Protein AF-0000000083434484 (afdb_homodimer)

Radius of gyration: 21.52 Å; Cα contacts (8 Å, |Δi|>4): 701; chains: 2; bounding box: 49×55×48 Å

Structure (mmCIF, N/CA/C/O backbone):
data_AF-0000000083434484-model_v1
#
loop_
_entity.id
_entity.type
_entity.pdbx_description
1 polymer 'Glutathione transferase'
#
loop_
_atom_site.group_PDB
_atom_site.id
_atom_site.type_symbol
_atom_site.label_atom_id
_atom_site.label_alt_id
_atom_site.label_comp_id
_atom_site.label_asym_id
_atom_site.label_entity_id
_atom_site.label_seq_id
_atom_site.pdbx_PDB_ins_code
_atom_site.Cartn_x
_atom_site.Cartn_y
_atom_site.Cartn_z
_atom_site.occupancy
_atom_site.B_iso_or_equiv
_atom_site.auth_seq_id
_atom_site.auth_comp_id
_atom_site.auth_asym_id
_atom_site.auth_atom_id
_atom_site.pdbx_PDB_model_num
ATOM 1 N N . MET A 1 1 ? 24.094 -16.25 10.25 1 58.81 1 MET A N 1
ATOM 2 C CA . MET A 1 1 ? 23 -15.359 10.633 1 58.81 1 MET A CA 1
ATOM 3 C C . MET A 1 1 ? 21.703 -15.742 9.922 1 58.81 1 MET A C 1
ATOM 5 O O . MET A 1 1 ? 21.703 -15.945 8.711 1 58.81 1 MET A O 1
ATOM 9 N N . THR A 1 2 ? 20.562 -16.25 10.703 1 89.12 2 THR A N 1
ATOM 10 C CA . THR A 1 2 ? 19.531 -17.125 10.156 1 89.12 2 THR A CA 1
ATOM 11 C C . THR A 1 2 ? 18.266 -16.344 9.82 1 89.12 2 THR A C 1
ATOM 13 O O . THR A 1 2 ? 17.906 -15.398 10.523 1 89.12 2 THR A O 1
ATOM 16 N N . LEU A 1 3 ? 17.828 -16.281 8.641 1 98.31 3 LEU A N 1
ATOM 17 C CA . LEU A 1 3 ? 16.547 -15.742 8.188 1 98.31 3 LEU A CA 1
ATOM 18 C C . LEU A 1 3 ? 15.398 -16.688 8.539 1 98.31 3 LEU A C 1
ATOM 20 O O . LEU A 1 3 ? 15.477 -17.891 8.25 1 98.31 3 LEU A O 1
ATOM 24 N N . THR A 1 4 ? 14.391 -16.109 9.273 1 98.75 4 THR A N 1
ATOM 25 C CA . THR A 1 4 ? 13.172 -16.859 9.586 1 98.75 4 THR A CA 1
ATOM 26 C C . THR A 1 4 ? 11.953 -16.188 8.945 1 98.75 4 THR A C 1
ATOM 28 O O . THR A 1 4 ? 11.805 -14.969 9.008 1 98.75 4 THR A O 1
ATOM 31 N N . LEU A 1 5 ? 11.156 -16.984 8.305 1 98.81 5 LEU A N 1
ATOM 32 C CA . LEU A 1 5 ? 9.875 -16.547 7.766 1 98.81 5 LEU A CA 1
ATOM 33 C C . LEU A 1 5 ? 8.719 -17.141 8.57 1 98.81 5 LEU A C 1
ATOM 35 O O . LEU A 1 5 ? 8.57 -18.359 8.641 1 98.81 5 LEU A O 1
ATOM 39 N N . TYR A 1 6 ? 7.957 -16.312 9.219 1 98.75 6 TYR A N 1
ATOM 40 C CA . TYR A 1 6 ? 6.676 -16.672 9.82 1 98.75 6 TYR A CA 1
ATOM 41 C C . TYR A 1 6 ? 5.531 -16.438 8.844 1 98.75 6 TYR A C 1
ATOM 43 O O . TYR A 1 6 ? 5.258 -15.297 8.469 1 98.75 6 TYR A O 1
ATOM 51 N N . ALA A 1 7 ? 4.871 -17.547 8.422 1 98.62 7 ALA A N 1
ATOM 52 C CA . ALA A 1 7 ? 3.914 -17.375 7.332 1 98.62 7 ALA A CA 1
ATOM 53 C C . ALA A 1 7 ? 2.842 -18.469 7.367 1 98.62 7 ALA A C 1
ATOM 55 O O . ALA A 1 7 ? 2.984 -19.469 8.07 1 98.62 7 ALA A O 1
ATOM 56 N N . ASN A 1 8 ? 1.739 -18.172 6.812 1 98.44 8 ASN A N 1
ATOM 57 C CA . ASN A 1 8 ? 0.662 -19.094 6.449 1 98.44 8 ASN A CA 1
ATOM 58 C C . ASN A 1 8 ? 0.469 -19.156 4.938 1 98.44 8 ASN A C 1
ATOM 60 O O . ASN A 1 8 ? 0.063 -18.172 4.312 1 98.44 8 ASN A O 1
ATOM 64 N N . LEU A 1 9 ? 0.659 -20.281 4.297 1 98.12 9 LEU A N 1
ATOM 65 C CA . LEU A 1 9 ? 0.722 -20.375 2.842 1 98.12 9 LEU A CA 1
ATOM 66 C C . LEU A 1 9 ? -0.674 -20.297 2.232 1 98.12 9 LEU A C 1
ATOM 68 O O . LEU A 1 9 ? -0.82 -20.266 1.008 1 98.12 9 LEU A O 1
ATOM 72 N N . ILE A 1 10 ? -1.699 -20.203 3.055 1 97.56 10 ILE A N 1
ATOM 73 C CA . ILE A 1 10 ? -3.023 -19.859 2.551 1 97.56 10 ILE A CA 1
ATOM 74 C C . ILE A 1 10 ? -3.109 -18.359 2.297 1 97.56 10 ILE A C 1
ATOM 76 O O . ILE A 1 10 ? -3.852 -17.906 1.419 1 97.56 10 ILE A O 1
ATOM 80 N N . SER A 1 11 ? -2.352 -17.609 3.041 1 97.19 11 SER A N 1
ATOM 81 C CA . SER A 1 11 ? -2.285 -16.156 2.93 1 97.19 11 SER A CA 1
ATOM 82 C C . SER A 1 11 ? -1.498 -15.734 1.696 1 97.19 11 SER A C 1
ATOM 84 O O . SER A 1 11 ? -0.383 -16.203 1.471 1 97.19 11 SER A O 1
ATOM 86 N N . GLN A 1 12 ? -2.012 -14.883 0.909 1 98.12 12 GLN A N 1
ATOM 87 C CA . GLN A 1 12 ? -1.445 -14.477 -0.371 1 98.12 12 GLN A CA 1
ATOM 88 C C . GLN A 1 12 ? -0.117 -13.75 -0.176 1 98.12 12 GLN A C 1
ATOM 90 O O . GLN A 1 12 ? 0.879 -14.078 -0.822 1 98.12 12 GLN A O 1
ATOM 95 N N . PRO A 1 13 ? -0.053 -12.734 0.774 1 98.38 13 PRO A N 1
ATOM 96 C CA . PRO A 1 13 ? 1.247 -12.086 0.966 1 98.38 13 PRO A CA 1
ATOM 97 C C . PRO A 1 13 ? 2.314 -13.047 1.486 1 98.38 13 PRO A C 1
ATOM 99 O O . PRO A 1 13 ? 3.484 -12.93 1.111 1 98.38 13 PRO A O 1
ATOM 102 N N . SER A 1 14 ? 1.912 -13.984 2.318 1 98.62 14 SER A N 1
ATOM 103 C CA . SER A 1 14 ? 2.836 -15 2.812 1 98.62 14 SER A CA 1
ATOM 104 C C . SER A 1 14 ? 3.346 -15.883 1.677 1 98.62 14 SER A C 1
ATOM 106 O O . SER A 1 14 ? 4.547 -16.141 1.578 1 98.62 14 SER A O 1
ATOM 108 N N . ARG A 1 15 ? 2.42 -16.312 0.856 1 98.56 15 ARG A N 1
ATOM 109 C CA . ARG A 1 15 ? 2.771 -17.203 -0.248 1 98.56 15 ARG A CA 1
ATOM 110 C C . ARG A 1 15 ? 3.738 -16.516 -1.211 1 98.56 15 ARG A C 1
ATOM 112 O O . ARG A 1 15 ? 4.672 -17.156 -1.712 1 98.56 15 ARG A O 1
ATOM 119 N N . SER A 1 16 ? 3.518 -15.258 -1.507 1 98.81 16 SER A N 1
ATOM 120 C CA . SER A 1 16 ? 4.406 -14.539 -2.412 1 98.81 16 SER A CA 1
ATOM 121 C C . SER A 1 16 ? 5.832 -14.492 -1.87 1 98.81 16 SER A C 1
ATOM 123 O O . SER A 1 16 ? 6.789 -14.742 -2.605 1 98.81 16 SER A O 1
ATOM 125 N N . VAL A 1 17 ? 6.039 -14.211 -0.569 1 98.94 17 VAL A N 1
ATOM 126 C CA . VAL A 1 17 ? 7.359 -14.133 0.043 1 98.94 17 VAL A CA 1
ATOM 127 C C . VAL A 1 17 ? 8.008 -15.516 0.053 1 98.94 17 VAL A C 1
ATOM 129 O O . VAL A 1 17 ? 9.172 -15.664 -0.333 1 98.94 17 VAL A O 1
ATOM 132 N N . ALA A 1 18 ? 7.215 -16.484 0.452 1 98.94 18 ALA A N 1
ATOM 133 C CA . ALA A 1 18 ? 7.734 -17.859 0.494 1 98.94 18 ALA A CA 1
ATOM 134 C C . ALA A 1 18 ? 8.164 -18.328 -0.895 1 98.94 18 ALA A C 1
ATOM 136 O O . ALA A 1 18 ? 9.203 -18.969 -1.047 1 98.94 18 ALA A O 1
ATOM 137 N N . TRP A 1 19 ? 7.316 -18.016 -1.88 1 98.94 19 TRP A N 1
ATOM 138 C CA . TRP A 1 19 ? 7.59 -18.422 -3.258 1 98.94 19 TRP A CA 1
ATOM 139 C C . TRP A 1 19 ? 8.906 -17.812 -3.744 1 98.94 19 TRP A C 1
ATOM 141 O O . TRP A 1 19 ? 9.766 -18.531 -4.262 1 98.94 19 TRP A O 1
ATOM 151 N N . VAL A 1 20 ? 9.109 -16.562 -3.537 1 98.88 20 VAL A N 1
ATOM 152 C CA . VAL A 1 20 ? 10.297 -15.859 -3.994 1 98.88 20 VAL A CA 1
ATOM 153 C C . VAL A 1 20 ? 11.531 -16.422 -3.289 1 98.88 20 VAL A C 1
ATOM 155 O O . VAL A 1 20 ? 12.586 -16.578 -3.908 1 98.88 20 VAL A O 1
ATOM 158 N N . LEU A 1 21 ? 11.438 -16.688 -1.994 1 98.81 21 LEU A N 1
ATOM 159 C CA . LEU A 1 21 ? 12.555 -17.25 -1.25 1 98.81 21 LEU A CA 1
ATOM 160 C C . LEU A 1 21 ? 12.961 -18.609 -1.827 1 98.81 21 LEU A C 1
ATOM 162 O O . LEU A 1 21 ? 14.156 -18.922 -1.888 1 98.81 21 LEU A O 1
ATOM 166 N N . LYS A 1 22 ? 11.977 -19.375 -2.258 1 98.69 22 LYS A N 1
ATOM 167 C CA . LYS A 1 22 ? 12.266 -20.672 -2.863 1 98.69 22 LYS A CA 1
ATOM 168 C C . LYS A 1 22 ? 12.914 -20.5 -4.238 1 98.69 22 LYS A C 1
ATOM 170 O O . LYS A 1 22 ? 13.922 -21.141 -4.535 1 98.6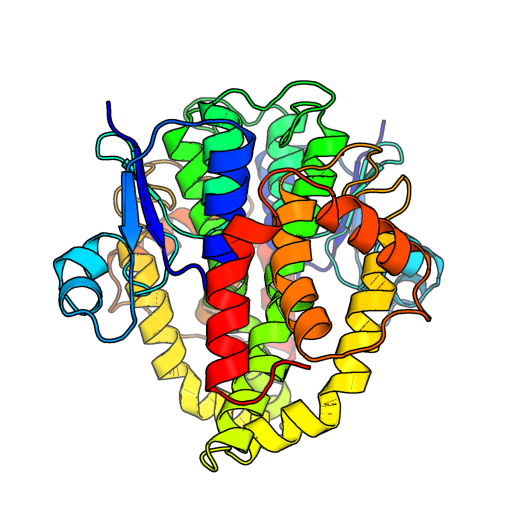9 22 LYS A O 1
ATOM 175 N N . VAL A 1 23 ? 12.328 -19.688 -5.023 1 98.69 23 VAL A N 1
ATOM 176 C CA . VAL A 1 23 ? 12.812 -19.438 -6.379 1 98.69 23 VAL A CA 1
ATOM 177 C C . VAL A 1 23 ? 14.266 -18.984 -6.332 1 98.69 23 VAL A C 1
ATOM 179 O O . VAL A 1 23 ? 15.07 -19.359 -7.195 1 98.69 23 VAL A O 1
ATOM 182 N N . LYS A 1 24 ? 14.633 -18.203 -5.359 1 98.62 24 LYS A N 1
ATOM 183 C CA . LYS A 1 24 ? 15.969 -17.625 -5.262 1 98.62 24 LYS A CA 1
ATOM 184 C C . LYS A 1 24 ? 16.875 -18.484 -4.371 1 98.62 24 LYS A C 1
ATOM 186 O O . LYS A 1 24 ? 18.031 -18.125 -4.121 1 98.62 24 LYS A O 1
ATOM 191 N N . ASN A 1 25 ? 16.359 -19.578 -3.893 1 98.12 25 ASN A N 1
ATOM 192 C CA . ASN A 1 25 ? 17.109 -20.531 -3.082 1 98.12 25 ASN A CA 1
ATOM 193 C C . ASN A 1 25 ? 17.766 -19.875 -1.876 1 98.12 25 ASN A C 1
ATOM 195 O O . ASN A 1 25 ? 18.953 -20.047 -1.639 1 98.12 25 ASN A O 1
ATOM 199 N N . VAL A 1 26 ? 17.047 -19.078 -1.185 1 98.31 26 VAL A N 1
ATOM 200 C CA . VAL A 1 26 ? 17.547 -18.422 0.018 1 98.31 26 VAL A CA 1
ATOM 201 C C . VAL A 1 26 ? 17.359 -19.328 1.225 1 98.31 26 VAL A C 1
ATOM 203 O O . VAL A 1 26 ? 16.234 -19.75 1.527 1 98.31 26 VAL A O 1
ATOM 206 N N . LYS A 1 27 ? 18.438 -19.672 1.867 1 98.06 27 LYS A N 1
ATOM 207 C CA . LYS A 1 27 ? 18.344 -20.453 3.092 1 98.06 27 LYS A CA 1
ATOM 208 C C . LYS A 1 27 ? 17.594 -19.703 4.18 1 98.06 27 LYS A C 1
ATOM 210 O O . LYS A 1 27 ? 17.875 -18.547 4.453 1 98.06 27 LYS A O 1
ATOM 215 N N . HIS A 1 28 ? 16.562 -20.328 4.742 1 98.5 28 HIS A N 1
ATOM 216 C CA . HIS A 1 28 ? 15.758 -19.719 5.793 1 98.5 28 HIS A CA 1
ATOM 217 C C . HIS A 1 28 ? 15 -20.781 6.578 1 98.5 28 HIS A C 1
ATOM 219 O O . HIS A 1 28 ? 14.844 -21.922 6.113 1 98.5 28 HIS A O 1
ATOM 225 N N . GLU A 1 29 ? 14.633 -20.422 7.727 1 98.31 29 GLU A N 1
ATOM 226 C CA . GLU A 1 29 ? 13.688 -21.219 8.516 1 98.31 29 GLU A CA 1
ATOM 227 C C . GLU A 1 29 ? 12.25 -20.797 8.242 1 98.31 29 GLU A C 1
ATOM 229 O O . GLU A 1 29 ? 11.945 -19.609 8.195 1 98.31 29 GLU A O 1
ATOM 234 N N . PHE A 1 30 ? 11.422 -21.766 8.023 1 98.12 30 PHE A N 1
ATOM 235 C CA . PHE A 1 30 ? 10 -21.516 7.824 1 98.12 30 PHE A CA 1
ATOM 236 C C . PHE A 1 30 ? 9.195 -21.922 9.055 1 98.12 30 PHE A C 1
ATOM 238 O O . PHE A 1 30 ? 9.242 -23.078 9.477 1 98.12 30 PHE A O 1
ATOM 245 N N . VAL A 1 31 ? 8.539 -21 9.648 1 97.75 31 VAL A N 1
ATOM 246 C CA . VAL A 1 31 ? 7.637 -21.234 10.773 1 97.75 31 VAL A CA 1
ATOM 247 C C . VAL A 1 31 ? 6.188 -21.078 10.312 1 97.75 31 VAL A C 1
ATOM 249 O O . VAL A 1 31 ? 5.738 -19.953 10.047 1 97.75 31 VAL A O 1
ATOM 252 N N . ARG A 1 32 ? 5.504 -22.188 10.328 1 97.75 32 ARG A N 1
ATOM 253 C CA . ARG A 1 32 ? 4.109 -22.172 9.898 1 97.75 32 ARG A CA 1
ATOM 254 C C . ARG A 1 32 ? 3.217 -21.531 10.961 1 97.75 32 ARG A C 1
ATOM 256 O O . ARG A 1 32 ? 3.271 -21.922 12.133 1 97.75 32 ARG A O 1
ATOM 263 N N . ILE A 1 33 ? 2.418 -20.578 10.516 1 97.62 33 ILE A N 1
ATOM 264 C CA . ILE A 1 33 ? 1.481 -19.906 11.406 1 97.62 33 ILE A CA 1
ATOM 265 C C . ILE A 1 33 ? 0.05 -20.281 11.031 1 97.62 33 ILE A C 1
ATOM 267 O O . ILE A 1 33 ? -0.327 -20.219 9.859 1 97.62 33 ILE A O 1
ATOM 271 N N . ILE A 1 34 ? -0.693 -20.719 11.977 1 93.94 34 ILE A N 1
ATOM 272 C CA . ILE A 1 34 ? -2.129 -20.922 11.805 1 93.94 34 ILE A CA 1
ATOM 273 C C . ILE A 1 34 ? -2.889 -20.062 12.82 1 93.94 34 ILE A C 1
ATOM 275 O O . ILE A 1 34 ? -2.426 -19.859 13.945 1 93.94 34 ILE A O 1
ATOM 279 N N . PRO A 1 35 ? -4.012 -19.531 12.453 1 88.19 35 PRO A N 1
ATOM 280 C CA . PRO A 1 35 ? -4.754 -18.594 13.289 1 88.19 35 PRO A CA 1
ATOM 281 C C . PRO A 1 35 ? -5.012 -19.125 14.695 1 88.19 35 PRO A C 1
ATOM 283 O O . PRO A 1 35 ? -5.098 -18.344 15.648 1 88.19 35 PRO A O 1
ATOM 286 N N . THR A 1 36 ? -5.074 -20.344 14.914 1 89.81 36 THR A N 1
ATOM 287 C CA . THR A 1 36 ? -5.434 -20.922 16.203 1 89.81 36 THR A CA 1
ATOM 288 C C . THR A 1 36 ? -4.184 -21.25 17.016 1 89.81 36 THR A C 1
ATOM 290 O O . THR A 1 36 ? -4.277 -21.75 18.141 1 89.81 36 THR A O 1
ATOM 293 N N . ASP A 1 37 ? -3.074 -20.938 16.438 1 92.44 37 ASP A N 1
ATOM 294 C CA . ASP A 1 37 ? -1.818 -21.203 17.141 1 92.44 37 ASP A CA 1
ATOM 295 C C . ASP A 1 37 ? -1.686 -20.312 18.375 1 92.44 37 ASP A C 1
ATOM 297 O O . ASP A 1 37 ? -1.937 -19.109 18.312 1 92.44 37 ASP A O 1
ATOM 301 N N . ASP A 1 38 ? -1.229 -20.922 19.484 1 94.75 38 ASP A N 1
ATOM 302 C CA . ASP A 1 38 ? -0.951 -20.156 20.688 1 94.75 38 ASP A CA 1
ATOM 303 C C . ASP A 1 38 ? 0.128 -19.109 20.438 1 94.75 38 ASP A C 1
ATOM 305 O O . ASP A 1 38 ? 0.037 -17.984 20.938 1 94.75 38 ASP A O 1
ATOM 309 N N . PHE A 1 39 ? 1.054 -19.531 19.719 1 95.38 39 PHE A N 1
ATOM 310 C CA . PHE A 1 39 ? 2.156 -18.625 19.422 1 95.38 39 PHE A CA 1
ATOM 311 C C . PHE A 1 39 ? 1.658 -17.391 18.672 1 95.38 39 PHE A C 1
ATOM 313 O O . PHE A 1 39 ? 2.07 -16.266 18.953 1 95.38 39 PHE A O 1
ATOM 320 N N . PHE A 1 40 ? 0.78 -17.609 17.734 1 93.88 40 PHE A N 1
ATOM 321 C CA . PHE A 1 40 ? 0.243 -16.516 16.938 1 93.88 40 PHE A CA 1
ATOM 322 C C . PHE A 1 40 ? -0.561 -15.555 17.797 1 93.88 40 PHE A C 1
ATOM 324 O O . PHE A 1 40 ? -0.588 -14.352 17.547 1 93.88 40 PHE A O 1
ATOM 331 N N . GLN A 1 41 ? -1.075 -16.062 18.875 1 92.5 41 GLN A N 1
ATOM 332 C CA . GLN A 1 41 ? -1.888 -15.25 19.766 1 92.5 41 GLN A CA 1
ATOM 333 C C . GLN A 1 41 ? -1.063 -14.742 20.953 1 92.5 41 GLN A C 1
ATOM 335 O O . GLN A 1 41 ? -1.585 -14.047 21.828 1 92.5 41 GLN A O 1
ATOM 340 N N . SER A 1 42 ? 0.141 -14.977 20.969 1 96.06 42 SER A N 1
ATOM 341 C CA . SER A 1 42 ? 1.007 -14.68 22.094 1 96.06 42 SER A CA 1
ATOM 342 C C . SER A 1 42 ? 1.523 -13.242 22.047 1 96.06 42 SER A C 1
ATOM 344 O O . SER A 1 42 ? 1.487 -12.609 20.984 1 96.06 42 SER A O 1
ATOM 346 N N . GLU A 1 43 ? 2.062 -12.797 23.109 1 96.62 43 GLU A N 1
ATOM 347 C CA . GLU A 1 43 ? 2.715 -11.492 23.188 1 96.62 43 GLU A CA 1
ATOM 348 C C . GLU A 1 43 ? 4.02 -11.477 22.406 1 96.62 43 GLU A C 1
ATOM 350 O O . GLU A 1 43 ? 4.398 -10.445 21.844 1 96.62 43 GLU A O 1
ATOM 355 N N . GLU A 1 44 ? 4.574 -12.594 22.375 1 96.38 44 GLU A N 1
ATOM 356 C CA . GLU A 1 44 ? 5.816 -12.695 21.609 1 96.38 44 GLU A CA 1
ATOM 357 C C . GLU A 1 44 ? 5.59 -12.375 20.141 1 96.38 44 GLU A C 1
ATOM 359 O O . GLU A 1 44 ? 6.34 -11.602 19.531 1 96.38 44 GLU A O 1
ATOM 364 N N . PHE A 1 45 ? 4.527 -12.992 19.562 1 97.44 45 PHE A N 1
ATOM 365 C CA . PHE A 1 45 ? 4.25 -12.703 18.172 1 97.44 45 PHE A CA 1
ATOM 366 C C . PHE A 1 45 ? 3.818 -11.258 17.984 1 97.44 45 PHE A C 1
ATOM 368 O O . PHE A 1 45 ? 4.238 -10.594 17.031 1 97.44 45 PHE A O 1
ATOM 375 N N . ARG A 1 46 ? 3.043 -10.742 18.891 1 96.69 46 ARG A N 1
ATOM 376 C CA . ARG A 1 46 ? 2.566 -9.359 18.844 1 96.69 46 ARG A CA 1
ATOM 377 C C . ARG A 1 46 ? 3.732 -8.383 18.891 1 96.69 46 ARG A C 1
ATOM 379 O O . ARG A 1 46 ? 3.676 -7.309 18.281 1 96.69 46 ARG A O 1
ATOM 386 N N . SER A 1 47 ? 4.746 -8.75 19.578 1 96.62 47 SER A N 1
ATOM 387 C CA . SER A 1 47 ? 5.93 -7.895 19.672 1 96.62 47 SER A CA 1
ATOM 388 C C . SER A 1 47 ? 6.66 -7.828 18.328 1 96.62 47 SER A C 1
ATOM 390 O O . SER A 1 47 ? 7.355 -6.852 18.047 1 96.62 47 SER A O 1
ATOM 392 N N . MET A 1 48 ? 6.504 -8.891 17.516 1 97.44 48 MET A N 1
ATOM 393 C CA . MET A 1 48 ? 7.113 -8.906 16.188 1 97.44 48 MET A CA 1
ATOM 394 C C . MET A 1 48 ? 6.266 -8.125 15.195 1 97.44 48 MET A C 1
ATOM 396 O O . MET A 1 48 ? 6.797 -7.344 14.406 1 97.44 48 MET A O 1
ATOM 400 N N . ASN A 1 49 ? 4.996 -8.32 15.258 1 98.12 49 ASN A N 1
ATOM 401 C CA . ASN A 1 49 ? 4.051 -7.578 14.43 1 98.12 49 ASN A CA 1
ATOM 402 C C . ASN A 1 49 ? 2.783 -7.223 15.203 1 98.12 49 ASN A C 1
ATOM 404 O O . ASN A 1 49 ? 1.843 -8.016 15.258 1 98.12 49 ASN A O 1
ATOM 408 N N . PRO A 1 50 ? 2.686 -6.004 15.625 1 97.5 50 PRO A N 1
ATOM 409 C CA . PRO A 1 50 ? 1.558 -5.566 16.453 1 97.5 50 PRO A CA 1
ATOM 410 C C . PRO A 1 50 ? 0.223 -5.637 15.711 1 97.5 50 PRO A C 1
ATOM 412 O O . PRO A 1 50 ? -0.838 -5.551 16.344 1 97.5 50 PRO A O 1
ATOM 415 N N . ASN A 1 51 ? 0.244 -5.758 14.383 1 97.12 51 ASN A N 1
ATOM 416 C CA . ASN A 1 51 ? -0.989 -5.93 13.617 1 97.12 51 ASN A CA 1
ATOM 417 C C . ASN A 1 51 ? -1.527 -7.352 13.734 1 97.12 51 ASN A C 1
ATOM 419 O O . ASN A 1 51 ? -2.672 -7.621 13.367 1 97.12 51 ASN A O 1
ATOM 423 N N . VAL A 1 52 ? -0.684 -8.273 14.211 1 96.56 52 VAL A N 1
ATOM 424 C CA . VAL A 1 52 ? -1.006 -9.688 14.359 1 96.56 52 VAL A CA 1
ATOM 425 C C . VAL A 1 52 ? -1.396 -10.273 13.008 1 96.56 52 VAL A C 1
ATOM 427 O O . VAL A 1 52 ? -2.471 -10.859 12.859 1 96.56 52 VAL A O 1
ATOM 430 N N . LEU A 1 53 ? -0.523 -10.055 12.047 1 97.12 53 LEU A N 1
ATOM 431 C CA . LEU A 1 53 ? -0.676 -10.555 10.68 1 97.12 53 LEU A CA 1
ATOM 432 C C . LEU A 1 53 ? 0.612 -11.211 10.195 1 97.12 53 LEU A C 1
ATOM 434 O O . LEU A 1 53 ? 1.681 -10.992 10.773 1 97.12 53 LEU A O 1
ATOM 438 N N . VAL A 1 54 ? 0.545 -12.031 9.227 1 98.06 54 VAL A N 1
ATOM 439 C CA . VAL A 1 54 ? 1.673 -12.625 8.516 1 98.06 54 VAL A CA 1
ATOM 440 C C . VAL A 1 54 ? 1.667 -12.172 7.062 1 98.06 54 VAL A C 1
ATOM 442 O O . VAL A 1 54 ? 0.627 -11.773 6.531 1 98.06 54 VAL A O 1
ATOM 445 N N . PRO A 1 55 ? 2.871 -12.125 6.41 1 98.75 55 PRO A N 1
ATOM 446 C CA . PRO A 1 55 ? 4.16 -12.672 6.84 1 98.75 55 PRO A CA 1
ATOM 447 C C . PRO A 1 55 ? 4.949 -11.711 7.719 1 98.75 55 PRO A C 1
ATOM 449 O O . PRO A 1 55 ? 4.695 -10.5 7.699 1 98.75 55 PRO A O 1
ATOM 452 N N . VAL A 1 56 ? 5.805 -12.273 8.539 1 98.81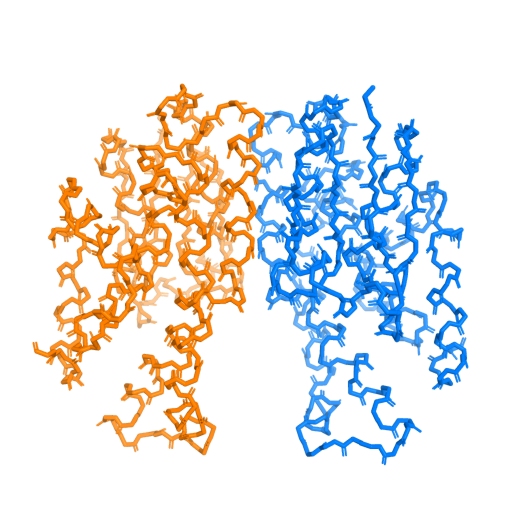 56 VAL A N 1
ATOM 453 C CA . VAL A 1 56 ? 6.852 -11.57 9.273 1 98.81 56 VAL A CA 1
ATOM 454 C C . VAL A 1 56 ? 8.195 -12.266 9.055 1 98.81 56 VAL A C 1
ATOM 456 O O . VAL A 1 56 ? 8.266 -13.492 9.008 1 98.81 56 VAL A O 1
ATOM 459 N N . ILE A 1 57 ? 9.258 -11.492 8.914 1 98.88 57 ILE A N 1
ATOM 460 C CA . ILE A 1 57 ? 10.57 -12.117 8.906 1 98.88 57 ILE A CA 1
ATOM 461 C C . ILE A 1 57 ? 11.391 -11.625 10.102 1 98.88 57 ILE A C 1
ATOM 463 O O . ILE A 1 57 ? 11.18 -10.508 10.586 1 98.88 57 ILE A O 1
ATOM 467 N N . LYS A 1 58 ? 12.203 -12.43 10.617 1 98.5 58 LYS A N 1
ATOM 468 C CA . LYS A 1 58 ? 13.312 -12.102 11.508 1 98.5 58 LYS A CA 1
ATOM 469 C C . LYS A 1 58 ? 14.648 -12.422 10.859 1 98.5 58 LYS A C 1
ATOM 471 O O . LYS A 1 58 ? 14.922 -13.578 10.531 1 98.5 58 LYS A O 1
ATOM 476 N N . ASP A 1 59 ? 15.43 -11.469 10.555 1 98.56 59 ASP A N 1
ATOM 477 C CA . ASP A 1 59 ? 16.734 -11.586 9.914 1 98.56 59 ASP A CA 1
ATOM 478 C C . ASP A 1 59 ? 17.859 -11.125 10.852 1 98.56 59 ASP A C 1
ATOM 480 O O . ASP A 1 59 ? 18.156 -9.93 10.914 1 98.56 59 ASP A O 1
ATOM 484 N N . ASP A 1 60 ? 18.516 -12.055 11.523 1 96.25 60 ASP A N 1
ATOM 485 C CA . ASP A 1 60 ? 19.547 -11.75 12.5 1 96.25 60 ASP A CA 1
ATOM 486 C C . ASP A 1 60 ? 19.078 -10.695 13.5 1 96.25 60 ASP A C 1
ATOM 488 O O . ASP A 1 60 ? 19.719 -9.656 13.664 1 96.25 60 ASP A O 1
ATOM 492 N N . GLY A 1 61 ? 17.906 -10.906 13.984 1 95.75 61 GLY A N 1
ATOM 493 C CA . GLY A 1 61 ? 17.359 -10.031 15.008 1 95.75 61 GLY A CA 1
ATOM 494 C C . GLY A 1 61 ? 16.531 -8.891 14.438 1 95.75 61 GLY A C 1
ATOM 495 O O . GLY A 1 61 ? 15.734 -8.281 15.148 1 95.75 61 GLY A O 1
ATOM 496 N N . PHE A 1 62 ? 16.688 -8.578 13.172 1 97.94 62 PHE A N 1
ATOM 497 C CA . PHE A 1 62 ? 15.914 -7.539 12.508 1 97.94 62 PHE A CA 1
ATOM 498 C C . PHE A 1 62 ? 14.531 -8.055 12.125 1 97.94 62 PHE A C 1
ATOM 500 O O . PHE A 1 62 ? 14.414 -9.016 11.359 1 97.94 62 PHE A O 1
ATOM 507 N N . VAL A 1 63 ? 13.445 -7.414 12.656 1 98.56 63 VAL A N 1
ATOM 508 C CA . VAL A 1 63 ? 12.078 -7.844 12.398 1 98.56 63 VAL A CA 1
ATOM 509 C C . VAL A 1 63 ? 11.43 -6.93 11.359 1 98.56 63 VAL A C 1
ATOM 511 O O . VAL A 1 63 ? 11.555 -5.703 11.445 1 98.56 63 VAL A O 1
ATOM 514 N N . LEU A 1 64 ? 10.805 -7.543 10.414 1 98.81 64 LEU A N 1
ATOM 515 C CA . LEU A 1 64 ? 10.125 -6.801 9.359 1 98.81 64 LEU A CA 1
ATOM 516 C C . LEU A 1 64 ? 8.797 -7.465 8.992 1 98.81 64 LEU A C 1
ATOM 518 O O . LEU A 1 64 ? 8.727 -8.688 8.867 1 98.81 64 LEU A O 1
ATOM 522 N N . TYR A 1 65 ? 7.777 -6.602 8.914 1 98.69 65 TYR A N 1
ATOM 523 C CA . TYR A 1 65 ? 6.496 -7.086 8.406 1 98.69 65 TYR A CA 1
ATOM 524 C C . TYR A 1 65 ? 6.043 -6.266 7.203 1 98.69 65 TYR A C 1
ATOM 526 O O . TYR A 1 65 ? 6.789 -5.422 6.703 1 98.69 65 TYR A O 1
ATOM 534 N N . GLU A 1 66 ? 4.809 -6.535 6.734 1 98.69 66 GLU A N 1
ATOM 535 C CA . GLU A 1 66 ? 4.34 -6.07 5.434 1 98.69 66 GLU A CA 1
ATOM 536 C C . GLU A 1 66 ? 5 -6.852 4.301 1 98.69 66 GLU A C 1
ATOM 538 O O . GLU A 1 66 ? 6.164 -6.617 3.973 1 98.69 66 GLU A O 1
ATOM 543 N N . GLY A 1 67 ? 4.223 -7.68 3.629 1 98.81 67 GLY A N 1
ATOM 544 C CA . GLY A 1 67 ? 4.723 -8.602 2.617 1 98.81 67 GLY A CA 1
ATOM 545 C C . GLY A 1 67 ? 5.5 -7.906 1.513 1 98.81 67 GLY A C 1
ATOM 546 O O . GLY A 1 67 ? 6.59 -8.344 1.143 1 98.81 67 GLY A O 1
ATOM 547 N N . MET A 1 68 ? 4.984 -6.754 1.029 1 98.88 68 MET A N 1
ATOM 548 C CA . MET A 1 68 ? 5.633 -6.055 -0.079 1 98.88 68 MET A CA 1
ATOM 549 C C . MET A 1 68 ? 6.945 -5.422 0.369 1 98.88 68 MET A C 1
ATOM 551 O O . MET A 1 68 ? 7.922 -5.41 -0.382 1 98.88 68 MET A O 1
ATOM 555 N N . ALA A 1 69 ? 6.98 -4.906 1.605 1 98.94 69 ALA A N 1
ATOM 556 C CA . ALA A 1 69 ? 8.219 -4.371 2.162 1 98.94 69 ALA A CA 1
ATOM 557 C C . ALA A 1 69 ? 9.258 -5.477 2.346 1 98.94 69 ALA A C 1
ATOM 559 O O . ALA A 1 69 ? 10.445 -5.266 2.098 1 98.94 69 ALA A O 1
ATOM 560 N N . ILE A 1 70 ? 8.797 -6.645 2.779 1 98.94 70 ILE A N 1
ATOM 561 C CA . ILE A 1 70 ? 9.68 -7.789 2.959 1 98.94 70 ILE A CA 1
ATOM 562 C C . ILE A 1 70 ? 10.312 -8.172 1.62 1 98.94 70 ILE A C 1
ATOM 564 O O . ILE A 1 70 ? 11.516 -8.414 1.541 1 98.94 70 ILE A O 1
ATOM 568 N N . LEU A 1 71 ? 9.5 -8.211 0.585 1 98.94 71 LEU A N 1
ATOM 569 C CA . LEU A 1 71 ? 10 -8.562 -0.738 1 98.94 71 LEU A CA 1
ATOM 570 C C . LEU A 1 71 ? 11.047 -7.559 -1.212 1 98.94 71 LEU A C 1
ATOM 572 O O . LEU A 1 71 ? 12.086 -7.945 -1.745 1 98.94 71 LEU A O 1
ATOM 576 N N . GLN A 1 72 ? 10.773 -6.262 -1.033 1 98.94 72 GLN A N 1
ATOM 577 C CA . GLN A 1 72 ? 11.742 -5.234 -1.398 1 98.94 72 GLN A CA 1
ATOM 578 C C . GLN A 1 72 ? 13.047 -5.406 -0.624 1 98.94 72 GLN A C 1
ATOM 580 O O . GLN A 1 72 ? 14.133 -5.336 -1.202 1 98.94 72 GLN A O 1
ATOM 585 N N . TYR A 1 73 ? 12.953 -5.676 0.695 1 98.94 73 TYR A N 1
ATOM 586 C CA . TYR A 1 73 ? 14.102 -5.852 1.576 1 98.94 73 TYR A CA 1
ATOM 587 C C . TYR A 1 73 ? 14.953 -7.035 1.131 1 98.94 73 TYR A C 1
ATOM 589 O O . TYR A 1 73 ? 16.172 -6.914 0.993 1 98.94 73 TYR A O 1
ATOM 597 N N . LEU A 1 74 ? 14.32 -8.133 0.835 1 98.88 74 LEU A N 1
ATOM 598 C CA . LEU A 1 74 ? 15.039 -9.328 0.417 1 98.88 74 LEU A CA 1
ATOM 599 C C . LEU A 1 74 ? 15.727 -9.109 -0.928 1 98.88 74 LEU A C 1
ATOM 601 O O . LEU A 1 74 ? 16.844 -9.586 -1.145 1 98.88 74 LEU A O 1
ATOM 605 N N . GLY A 1 75 ? 14.984 -8.43 -1.813 1 98.69 75 GLY A N 1
ATOM 606 C CA . GLY A 1 75 ? 15.602 -8.086 -3.086 1 98.69 75 GLY A CA 1
ATOM 607 C C . GLY A 1 75 ? 16.906 -7.34 -2.93 1 98.69 75 GLY A C 1
ATOM 608 O O . GLY A 1 75 ? 17.906 -7.684 -3.568 1 98.69 75 GLY A O 1
ATOM 609 N N . ASP A 1 76 ? 16.922 -6.336 -2.09 1 98.5 76 ASP A N 1
ATOM 610 C CA . ASP A 1 76 ? 18.109 -5.52 -1.857 1 98.5 76 ASP A CA 1
ATOM 611 C C . ASP A 1 76 ? 19.172 -6.301 -1.085 1 98.5 76 ASP A C 1
ATOM 613 O O . ASP A 1 76 ? 20.344 -6.289 -1.452 1 98.5 76 ASP A O 1
ATOM 617 N N . LYS A 1 77 ? 18.766 -7.004 -0.077 1 98.19 77 LYS A N 1
ATOM 618 C CA . LYS A 1 77 ? 19.688 -7.719 0.798 1 98.19 77 LYS A CA 1
ATOM 619 C C . LYS A 1 77 ? 20.422 -8.82 0.04 1 98.19 77 LYS A C 1
ATOM 621 O O . LYS A 1 77 ? 21.625 -8.977 0.182 1 98.19 77 LYS A O 1
ATOM 626 N N . CYS A 1 78 ? 19.656 -9.562 -0.752 1 98.12 78 CYS A N 1
ATOM 627 C CA . CYS A 1 78 ? 20.203 -10.734 -1.432 1 98.12 78 CYS A CA 1
ATOM 628 C C . CYS A 1 78 ? 20.703 -10.367 -2.828 1 98.12 78 CYS A C 1
ATOM 630 O O . CYS A 1 78 ? 21.031 -11.25 -3.619 1 98.12 78 CYS A O 1
ATOM 632 N N . GLU A 1 79 ? 20.594 -9.086 -3.141 1 97.75 79 GLU A N 1
ATOM 633 C CA . GLU A 1 79 ? 21.141 -8.523 -4.371 1 97.75 79 GLU A CA 1
ATOM 634 C C . GLU A 1 79 ? 20.469 -9.125 -5.602 1 97.75 79 GLU A C 1
ATOM 636 O O . GLU A 1 79 ? 21.125 -9.445 -6.586 1 97.75 79 GLU A O 1
ATOM 641 N N . TRP A 1 80 ? 19.172 -9.344 -5.449 1 98.44 80 TRP A N 1
ATOM 642 C CA . TRP A 1 80 ? 18.359 -9.648 -6.621 1 98.44 80 TRP A CA 1
ATOM 643 C C . TRP A 1 80 ? 18.062 -8.391 -7.426 1 98.44 80 TRP A C 1
ATOM 645 O O . TRP A 1 80 ? 16.922 -8.094 -7.742 1 98.44 80 TRP A O 1
ATOM 655 N N . THR A 1 81 ? 19.109 -7.625 -7.762 1 97.38 81 THR A N 1
ATOM 656 C CA . THR A 1 81 ? 18.938 -6.25 -8.211 1 97.38 81 THR A CA 1
ATOM 657 C C . THR A 1 81 ? 19.547 -6.055 -9.602 1 97.38 81 THR A C 1
ATOM 659 O O . THR A 1 81 ? 19.766 -4.922 -10.031 1 97.38 81 THR A O 1
ATOM 662 N N . GLY A 1 82 ? 19.875 -7.223 -10.367 1 96.12 82 GLY A N 1
ATOM 663 C CA . GLY A 1 82 ? 20.406 -7.113 -11.711 1 96.12 82 GLY A CA 1
ATOM 664 C C . GLY A 1 82 ? 19.375 -6.699 -12.734 1 96.12 82 GLY A C 1
ATOM 665 O O . GLY A 1 82 ? 18.203 -6.52 -12.406 1 96.12 82 GLY A O 1
ATOM 666 N N . PRO A 1 83 ? 19.781 -6.621 -13.961 1 95.81 83 PRO A N 1
ATOM 667 C CA . PRO A 1 83 ? 18.875 -6.016 -14.93 1 95.81 83 PRO A CA 1
ATOM 668 C C . PRO A 1 83 ? 17.656 -6.887 -15.211 1 95.81 83 PRO A C 1
ATOM 670 O O . PRO A 1 83 ? 16.578 -6.367 -15.562 1 95.81 83 PRO A O 1
ATOM 673 N N . LYS A 1 84 ? 17.828 -8.133 -15.164 1 96.94 84 LYS A N 1
ATOM 674 C CA . LYS A 1 84 ? 16.688 -9.023 -15.367 1 96.94 84 LYS A CA 1
ATOM 675 C C . LYS A 1 84 ? 16.422 -9.867 -14.125 1 96.94 84 LYS A C 1
ATOM 677 O O . LYS A 1 84 ? 16.422 -11.102 -14.195 1 96.94 84 LYS A O 1
ATOM 682 N N . ASP A 1 85 ? 16.328 -9.141 -13.039 1 98.06 85 ASP A N 1
ATOM 683 C CA . ASP A 1 85 ? 16.156 -9.805 -11.75 1 98.06 85 ASP A CA 1
ATOM 684 C C . ASP A 1 85 ? 14.852 -9.367 -11.078 1 98.06 85 ASP A C 1
ATOM 686 O O . ASP A 1 85 ? 14.07 -8.602 -11.656 1 98.06 85 ASP A O 1
ATOM 690 N N . LEU A 1 86 ? 14.578 -9.859 -9.906 1 98.75 86 LEU A N 1
ATOM 691 C CA . LEU A 1 86 ? 13.273 -9.766 -9.258 1 98.75 86 LEU A CA 1
ATOM 692 C C . LEU A 1 86 ? 13 -8.336 -8.797 1 98.75 86 LEU A C 1
ATOM 694 O O . LEU A 1 86 ? 11.844 -7.938 -8.633 1 98.75 86 LEU A O 1
ATOM 698 N N . TYR A 1 87 ? 14.039 -7.52 -8.547 1 98.75 87 TYR A N 1
ATOM 699 C CA . TYR A 1 87 ? 13.898 -6.145 -8.078 1 98.75 87 TYR A CA 1
ATOM 700 C C . TYR A 1 87 ? 15.039 -5.277 -8.594 1 98.75 87 TYR A C 1
ATOM 702 O O . TYR A 1 87 ? 15.828 -4.746 -7.809 1 98.75 87 TYR A O 1
ATOM 710 N N . PRO A 1 88 ? 15.102 -5.059 -9.914 1 98.56 88 PRO A N 1
ATOM 711 C CA . PRO A 1 88 ? 16.25 -4.434 -10.57 1 98.56 88 PRO A CA 1
ATOM 712 C C . PRO A 1 88 ? 16.531 -3.02 -10.055 1 98.56 88 PRO A C 1
ATOM 714 O O . PRO A 1 88 ? 15.609 -2.338 -9.594 1 98.56 88 PRO A O 1
ATOM 717 N N . LYS A 1 89 ? 17.781 -2.549 -10.266 1 97.06 89 LYS A N 1
ATOM 718 C CA . LYS A 1 89 ? 18.188 -1.225 -9.805 1 97.06 89 LYS A CA 1
ATOM 719 C C . LYS A 1 89 ? 17.859 -0.155 -10.844 1 97.06 89 LYS A C 1
ATOM 721 O O . LYS A 1 89 ? 17.906 1.04 -10.547 1 97.06 89 LYS A O 1
ATOM 726 N N . GLU A 1 90 ? 17.578 -0.654 -12.055 1 98.12 90 GLU A N 1
ATOM 727 C CA . GLU A 1 90 ? 17.188 0.323 -13.07 1 98.12 90 GLU A CA 1
ATOM 728 C C . GLU A 1 90 ? 16.031 1.191 -12.578 1 98.12 90 GLU A C 1
ATOM 730 O O . GLU A 1 90 ? 14.984 0.677 -12.203 1 98.12 90 GLU A O 1
ATOM 735 N N . LEU A 1 91 ? 16.219 2.449 -12.602 1 98.19 91 LEU A N 1
ATOM 736 C CA . LEU A 1 91 ? 15.391 3.422 -11.898 1 98.19 91 LEU A CA 1
ATOM 737 C C . LEU A 1 91 ? 13.938 3.314 -12.352 1 98.19 91 LEU A C 1
ATOM 739 O O . LEU A 1 91 ? 13.031 3.207 -11.516 1 98.19 91 LEU A O 1
ATOM 743 N N . LYS A 1 92 ? 13.711 3.301 -13.625 1 98.31 92 LYS A N 1
ATOM 744 C CA . LYS A 1 92 ? 12.344 3.336 -14.141 1 98.31 92 LYS A CA 1
ATOM 745 C C . LYS A 1 92 ? 11.648 1.994 -13.945 1 98.31 92 LYS A C 1
ATOM 747 O O . LYS A 1 92 ? 10.453 1.948 -13.633 1 98.31 92 LYS A O 1
ATOM 752 N N . VAL A 1 93 ? 12.359 0.874 -14.133 1 98.5 93 VAL A N 1
ATOM 753 C CA . VAL A 1 93 ? 11.789 -0.454 -13.914 1 98.5 93 VAL A CA 1
ATOM 754 C C . VAL A 1 93 ? 11.398 -0.618 -12.453 1 98.5 93 VAL A C 1
ATOM 756 O O . VAL A 1 93 ? 10.281 -1.045 -12.148 1 98.5 93 VAL A O 1
ATOM 759 N N . ARG A 1 94 ? 12.289 -0.22 -11.586 1 98.75 94 ARG A N 1
ATOM 760 C CA . ARG A 1 94 ? 12.016 -0.338 -10.156 1 98.75 94 ARG A CA 1
ATOM 761 C C . ARG A 1 94 ? 10.828 0.53 -9.75 1 98.75 94 ARG A C 1
ATOM 763 O O . ARG A 1 94 ? 10.016 0.128 -8.914 1 98.75 94 ARG A O 1
ATOM 770 N N . ALA A 1 95 ? 10.742 1.691 -10.344 1 98.88 95 ALA A N 1
ATOM 771 C CA . ALA A 1 95 ? 9.617 2.584 -10.07 1 98.88 95 ALA A CA 1
ATOM 772 C C . ALA A 1 95 ? 8.297 1.934 -10.461 1 98.88 95 ALA A C 1
ATOM 774 O O . ALA A 1 95 ? 7.305 2.035 -9.734 1 98.88 95 ALA A O 1
ATOM 775 N N . LYS A 1 96 ? 8.273 1.277 -11.562 1 98.81 96 LYS A N 1
ATOM 776 C CA . LYS A 1 96 ? 7.047 0.634 -12.031 1 98.81 96 LYS A CA 1
ATOM 777 C C . LYS A 1 96 ? 6.699 -0.572 -11.164 1 98.81 96 LYS A C 1
ATOM 779 O O . LYS A 1 96 ? 5.52 -0.867 -10.953 1 98.81 96 LYS A O 1
ATOM 784 N N . ILE A 1 97 ? 7.711 -1.296 -10.68 1 98.94 97 ILE A N 1
ATOM 785 C CA . ILE A 1 97 ? 7.48 -2.365 -9.711 1 98.94 97 ILE A CA 1
ATOM 786 C C . ILE A 1 97 ? 6.805 -1.799 -8.461 1 98.94 97 ILE A C 1
ATOM 788 O O . ILE A 1 97 ? 5.762 -2.297 -8.039 1 98.94 97 ILE A O 1
ATOM 792 N N . ASN A 1 98 ? 7.375 -0.728 -7.969 1 98.94 98 ASN A N 1
ATOM 793 C CA . ASN A 1 98 ? 6.848 -0.112 -6.754 1 98.94 98 ASN A CA 1
ATOM 794 C C . ASN A 1 98 ? 5.461 0.48 -6.984 1 98.94 98 ASN A C 1
ATOM 796 O O . ASN A 1 98 ? 4.602 0.421 -6.105 1 98.94 98 ASN A O 1
ATOM 800 N N . GLU A 1 99 ? 5.266 1.044 -8.156 1 98.88 99 GLU A N 1
ATOM 801 C CA . GLU A 1 99 ? 3.939 1.541 -8.516 1 98.88 99 GLU A CA 1
ATOM 802 C C . GLU A 1 99 ? 2.879 0.455 -8.359 1 98.88 99 GLU A C 1
ATOM 804 O O . GLU A 1 99 ? 1.851 0.675 -7.715 1 98.88 99 GLU A O 1
ATOM 809 N N . PHE A 1 100 ? 3.141 -0.674 -8.867 1 98.88 100 PHE A N 1
ATOM 810 C CA . PHE A 1 100 ? 2.182 -1.769 -8.773 1 98.88 100 PHE A CA 1
ATOM 811 C C . PHE A 1 100 ? 2.018 -2.221 -7.328 1 98.88 100 PHE A C 1
ATOM 813 O O . PHE A 1 100 ? 0.898 -2.455 -6.871 1 98.88 100 PHE A O 1
ATOM 820 N N . LEU A 1 101 ? 3.164 -2.422 -6.629 1 98.94 101 LEU A N 1
ATOM 821 C CA . LEU A 1 101 ? 3.105 -2.938 -5.266 1 98.94 101 LEU A CA 1
ATOM 822 C C . LEU A 1 101 ? 2.262 -2.029 -4.375 1 98.94 101 LEU A C 1
ATOM 824 O O . LEU A 1 101 ? 1.518 -2.512 -3.518 1 98.94 101 LEU A O 1
ATOM 828 N N . HIS A 1 102 ? 2.393 -0.743 -4.547 1 98.88 102 HIS A N 1
ATOM 829 C CA . HIS A 1 102 ? 1.586 0.187 -3.766 1 98.88 102 HIS A CA 1
ATOM 830 C C . HIS A 1 102 ? 0.132 0.176 -4.227 1 98.88 102 HIS A C 1
ATOM 832 O O . HIS A 1 102 ? -0.785 0.196 -3.4 1 98.88 102 HIS A O 1
ATOM 838 N N . TRP A 1 103 ? -0.116 0.108 -5.52 1 98.75 103 TRP A N 1
ATOM 839 C CA . TRP A 1 103 ? -1.456 0.018 -6.09 1 98.75 103 TRP A CA 1
ATOM 840 C C . TRP A 1 103 ? -2.166 -1.246 -5.617 1 98.75 103 TRP A C 1
ATOM 842 O O . TRP A 1 103 ? -3.365 -1.223 -5.328 1 98.75 103 TRP A O 1
ATOM 852 N N . HIS A 1 104 ? -1.431 -2.252 -5.422 1 98.5 104 HIS A N 1
ATOM 853 C CA . HIS A 1 104 ? -1.865 -3.605 -5.094 1 98.5 104 HIS A CA 1
ATOM 854 C C . HIS A 1 104 ? -2.68 -3.625 -3.803 1 98.5 104 HIS A C 1
ATOM 856 O O . HIS A 1 104 ? -3.701 -4.312 -3.719 1 98.5 104 HIS A O 1
ATOM 862 N N . HIS A 1 105 ? -2.365 -2.832 -2.844 1 98.31 105 HIS A N 1
ATOM 863 C CA . HIS A 1 105 ? -2.912 -2.891 -1.492 1 98.31 105 HIS A CA 1
ATOM 864 C C . HIS A 1 105 ? -4.414 -2.611 -1.493 1 98.31 105 HIS A C 1
ATOM 866 O O . HIS A 1 105 ? -5.152 -3.18 -0.688 1 98.31 105 HIS A O 1
ATOM 872 N N . THR A 1 106 ? -4.848 -1.787 -2.398 1 97.81 106 THR A N 1
ATOM 873 C CA . THR A 1 106 ? -6.25 -1.379 -2.381 1 97.81 106 THR A CA 1
ATOM 874 C C . THR A 1 106 ? -6.953 -1.81 -3.664 1 97.81 106 THR A C 1
ATOM 876 O O . THR A 1 106 ? -8.031 -1.307 -3.986 1 97.81 106 THR A O 1
ATOM 879 N N . ASN A 1 107 ? -6.344 -2.697 -4.418 1 98.06 107 ASN A N 1
ATOM 880 C CA . ASN A 1 107 ? -6.902 -3.189 -5.672 1 98.06 107 ASN A CA 1
ATOM 881 C C . ASN A 1 107 ? -6.855 -4.715 -5.746 1 98.06 107 ASN A C 1
ATOM 883 O O . ASN A 1 107 ? -7.676 -5.395 -5.129 1 98.06 107 ASN A O 1
ATOM 887 N N . THR A 1 108 ? -5.762 -5.316 -6.262 1 98 108 THR A N 1
ATOM 888 C CA . THR A 1 108 ? -5.742 -6.766 -6.43 1 98 108 THR A CA 1
ATOM 889 C C . THR A 1 108 ? -5.832 -7.469 -5.074 1 98 108 THR A C 1
ATOM 891 O O . THR A 1 108 ? -6.352 -8.578 -4.98 1 98 108 THR A O 1
ATOM 894 N N . ARG A 1 109 ? -5.414 -6.859 -4.012 1 97.75 109 ARG A N 1
ATOM 895 C CA . ARG A 1 109 ? -5.527 -7.43 -2.674 1 97.75 109 ARG A CA 1
ATOM 896 C C . ARG A 1 109 ? -6.992 -7.617 -2.283 1 97.75 109 ARG A C 1
ATOM 898 O O . ARG A 1 109 ? -7.309 -8.438 -1.417 1 97.75 109 ARG A O 1
ATOM 905 N N . LEU A 1 110 ? -7.914 -6.91 -2.912 1 97.75 110 LEU A N 1
ATOM 906 C CA . LEU A 1 110 ? -9.336 -6.922 -2.57 1 97.75 110 LEU A CA 1
ATOM 907 C C . LEU A 1 110 ? -9.984 -8.242 -2.982 1 97.75 110 LEU A C 1
ATOM 909 O O . LEU A 1 110 ? -11.078 -8.562 -2.533 1 97.75 110 LEU A O 1
ATOM 913 N N . PHE A 1 111 ? -9.336 -9.008 -3.84 1 97.94 111 PHE A N 1
ATOM 914 C CA . PHE A 1 111 ? -9.906 -10.281 -4.258 1 97.94 111 PHE A CA 1
ATOM 915 C C . PHE A 1 111 ? -10.109 -11.203 -3.062 1 97.94 111 PHE A C 1
ATOM 917 O O . PHE A 1 111 ? -11.141 -11.867 -2.949 1 97.94 111 PHE A O 1
ATOM 924 N N . THR A 1 112 ? -9.148 -11.25 -2.209 1 96.44 112 THR A N 1
ATOM 925 C CA . THR A 1 112 ? -9.281 -12.07 -1.011 1 96.44 112 THR A CA 1
ATOM 926 C C . THR A 1 112 ? -10.336 -11.492 -0.07 1 96.44 112 THR A C 1
ATOM 928 O O . THR A 1 112 ? -11.211 -12.211 0.409 1 96.44 112 THR A O 1
ATOM 931 N N . LEU A 1 113 ? -10.312 -10.188 0.081 1 95.75 113 LEU A N 1
ATOM 932 C CA . LEU A 1 113 ? -11.141 -9.531 1.091 1 95.75 113 LEU A CA 1
ATOM 933 C C . LEU A 1 113 ? -12.594 -9.453 0.642 1 95.75 113 LEU A C 1
ATOM 935 O O . LEU A 1 113 ? -13.508 -9.586 1.459 1 95.75 113 LEU A O 1
ATOM 939 N N . ASN A 1 114 ? -12.773 -9.258 -0.652 1 98.12 114 ASN A N 1
ATOM 940 C CA . ASN A 1 114 ? -14.117 -8.953 -1.134 1 98.12 114 ASN A CA 1
ATOM 941 C C . ASN A 1 114 ? -14.711 -10.117 -1.921 1 98.12 114 ASN A C 1
ATOM 943 O O . ASN A 1 114 ? -15.883 -10.078 -2.297 1 98.12 114 ASN A O 1
ATOM 947 N N . ILE A 1 115 ? -13.93 -11.141 -2.145 1 98.06 115 ILE A N 1
ATOM 948 C CA . ILE A 1 115 ? -14.469 -12.281 -2.883 1 98.06 115 ILE A CA 1
ATOM 949 C C . ILE A 1 115 ? -14.25 -13.562 -2.088 1 98.06 115 ILE A C 1
ATOM 951 O O . ILE A 1 115 ? -15.211 -14.172 -1.603 1 98.06 115 ILE A O 1
ATOM 955 N N . LEU A 1 116 ? -13.031 -13.906 -1.775 1 97.94 116 LEU A N 1
ATOM 956 C CA . LEU A 1 116 ? -12.727 -15.188 -1.158 1 97.94 116 LEU A CA 1
ATOM 957 C C . LEU A 1 116 ? -13.352 -15.289 0.231 1 97.94 116 LEU A C 1
ATOM 959 O O . LEU A 1 116 ? -14.062 -16.25 0.533 1 97.94 116 LEU A O 1
ATOM 963 N N . ARG A 1 117 ? -13.07 -14.258 1.075 1 97.44 117 ARG A N 1
ATOM 964 C CA . ARG A 1 117 ? -13.555 -14.305 2.449 1 97.44 117 ARG A CA 1
ATOM 965 C C . ARG A 1 117 ? -15.078 -14.328 2.486 1 97.44 117 ARG A C 1
ATOM 967 O O . ARG A 1 117 ? -15.68 -15.156 3.184 1 97.44 117 ARG A O 1
ATOM 974 N N . PRO A 1 118 ? -15.75 -13.484 1.677 1 98.31 118 PRO A N 1
ATOM 975 C CA . PRO A 1 118 ? -17.203 -13.555 1.634 1 98.31 118 PRO A CA 1
ATOM 976 C C . PRO A 1 118 ? -17.719 -14.906 1.129 1 98.31 118 PRO A C 1
ATOM 978 O O . PRO A 1 118 ? -18.719 -15.43 1.641 1 98.31 118 PRO A O 1
ATOM 981 N N . GLU A 1 119 ? -17.047 -15.516 0.159 1 98 119 GLU A N 1
ATOM 982 C CA . GLU A 1 119 ? -17.438 -16.828 -0.356 1 98 119 GLU A CA 1
ATOM 983 C C . GLU A 1 119 ? -17.266 -17.906 0.706 1 98 119 GLU A C 1
ATOM 985 O O . GLU A 1 119 ? -18.094 -18.812 0.807 1 98 119 GLU A O 1
ATOM 990 N N . ILE A 1 120 ? -16.219 -17.828 1.495 1 97.44 120 ILE A N 1
ATOM 991 C CA . ILE A 1 120 ? -15.992 -18.766 2.588 1 97.44 120 ILE A CA 1
ATOM 992 C C . ILE A 1 120 ? -17.109 -18.625 3.621 1 97.44 120 ILE A C 1
ATOM 994 O O . ILE A 1 120 ? -17.656 -19.625 4.094 1 97.44 120 ILE A O 1
ATOM 998 N N . ALA A 1 121 ? -17.422 -17.328 3.961 1 97.94 121 ALA A N 1
ATOM 999 C CA . ALA A 1 121 ? -18.469 -17.078 4.934 1 97.94 121 ALA A CA 1
ATOM 1000 C C . ALA A 1 121 ? -19.812 -17.625 4.445 1 97.94 121 ALA A C 1
ATOM 1002 O O . ALA A 1 121 ? -20.578 -18.188 5.23 1 97.94 121 ALA A O 1
ATOM 1003 N N . LYS A 1 122 ? -20.078 -17.453 3.213 1 97.38 122 LYS A N 1
ATOM 1004 C CA . LYS A 1 122 ? -21.312 -17.969 2.625 1 97.38 122 LYS A CA 1
ATOM 1005 C C . LYS A 1 122 ? -21.359 -19.5 2.699 1 97.38 122 LYS A C 1
ATOM 1007 O O . LYS A 1 122 ? -22.375 -20.062 3.086 1 97.38 122 LYS A O 1
ATOM 1012 N N . LYS A 1 123 ? -20.281 -20.156 2.344 1 96.44 123 LYS A N 1
ATOM 1013 C CA . LYS A 1 123 ? -20.203 -21.609 2.369 1 96.44 123 LYS A CA 1
ATOM 1014 C C . LYS A 1 123 ? -20.406 -22.141 3.783 1 96.44 123 LYS A C 1
ATOM 1016 O O . LYS A 1 123 ? -21 -23.203 3.971 1 96.44 123 LYS A O 1
ATOM 1021 N N . SER A 1 124 ? -19.922 -21.375 4.723 1 95.81 124 SER A N 1
ATOM 1022 C CA . SER A 1 124 ? -20.031 -21.797 6.113 1 95.81 124 SER A CA 1
ATOM 1023 C C . SER A 1 124 ? -21.328 -21.312 6.746 1 95.81 124 SER A C 1
ATOM 1025 O O . SER A 1 124 ? -21.547 -21.5 7.945 1 95.81 124 SER A O 1
ATOM 1027 N N . LYS A 1 125 ? -22.203 -20.578 6.055 1 96.56 125 LYS A N 1
ATOM 1028 C CA . LYS A 1 125 ? -23.5 -20.078 6.488 1 96.56 125 LYS A CA 1
ATOM 1029 C C . LYS A 1 125 ? -23.344 -19.078 7.637 1 96.56 125 LYS A C 1
ATOM 1031 O O . LYS A 1 125 ? -24.141 -19.078 8.578 1 96.56 125 LYS A O 1
ATOM 1036 N N . THR A 1 126 ? -22.25 -18.375 7.543 1 97.31 126 THR A N 1
ATOM 1037 C CA . THR A 1 126 ? -22 -17.344 8.555 1 97.31 126 THR A CA 1
ATOM 1038 C C . THR A 1 126 ? -21.891 -15.969 7.91 1 97.31 126 THR A C 1
ATOM 1040 O O . THR A 1 126 ? -21.375 -15.031 8.516 1 97.31 126 THR A O 1
ATOM 1043 N N . ASP A 1 127 ? -22.312 -15.867 6.609 1 97.44 127 ASP A N 1
ATOM 1044 C CA . ASP A 1 127 ? -22.125 -14.625 5.859 1 97.44 127 ASP A CA 1
ATOM 1045 C C . ASP A 1 127 ? -23 -13.508 6.422 1 97.44 127 ASP A C 1
ATOM 1047 O O . ASP A 1 127 ? -24.125 -13.758 6.852 1 97.44 127 ASP A O 1
ATOM 1051 N N . THR A 1 128 ? -22.484 -12.336 6.465 1 97.31 128 THR A N 1
ATOM 1052 C CA . THR A 1 128 ? -23.188 -11.125 6.883 1 97.31 128 THR A CA 1
ATOM 1053 C C . THR A 1 128 ? -23.812 -10.43 5.68 1 97.31 128 THR A C 1
ATOM 1055 O O . THR A 1 128 ? -23.531 -10.773 4.531 1 97.31 128 THR A O 1
ATOM 1058 N N . PRO A 1 129 ? -24.641 -9.422 6.004 1 96.19 129 PRO A N 1
ATOM 1059 C CA . PRO A 1 129 ? -25.156 -8.617 4.891 1 96.19 129 PRO A CA 1
ATOM 1060 C C . PRO A 1 129 ? -24.047 -7.961 4.078 1 96.19 129 PRO A C 1
ATOM 1062 O O . PRO A 1 129 ? -24.156 -7.871 2.85 1 96.19 129 PRO A O 1
ATOM 1065 N N . LYS A 1 130 ? -23.094 -7.621 4.664 1 95.19 130 LYS A N 1
ATOM 1066 C CA . LYS A 1 130 ? -21.953 -7.027 3.975 1 95.19 130 LYS A CA 1
ATOM 1067 C C . LYS A 1 130 ? -21.281 -8.039 3.057 1 95.19 130 LYS A C 1
ATOM 1069 O O . LYS A 1 130 ? -20.859 -7.699 1.948 1 95.19 130 LYS A O 1
ATOM 1074 N N . ASP A 1 131 ? -21.094 -9.266 3.504 1 97.56 131 ASP A N 1
ATOM 1075 C CA . ASP A 1 131 ? -20.531 -10.328 2.67 1 97.56 131 ASP A CA 1
ATOM 1076 C C . ASP A 1 131 ? -21.359 -10.508 1.395 1 97.56 131 ASP A C 1
ATOM 1078 O O . ASP A 1 131 ? -20.797 -10.672 0.308 1 97.56 131 ASP A O 1
ATOM 1082 N N . ARG A 1 132 ? -22.688 -10.43 1.582 1 97.75 132 ARG A N 1
ATOM 1083 C CA . ARG A 1 132 ? -23.578 -10.633 0.445 1 97.75 132 ARG A CA 1
ATOM 1084 C C . ARG A 1 132 ? -23.469 -9.484 -0.55 1 97.75 132 ARG A C 1
ATOM 1086 O O . ARG A 1 132 ? -23.578 -9.688 -1.761 1 97.75 132 ARG A O 1
ATOM 1093 N N . GLU A 1 133 ? -23.25 -8.344 -0.036 1 97.38 133 GLU A N 1
ATOM 1094 C CA . GLU A 1 133 ? -23.016 -7.191 -0.898 1 97.38 133 GLU A CA 1
ATOM 1095 C C . GLU A 1 133 ? -21.734 -7.348 -1.705 1 97.38 133 GLU A C 1
ATOM 1097 O O . GLU A 1 133 ? -21.703 -7.012 -2.891 1 97.38 133 GLU A O 1
ATOM 1102 N N . PHE A 1 134 ? -20.75 -7.832 -1.099 1 98 134 PHE A N 1
ATOM 1103 C CA . PHE A 1 134 ? -19.469 -8.047 -1.769 1 98 134 PHE A CA 1
ATOM 1104 C C . PHE A 1 134 ? -19.609 -9.102 -2.861 1 98 134 PHE A C 1
ATOM 1106 O O . PHE A 1 134 ? -19.094 -8.93 -3.969 1 98 134 PHE A O 1
ATOM 1113 N N . ILE A 1 135 ? -20.266 -10.188 -2.545 1 97.38 135 ILE A N 1
ATOM 1114 C CA . ILE A 1 135 ? -20.453 -11.273 -3.506 1 97.38 135 ILE A CA 1
ATOM 1115 C C . ILE A 1 135 ? -21.25 -10.758 -4.703 1 97.38 135 ILE A C 1
ATOM 1117 O O . ILE A 1 135 ? -20.938 -11.086 -5.852 1 97.38 135 ILE A O 1
ATOM 1121 N N . ALA A 1 136 ? -22.25 -9.914 -4.406 1 98 136 ALA A N 1
ATOM 1122 C CA . ALA A 1 136 ? -23.078 -9.352 -5.477 1 98 136 ALA A CA 1
ATOM 1123 C C . ALA A 1 136 ? -22.25 -8.438 -6.375 1 98 136 ALA A C 1
ATOM 1125 O O . ALA A 1 136 ? -22.547 -8.297 -7.566 1 98 136 ALA A O 1
ATOM 1126 N N . ALA A 1 137 ? -21.203 -7.898 -5.855 1 98.06 137 ALA A N 1
ATOM 1127 C CA . ALA A 1 137 ? -20.391 -6.91 -6.566 1 98.06 137 ALA A CA 1
ATOM 1128 C C . ALA A 1 137 ? -19.141 -7.543 -7.152 1 98.06 137 ALA A C 1
ATOM 1130 O O . ALA A 1 137 ? -18.297 -6.852 -7.742 1 98.06 137 ALA A O 1
ATOM 1131 N N . LYS A 1 138 ? -18.938 -8.828 -7.035 1 97.19 138 LYS A N 1
ATOM 1132 C CA . LYS A 1 138 ? -17.641 -9.461 -7.324 1 97.19 138 LYS A CA 1
ATOM 1133 C C . LYS A 1 138 ? -17.297 -9.336 -8.805 1 97.19 138 LYS A C 1
ATOM 1135 O O . LYS A 1 138 ? -16.141 -9.141 -9.156 1 97.19 138 LYS A O 1
ATOM 1140 N N . ASP A 1 139 ? -18.297 -9.484 -9.727 1 96.56 139 ASP A N 1
ATOM 1141 C CA . ASP A 1 139 ? -18.016 -9.414 -11.156 1 96.56 139 ASP A CA 1
ATOM 1142 C C . ASP A 1 139 ? -17.531 -8.023 -11.562 1 96.56 139 ASP A C 1
ATOM 1144 O O . ASP A 1 139 ? -16.641 -7.887 -12.391 1 96.56 139 ASP A O 1
ATOM 1148 N N . ALA A 1 140 ? -18.156 -7.043 -10.984 1 97.69 140 ALA A N 1
ATOM 1149 C CA . ALA A 1 140 ? -17.734 -5.668 -11.25 1 97.69 140 ALA A CA 1
ATOM 1150 C C . ALA A 1 140 ? -16.312 -5.43 -10.75 1 97.69 140 ALA A C 1
ATOM 1152 O O . ALA A 1 140 ? -15.516 -4.742 -11.406 1 97.69 140 ALA A O 1
ATOM 1153 N N . LEU A 1 141 ? -15.984 -5.969 -9.586 1 97.88 141 LEU A N 1
ATOM 1154 C CA . LEU A 1 141 ? -14.641 -5.848 -9.039 1 97.88 141 LEU A CA 1
ATOM 1155 C C . LEU A 1 141 ? -13.625 -6.535 -9.953 1 97.88 141 LEU A C 1
ATOM 1157 O O . LEU A 1 141 ? -12.562 -5.977 -10.242 1 97.88 141 LEU A O 1
ATOM 1161 N N . ILE A 1 142 ? -13.906 -7.711 -10.383 1 97.56 142 ILE A N 1
ATOM 1162 C CA . ILE A 1 142 ? -13.023 -8.477 -11.258 1 97.56 142 ILE A CA 1
ATOM 1163 C C . ILE A 1 142 ? -12.789 -7.703 -12.555 1 97.56 142 ILE A C 1
ATOM 1165 O O . ILE A 1 142 ? -11.648 -7.555 -13 1 97.56 142 ILE A O 1
ATOM 1169 N N . GLU A 1 143 ? -13.844 -7.191 -13.141 1 97.56 143 GLU A N 1
ATOM 1170 C CA . GLU A 1 143 ? -13.734 -6.434 -14.383 1 97.56 143 GLU A CA 1
ATOM 1171 C C . GLU A 1 143 ? -12.828 -5.215 -14.203 1 97.56 143 GLU A C 1
ATOM 1173 O O . GLU A 1 143 ? -11.961 -4.953 -15.039 1 97.56 143 GLU A O 1
ATOM 1178 N N . LYS A 1 144 ? -13.031 -4.547 -13.156 1 97.69 144 LYS A N 1
ATOM 1179 C CA . LYS A 1 144 ? -12.234 -3.352 -12.891 1 97.69 144 LYS A CA 1
ATOM 1180 C C . LYS A 1 144 ? -10.75 -3.695 -12.766 1 97.69 144 LYS A C 1
ATOM 1182 O O . LYS A 1 144 ? -9.914 -3.094 -13.438 1 97.69 144 LYS A O 1
ATOM 1187 N N . GLU A 1 145 ? -10.438 -4.656 -11.938 1 97.75 145 GLU A N 1
ATOM 1188 C CA . GLU A 1 145 ? -9.047 -4.969 -11.625 1 97.75 145 GLU A CA 1
ATOM 1189 C C . GLU A 1 145 ? -8.352 -5.641 -12.812 1 97.75 145 GLU A C 1
ATOM 1191 O O . GLU A 1 145 ? -7.172 -5.391 -13.07 1 97.75 145 GLU A O 1
ATOM 1196 N N . PHE A 1 146 ? -9.023 -6.461 -13.523 1 97.81 146 PHE A N 1
ATOM 1197 C CA . PHE A 1 146 ? -8.414 -7.156 -14.648 1 97.81 146 PHE A CA 1
ATOM 1198 C C . PHE A 1 146 ? -8.227 -6.215 -15.836 1 97.81 146 PHE A C 1
ATOM 1200 O O . PHE A 1 146 ? -7.266 -6.34 -16.594 1 97.81 146 PHE A O 1
ATOM 1207 N N . SER A 1 147 ? -9.164 -5.246 -15.984 1 97.38 147 SER A N 1
ATOM 1208 C CA . SER A 1 147 ? -8.945 -4.207 -16.984 1 97.38 147 SER A CA 1
ATOM 1209 C C . SER A 1 147 ? -7.68 -3.41 -16.688 1 97.38 147 SER A C 1
ATOM 1211 O O . SER A 1 147 ? -6.91 -3.092 -17.594 1 97.38 147 SER A O 1
ATOM 1213 N N . MET A 1 148 ? -7.465 -3.129 -15.461 1 97.81 148 MET A N 1
ATOM 1214 C CA . MET A 1 148 ? -6.25 -2.432 -15.047 1 97.81 148 MET A CA 1
ATOM 1215 C C . MET A 1 148 ? -5.02 -3.309 -15.258 1 97.81 148 MET A C 1
ATOM 1217 O O . MET A 1 148 ? -3.973 -2.826 -15.695 1 97.81 148 MET A O 1
ATOM 1221 N N . LEU A 1 149 ? -5.137 -4.57 -14.906 1 97.94 149 LEU A N 1
ATOM 1222 C CA . LEU A 1 149 ? -4.016 -5.484 -15.078 1 97.94 149 LEU A CA 1
ATOM 1223 C C . LEU A 1 149 ? -3.596 -5.566 -16.547 1 97.94 149 LEU A C 1
ATOM 1225 O O . LEU A 1 149 ? -2.406 -5.672 -16.844 1 97.94 149 LEU A O 1
ATOM 1229 N N . GLU A 1 150 ? -4.535 -5.523 -17.453 1 98.12 150 GLU A N 1
ATOM 1230 C CA . GLU A 1 150 ? -4.238 -5.512 -18.891 1 98.12 150 GLU A CA 1
ATOM 1231 C C . GLU A 1 150 ? -3.322 -4.344 -19.25 1 98.12 150 GLU A C 1
ATOM 1233 O O . GLU A 1 150 ? -2.504 -4.449 -20.156 1 98.12 150 GLU A O 1
ATOM 1238 N N . LEU A 1 151 ? -3.469 -3.258 -18.531 1 97.31 151 LEU A N 1
ATOM 1239 C CA . LEU A 1 151 ? -2.672 -2.064 -18.797 1 97.31 151 LEU A CA 1
ATOM 1240 C C . LEU A 1 151 ? -1.27 -2.209 -18.203 1 97.31 151 LEU A C 1
ATOM 1242 O O . LEU A 1 151 ? -0.306 -1.669 -18.75 1 97.31 151 LEU A O 1
ATOM 1246 N N . PHE A 1 152 ? -1.136 -2.963 -17.094 1 97.5 152 PHE A N 1
ATOM 1247 C CA . PHE A 1 152 ? 0.165 -3.193 -16.469 1 97.5 152 PHE A CA 1
ATOM 1248 C C . PHE A 1 152 ? 1.003 -4.148 -17.312 1 97.5 152 PHE A C 1
ATOM 1250 O O . PHE A 1 152 ? 2.232 -4.133 -17.234 1 97.5 152 PHE A O 1
ATOM 1257 N N . LEU A 1 153 ? 0.391 -4.957 -18.109 1 97.88 153 LEU A N 1
ATOM 1258 C CA . LEU A 1 153 ? 1.046 -6.051 -18.812 1 97.88 153 LEU A CA 1
ATOM 1259 C C . LEU A 1 153 ? 1.359 -5.652 -20.25 1 97.88 153 LEU A C 1
ATOM 1261 O O . LEU A 1 153 ? 0.947 -6.336 -21.203 1 97.88 153 LEU A O 1
ATOM 1265 N N . THR A 1 154 ? 2.244 -4.66 -20.391 1 94.81 154 THR A N 1
ATOM 1266 C CA . THR A 1 154 ? 2.604 -4.148 -21.719 1 94.81 154 THR A CA 1
ATOM 1267 C C . THR A 1 154 ? 3.67 -5.031 -22.359 1 94.81 154 THR A C 1
ATOM 1269 O O . THR A 1 154 ? 3.725 -5.148 -23.594 1 94.81 154 THR A O 1
ATOM 1272 N N . ASN A 1 155 ? 4.754 -5.617 -21.625 1 95.62 155 ASN A N 1
ATOM 1273 C CA . ASN A 1 155 ? 5.859 -6.445 -22.109 1 95.62 155 ASN A CA 1
ATOM 1274 C C . ASN A 1 155 ? 5.871 -7.809 -21.422 1 95.62 155 ASN A C 1
ATOM 1276 O O . ASN A 1 155 ? 6.898 -8.234 -20.875 1 95.62 155 ASN A O 1
ATOM 1280 N N . ASP A 1 156 ? 4.742 -8.484 -21.234 1 97.25 156 ASP A N 1
ATOM 1281 C CA . ASP A 1 156 ? 4.547 -9.859 -20.797 1 97.25 156 ASP A CA 1
ATOM 1282 C C . ASP A 1 156 ? 4.371 -9.945 -19.281 1 97.25 156 ASP A C 1
ATOM 1284 O O . ASP A 1 156 ? 3.682 -10.836 -18.781 1 97.25 156 ASP A O 1
ATOM 1288 N N . PHE A 1 157 ? 5.152 -9.125 -18.531 1 98.69 157 PHE A N 1
ATOM 1289 C CA . PHE A 1 157 ? 5.059 -9.117 -17.078 1 98.69 157 PHE A CA 1
ATOM 1290 C C . PHE A 1 157 ? 4.754 -7.715 -16.562 1 98.69 157 PHE A C 1
ATOM 1292 O O . PHE A 1 157 ? 4.68 -6.762 -17.344 1 98.69 157 PHE A O 1
ATOM 1299 N N . ILE A 1 158 ? 4.52 -7.742 -15.281 1 98 158 ILE A N 1
ATOM 1300 C CA . ILE A 1 158 ? 4.195 -6.465 -14.656 1 98 158 ILE A CA 1
ATOM 1301 C C . ILE A 1 158 ? 5.438 -5.574 -14.633 1 98 158 ILE A C 1
ATOM 1303 O O . ILE A 1 158 ? 6.566 -6.066 -14.688 1 98 158 ILE A O 1
ATOM 1307 N N . ALA A 1 159 ? 5.328 -4.262 -14.633 1 96.25 159 ALA A N 1
ATOM 1308 C CA . ALA A 1 159 ? 6.371 -3.24 -14.578 1 96.25 159 ALA A CA 1
ATOM 1309 C C . ALA A 1 159 ? 7.043 -3.061 -15.938 1 96.25 159 ALA A C 1
ATOM 1311 O O . ALA A 1 159 ? 8.227 -2.74 -16.016 1 96.25 159 ALA A O 1
ATOM 1312 N N . ASN A 1 160 ? 6.367 -3.477 -17.016 1 96.5 160 ASN A N 1
ATOM 1313 C CA . ASN A 1 160 ? 6.84 -3.275 -18.375 1 96.5 160 ASN A CA 1
ATOM 1314 C C . ASN A 1 160 ? 8.109 -4.07 -18.656 1 96.5 160 ASN A C 1
ATOM 1316 O O . ASN A 1 160 ? 9.078 -3.535 -19.203 1 96.5 160 ASN A O 1
ATOM 1320 N N . THR A 1 161 ? 8.156 -5.344 -18.156 1 98.25 161 THR A N 1
ATOM 1321 C CA . THR A 1 161 ? 9.328 -6.195 -18.375 1 98.25 161 THR A CA 1
ATOM 1322 C C . THR A 1 161 ? 8.938 -7.449 -19.156 1 98.25 161 THR A C 1
ATOM 1324 O O . THR A 1 161 ? 7.758 -7.762 -19.297 1 98.25 161 THR A O 1
ATOM 1327 N N . ASP A 1 162 ? 9.945 -8.133 -19.656 1 98.31 162 ASP A N 1
ATOM 1328 C CA . ASP A 1 162 ? 9.758 -9.43 -20.281 1 98.31 162 ASP A CA 1
ATOM 1329 C C . ASP A 1 162 ? 10.227 -10.562 -19.359 1 98.31 162 ASP A C 1
ATOM 1331 O O . ASP A 1 162 ? 10.391 -11.695 -19.797 1 98.31 162 ASP A O 1
ATOM 1335 N N . TYR A 1 163 ? 10.484 -10.289 -18.156 1 98.12 163 TYR A N 1
ATOM 1336 C CA . TYR A 1 163 ? 10.844 -11.219 -17.094 1 98.12 163 TYR A CA 1
ATOM 1337 C C . TYR A 1 163 ? 10.062 -10.906 -15.82 1 98.12 163 TYR A C 1
ATOM 1339 O O . TYR A 1 163 ? 9.664 -9.766 -15.594 1 98.12 163 TYR A O 1
ATOM 1347 N 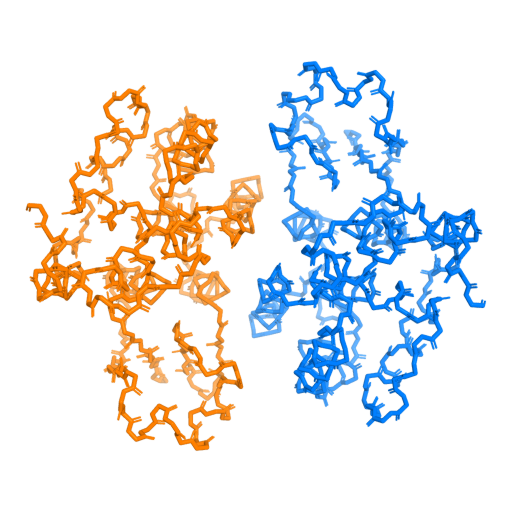N . PRO A 1 164 ? 9.844 -11.93 -14.945 1 98.69 164 PRO A N 1
ATOM 1348 C CA . PRO A 1 164 ? 9.047 -11.672 -13.742 1 98.69 164 PRO A CA 1
ATOM 1349 C C . PRO A 1 164 ? 9.812 -10.875 -12.688 1 98.69 164 PRO A C 1
ATOM 1351 O O . PRO A 1 164 ? 11.031 -11.008 -12.57 1 98.69 164 PRO A O 1
ATOM 1354 N N . THR A 1 165 ? 9.141 -10.055 -11.945 1 98.88 165 THR A N 1
ATOM 1355 C CA . THR A 1 165 ? 9.641 -9.328 -10.789 1 98.88 165 THR A CA 1
ATOM 1356 C C . THR A 1 165 ? 8.812 -9.648 -9.547 1 98.88 165 THR A C 1
ATOM 1358 O O . THR A 1 165 ? 7.84 -10.406 -9.625 1 98.88 165 THR A O 1
ATOM 1361 N N . ILE A 1 166 ? 9.109 -9.07 -8.43 1 98.94 166 ILE A N 1
ATOM 1362 C CA . ILE A 1 166 ? 8.375 -9.305 -7.191 1 98.94 166 ILE A CA 1
ATOM 1363 C C . ILE A 1 166 ? 6.938 -8.82 -7.352 1 98.94 166 ILE A C 1
ATOM 1365 O O . ILE A 1 166 ? 6.031 -9.32 -6.672 1 98.94 166 ILE A O 1
ATOM 1369 N N . ALA A 1 167 ? 6.645 -7.891 -8.227 1 98.94 167 ALA A N 1
ATOM 1370 C CA . ALA A 1 167 ? 5.277 -7.449 -8.492 1 98.94 167 ALA A CA 1
ATOM 1371 C C . ALA A 1 167 ? 4.43 -8.594 -9.055 1 98.94 167 ALA A C 1
ATOM 1373 O O . ALA A 1 167 ? 3.254 -8.727 -8.711 1 98.94 167 ALA A O 1
ATOM 1374 N N . ASP A 1 168 ? 5.008 -9.414 -9.883 1 98.94 168 ASP A N 1
ATOM 1375 C CA . ASP A 1 168 ? 4.281 -10.523 -10.5 1 98.94 168 ASP A CA 1
ATOM 1376 C C . ASP A 1 168 ? 3.92 -11.586 -9.477 1 98.94 168 ASP A C 1
ATOM 1378 O O . ASP A 1 168 ? 2.809 -12.117 -9.492 1 98.94 168 ASP A O 1
ATOM 1382 N N . TYR A 1 169 ? 4.832 -11.906 -8.617 1 98.88 169 TYR A N 1
ATOM 1383 C CA . TYR A 1 169 ? 4.566 -12.891 -7.582 1 98.88 169 TYR A CA 1
ATOM 1384 C C . TYR A 1 169 ? 3.486 -12.406 -6.625 1 98.88 169 TYR A C 1
ATOM 1386 O O . TYR A 1 169 ? 2.607 -13.172 -6.227 1 98.88 169 TYR A O 1
ATOM 1394 N N . ALA A 1 170 ? 3.572 -11.125 -6.246 1 98.81 170 ALA A N 1
ATOM 1395 C CA . ALA A 1 170 ? 2.549 -10.531 -5.391 1 98.81 170 ALA A CA 1
ATOM 1396 C C . ALA A 1 170 ? 1.177 -10.594 -6.055 1 98.81 170 ALA A C 1
ATOM 1398 O O . ALA A 1 170 ? 0.193 -11 -5.43 1 98.81 170 ALA A O 1
ATOM 1399 N N . ALA A 1 171 ? 1.119 -10.219 -7.297 1 98.69 171 ALA A N 1
ATOM 1400 C CA . ALA A 1 171 ? -0.138 -10.164 -8.039 1 98.69 171 ALA A CA 1
ATOM 1401 C C . ALA A 1 171 ? -0.722 -11.562 -8.227 1 98.69 171 ALA A C 1
ATOM 1403 O O . ALA A 1 171 ? -1.911 -11.781 -7.984 1 98.69 171 ALA A O 1
ATOM 1404 N N . TYR A 1 172 ? 0.087 -12.484 -8.648 1 98.56 172 TYR A N 1
ATOM 1405 C CA . TYR A 1 172 ? -0.405 -13.805 -9.016 1 98.56 172 TYR A CA 1
ATOM 1406 C C . TYR A 1 172 ? -0.991 -14.523 -7.805 1 98.56 172 TYR A C 1
ATOM 1408 O O . TYR A 1 172 ? -1.979 -15.25 -7.926 1 98.56 172 TYR A O 1
ATOM 1416 N N . CYS A 1 173 ? -0.438 -14.312 -6.648 1 98.62 173 CYS A N 1
ATOM 1417 C CA . CYS A 1 173 ? -0.918 -15 -5.453 1 98.62 173 CYS A CA 1
ATOM 1418 C C . CYS A 1 173 ? -2.311 -14.516 -5.066 1 98.62 173 CYS A C 1
ATOM 1420 O O . CYS A 1 173 ? -3.014 -15.172 -4.301 1 98.62 173 CYS A O 1
ATOM 1422 N N . GLU A 1 174 ? -2.748 -13.367 -5.578 1 97.94 174 GLU A N 1
ATOM 1423 C CA . GLU A 1 174 ? -4.121 -12.906 -5.402 1 97.94 174 GLU A CA 1
ATOM 1424 C C . GLU A 1 174 ? -5.047 -13.516 -6.453 1 97.94 174 GLU A C 1
ATOM 1426 O O . GLU A 1 174 ? -6.191 -13.859 -6.152 1 97.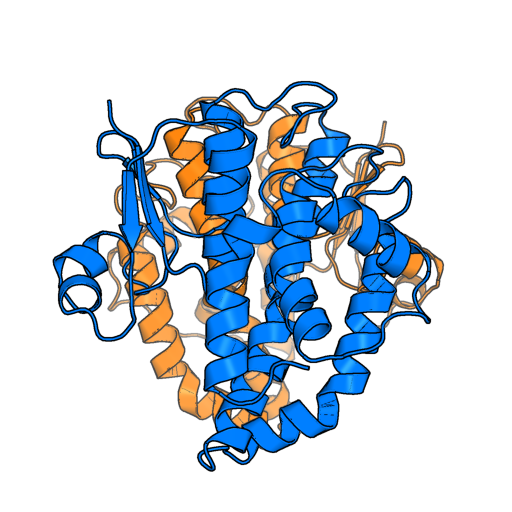94 174 GLU A O 1
ATOM 1431 N N . ILE A 1 175 ? -4.551 -13.633 -7.621 1 96.94 175 ILE A N 1
ATOM 1432 C CA . ILE A 1 175 ? -5.352 -14.008 -8.781 1 96.94 175 ILE A CA 1
ATOM 1433 C C . ILE A 1 175 ? -5.527 -15.523 -8.812 1 96.94 175 ILE A C 1
ATOM 1435 O O . ILE A 1 175 ? -6.59 -16.031 -9.195 1 96.94 175 ILE A O 1
ATOM 1439 N N . ASP A 1 176 ? -4.531 -16.203 -8.375 1 95.75 176 ASP A N 1
ATOM 1440 C CA . ASP A 1 176 ? -4.547 -17.656 -8.398 1 95.75 176 ASP A CA 1
ATOM 1441 C C . ASP A 1 176 ? -5.707 -18.203 -7.574 1 95.75 176 ASP A C 1
ATOM 1443 O O . ASP A 1 176 ? -6.262 -19.266 -7.898 1 95.75 176 ASP A O 1
ATOM 1447 N N . GLN A 1 177 ? -6.086 -17.516 -6.504 1 96.88 177 GLN A N 1
ATOM 1448 C CA . GLN A 1 177 ? -7.223 -17.938 -5.695 1 96.88 177 GLN A CA 1
ATOM 1449 C C . GLN A 1 177 ? -8.5 -17.984 -6.523 1 96.88 177 GLN A C 1
ATOM 1451 O O . GLN A 1 177 ? -9.289 -18.938 -6.41 1 96.88 177 GLN A O 1
ATOM 1456 N N . LEU A 1 178 ? -8.711 -17 -7.332 1 96.75 178 LEU A N 1
ATOM 1457 C CA . LEU A 1 178 ? -9.883 -16.922 -8.195 1 96.75 178 LEU A CA 1
ATOM 1458 C C . LEU A 1 178 ? -9.844 -18.016 -9.258 1 96.75 178 LEU A C 1
ATOM 1460 O O . LEU A 1 178 ? -10.867 -18.641 -9.555 1 96.75 178 LEU A O 1
ATOM 1464 N N . GLU A 1 179 ? -8.641 -18.172 -9.758 1 95.69 179 GLU A N 1
ATOM 1465 C CA . GLU A 1 179 ? -8.469 -19.219 -10.75 1 95.69 179 GLU A CA 1
ATOM 1466 C C . GLU A 1 179 ? -8.828 -20.594 -10.18 1 95.69 179 GLU A C 1
ATOM 1468 O O . GLU A 1 179 ? -9.555 -21.359 -10.812 1 95.69 179 GLU A O 1
ATOM 1473 N N . LEU A 1 180 ? -8.414 -20.891 -9.031 1 96.94 180 LEU A N 1
ATOM 1474 C CA . LEU A 1 180 ? -8.656 -22.172 -8.375 1 96.94 180 LEU A CA 1
ATOM 1475 C C . LEU A 1 180 ? -10.141 -22.344 -8.031 1 96.94 180 LEU A C 1
ATOM 1477 O O . LEU A 1 180 ? -10.641 -23.453 -7.961 1 96.94 180 LEU A O 1
ATOM 1481 N N . MET A 1 181 ? -10.812 -21.203 -7.855 1 97.31 181 MET A N 1
ATOM 1482 C CA . MET A 1 181 ? -12.242 -21.219 -7.551 1 97.31 181 MET A CA 1
ATOM 1483 C C . MET A 1 181 ? -13.062 -21.375 -8.828 1 97.31 181 MET A C 1
ATOM 1485 O O . MET A 1 181 ? -14.289 -21.516 -8.766 1 97.31 181 MET A O 1
ATOM 1489 N N . GLY A 1 182 ? -12.398 -21.203 -10.016 1 96.12 182 GLY A N 1
ATOM 1490 C CA . GLY A 1 182 ? -13.086 -21.516 -11.258 1 96.12 182 GLY A CA 1
ATOM 1491 C C . GLY A 1 182 ? -13.492 -20.281 -12.039 1 96.12 182 GLY A C 1
ATOM 1492 O O . GLY A 1 182 ? -14.258 -20.375 -13 1 96.12 182 GLY A O 1
ATOM 1493 N N . TYR A 1 183 ? -13.023 -19.156 -11.586 1 95.12 183 TYR A N 1
ATOM 1494 C CA . TYR A 1 183 ? -13.336 -17.938 -12.336 1 95.12 183 TYR A CA 1
ATOM 1495 C C . TYR A 1 183 ? -12.703 -17.984 -13.727 1 95.12 183 TYR A C 1
ATOM 1497 O O . TYR A 1 183 ? -11.586 -18.484 -13.883 1 95.12 183 TYR A O 1
ATOM 1505 N N . ASP A 1 184 ? -13.406 -17.484 -14.742 1 92.88 184 ASP A N 1
ATOM 1506 C CA . ASP A 1 184 ? -12.945 -17.438 -16.125 1 92.88 184 ASP A CA 1
ATOM 1507 C C . ASP A 1 184 ? -12.422 -16.047 -16.484 1 92.88 184 ASP A C 1
ATOM 1509 O O . ASP A 1 184 ? -13.172 -15.078 -16.469 1 92.88 184 ASP A O 1
ATOM 1513 N N . PHE A 1 185 ? -11.18 -16 -16.828 1 91.56 185 PHE A N 1
ATOM 1514 C CA . PHE A 1 185 ? -10.555 -14.727 -17.172 1 91.56 185 PHE A CA 1
ATOM 1515 C C . PHE A 1 185 ? -10.172 -14.688 -18.641 1 91.56 185 PHE A C 1
ATOM 1517 O O . PHE A 1 185 ? -9.32 -13.891 -19.047 1 91.56 185 PHE A O 1
ATOM 1524 N N . SER A 1 186 ? -10.789 -15.492 -19.5 1 94.25 186 SER A N 1
ATOM 1525 C CA . SER A 1 186 ? -10.398 -15.672 -20.891 1 94.25 186 SER A CA 1
ATOM 1526 C C . SER A 1 186 ? -10.602 -14.391 -21.688 1 94.25 186 SER A C 1
ATOM 1528 O O . SER A 1 186 ? -9.961 -14.188 -22.719 1 94.25 186 SER A O 1
ATOM 1530 N N . LYS A 1 187 ? -11.508 -13.508 -21.203 1 95.56 187 LYS A N 1
ATOM 1531 C CA . LYS A 1 187 ? -11.773 -12.266 -21.922 1 95.56 187 LYS A CA 1
ATOM 1532 C C . LYS A 1 187 ? -10.609 -11.289 -21.766 1 95.56 187 LYS A C 1
ATOM 1534 O O . LYS A 1 187 ? -10.531 -10.289 -22.5 1 95.56 187 LYS A O 1
ATOM 1539 N N . TYR A 1 188 ? -9.703 -11.562 -20.875 1 97.88 188 TYR A N 1
ATOM 1540 C CA . TYR A 1 188 ? -8.523 -10.742 -20.656 1 97.88 188 TYR A CA 1
ATOM 1541 C C . TYR A 1 188 ? -7.273 -11.43 -21.188 1 97.88 188 TYR A C 1
ATOM 1543 O O . TYR A 1 188 ? -6.598 -12.156 -20.453 1 97.88 188 TYR A O 1
ATOM 1551 N N . SER A 1 189 ? -6.926 -11.156 -22.406 1 98 189 SER A N 1
ATOM 1552 C CA . SER A 1 189 ? -5.949 -11.945 -23.156 1 98 189 SER A CA 1
ATOM 1553 C C . SER A 1 189 ? -4.555 -11.797 -22.562 1 98 189 SER A C 1
ATOM 1555 O O . SER A 1 189 ? -3.824 -12.789 -22.438 1 98 189 SER A O 1
ATOM 1557 N N . LYS A 1 190 ? -4.137 -10.555 -22.25 1 98.31 190 LYS A N 1
ATOM 1558 C CA . LYS A 1 190 ? -2.801 -10.367 -21.703 1 98.31 190 LYS A CA 1
ATOM 1559 C C . LYS A 1 190 ? -2.684 -11.023 -20.328 1 98.31 190 LYS A C 1
ATOM 1561 O O . LYS A 1 190 ? -1.662 -11.633 -20 1 98.31 190 LYS A O 1
ATOM 1566 N N . VAL A 1 191 ? -3.779 -10.906 -19.531 1 98.12 191 VAL A N 1
ATOM 1567 C CA . VAL A 1 191 ? -3.777 -11.5 -18.203 1 98.12 191 VAL A CA 1
ATOM 1568 C C . VAL A 1 191 ? -3.721 -13.016 -18.312 1 98.12 191 VAL A C 1
ATOM 1570 O O . VAL A 1 191 ? -2.982 -13.672 -17.562 1 98.12 191 VAL A O 1
ATOM 1573 N N . SER A 1 192 ? -4.512 -13.586 -19.203 1 97.75 192 SER A N 1
ATOM 1574 C CA . SER A 1 192 ? -4.516 -15.031 -19.391 1 97.75 192 SER A CA 1
ATOM 1575 C C . SER A 1 192 ? -3.131 -15.539 -19.766 1 97.75 192 SER A C 1
ATOM 1577 O O . SER A 1 192 ? -2.664 -16.547 -19.234 1 97.75 192 SER A O 1
ATOM 1579 N N . ALA A 1 193 ? -2.5 -14.867 -20.688 1 98.25 193 ALA A N 1
ATOM 1580 C CA . ALA A 1 193 ? -1.146 -15.242 -21.078 1 98.25 193 ALA A CA 1
ATOM 1581 C C . ALA A 1 193 ? -0.177 -15.109 -19.906 1 98.25 193 ALA A C 1
ATOM 1583 O O . ALA A 1 193 ? 0.681 -15.969 -19.703 1 98.25 193 ALA A O 1
ATOM 1584 N N . TRP A 1 194 ? -0.308 -14.031 -19.172 1 98.5 194 TRP A N 1
ATOM 1585 C CA . TRP A 1 194 ? 0.521 -13.773 -18 1 98.5 194 TRP A CA 1
ATOM 1586 C C . TRP A 1 194 ? 0.331 -14.859 -16.938 1 98.5 194 TRP A C 1
ATOM 1588 O O . TRP A 1 194 ? 1.303 -15.328 -16.344 1 98.5 194 TRP A O 1
ATOM 1598 N N . ILE A 1 195 ? -0.916 -15.281 -16.688 1 97.75 195 ILE A N 1
ATOM 1599 C CA . ILE A 1 195 ? -1.214 -16.359 -15.75 1 97.75 195 ILE A CA 1
ATOM 1600 C C . ILE A 1 195 ? -0.475 -17.625 -16.156 1 97.75 195 ILE A C 1
ATOM 1602 O O . ILE A 1 195 ? 0.133 -18.297 -15.328 1 97.75 195 ILE A O 1
ATOM 1606 N N . SER A 1 196 ? -0.509 -17.922 -17.391 1 97.5 196 SER A N 1
ATOM 1607 C CA . SER A 1 196 ? 0.193 -19.094 -17.906 1 97.5 196 SER A CA 1
ATOM 1608 C C . SER A 1 196 ? 1.692 -19 -17.641 1 97.5 196 SER A C 1
ATOM 1610 O O . SER A 1 196 ? 2.326 -19.984 -17.266 1 97.5 196 SER A O 1
ATOM 1612 N N . ARG A 1 197 ? 2.27 -17.828 -17.875 1 98.31 197 ARG A N 1
ATOM 1613 C CA . ARG A 1 197 ? 3.691 -17.625 -17.625 1 98.31 197 ARG A CA 1
ATOM 1614 C C . ARG A 1 197 ? 4.016 -17.797 -16.141 1 98.31 197 ARG A C 1
ATOM 1616 O O . ARG A 1 197 ? 5.043 -18.375 -15.789 1 98.31 197 ARG A O 1
ATOM 1623 N N . MET A 1 198 ? 3.131 -17.312 -15.258 1 98.31 198 MET A N 1
ATOM 1624 C CA . MET A 1 198 ? 3.365 -17.391 -13.82 1 98.31 198 MET A CA 1
ATOM 1625 C C . MET A 1 198 ? 3.23 -18.828 -13.336 1 98.31 198 MET A C 1
ATOM 1627 O O . MET A 1 198 ? 4.008 -19.281 -12.492 1 98.31 198 MET A O 1
ATOM 1631 N N . LYS A 1 199 ? 2.295 -19.547 -13.852 1 97.06 199 LYS A N 1
ATOM 1632 C CA . LYS A 1 199 ? 2.096 -20.953 -13.5 1 97.06 199 LYS A CA 1
ATOM 1633 C C . LYS A 1 199 ? 3.32 -21.797 -13.859 1 97.06 199 LYS A C 1
ATOM 1635 O O . LYS A 1 199 ? 3.574 -22.828 -13.234 1 97.06 199 LYS A O 1
ATOM 1640 N N . ALA A 1 200 ? 4.051 -21.344 -14.805 1 98 200 ALA A N 1
ATOM 1641 C CA . ALA A 1 200 ? 5.215 -22.078 -15.281 1 98 200 ALA A CA 1
ATOM 1642 C C . ALA A 1 200 ? 6.445 -21.766 -14.438 1 98 200 ALA A C 1
ATOM 1644 O O . ALA A 1 200 ? 7.488 -22.406 -14.578 1 98 200 ALA A O 1
ATOM 1645 N N . GLN A 1 201 ? 6.355 -20.75 -13.562 1 98.44 201 GLN A N 1
ATOM 1646 C CA . GLN A 1 201 ? 7.492 -20.438 -12.711 1 98.44 201 GLN A CA 1
ATOM 1647 C C . GLN A 1 201 ? 7.828 -21.609 -11.781 1 98.44 201 GLN A C 1
ATOM 1649 O O . GLN A 1 201 ? 6.938 -22.344 -11.352 1 98.44 201 GLN A O 1
ATOM 1654 N N . PRO A 1 202 ? 9.094 -21.703 -11.391 1 98.44 202 PRO A N 1
ATOM 1655 C CA . PRO A 1 202 ? 9.484 -22.797 -10.508 1 98.44 202 PRO A CA 1
ATOM 1656 C C . PRO A 1 202 ? 8.742 -22.766 -9.172 1 98.44 202 PRO A C 1
ATOM 1658 O O . PRO A 1 202 ? 8.453 -21.703 -8.641 1 98.44 202 PRO A O 1
ATOM 1661 N N . PHE A 1 203 ? 8.352 -23.984 -8.672 1 98.56 203 PHE A N 1
ATOM 1662 C CA . PHE A 1 203 ? 7.816 -24.234 -7.34 1 98.56 203 PHE A CA 1
ATOM 1663 C C . PHE A 1 203 ? 6.355 -23.812 -7.25 1 98.56 203 PHE A C 1
ATOM 1665 O O . PHE A 1 203 ? 5.766 -23.812 -6.168 1 98.56 203 PHE A O 1
ATOM 1672 N N . ASN A 1 204 ? 5.75 -23.422 -8.344 1 98.12 204 ASN A N 1
ATOM 1673 C CA . ASN A 1 204 ? 4.363 -22.969 -8.336 1 98.12 204 ASN A CA 1
ATOM 1674 C C . ASN A 1 204 ? 3.445 -23.969 -7.645 1 98.12 204 ASN A C 1
ATOM 1676 O O . ASN A 1 204 ? 2.711 -23.609 -6.723 1 98.12 204 ASN A O 1
ATOM 1680 N N . ASP A 1 205 ? 3.523 -25.234 -8.008 1 96.94 205 ASP A N 1
ATOM 1681 C CA . ASP A 1 205 ? 2.641 -26.266 -7.461 1 96.94 205 ASP A CA 1
ATOM 1682 C C . ASP A 1 205 ? 2.842 -26.422 -5.957 1 96.94 205 ASP A C 1
ATOM 1684 O O . ASP A 1 205 ? 1.874 -26.453 -5.195 1 96.94 205 ASP A O 1
ATOM 1688 N N . GLU A 1 206 ? 4.094 -26.547 -5.605 1 97.81 206 GLU A N 1
ATOM 1689 C CA . GLU A 1 206 ? 4.43 -26.75 -4.199 1 97.81 206 GLU A CA 1
ATOM 1690 C C . GLU A 1 206 ? 3.908 -25.609 -3.336 1 97.81 206 GLU A C 1
ATOM 1692 O O . GLU A 1 206 ? 3.299 -25.844 -2.289 1 97.81 206 GLU A O 1
ATOM 1697 N N . ILE A 1 207 ? 4.105 -24.375 -3.738 1 98.06 207 ILE A N 1
ATOM 1698 C CA . ILE A 1 207 ? 3.779 -23.188 -2.965 1 98.06 207 ILE A CA 1
ATOM 1699 C C . ILE A 1 207 ? 2.264 -23.062 -2.828 1 98.06 207 ILE A C 1
ATOM 1701 O O . ILE A 1 207 ? 1.765 -22.594 -1.802 1 98.06 207 ILE A O 1
ATOM 1705 N N . HIS A 1 208 ? 1.511 -23.547 -3.801 1 97.75 208 HIS A N 1
ATOM 1706 C CA . HIS A 1 208 ? 0.072 -23.312 -3.838 1 97.75 208 HIS A CA 1
ATOM 1707 C C . HIS A 1 208 ? -0.7 -24.531 -3.346 1 97.75 208 HIS A C 1
ATOM 1709 O O . HIS A 1 208 ? -1.93 -24.5 -3.26 1 97.75 208 HIS A O 1
ATOM 1715 N N . GLU A 1 209 ? 0.006 -25.562 -2.959 1 97.88 209 GLU A N 1
ATOM 1716 C CA . GLU A 1 209 ? -0.633 -26.781 -2.498 1 97.88 209 GLU A CA 1
ATOM 1717 C C . GLU A 1 209 ? -1.47 -26.547 -1.247 1 97.88 209 GLU A C 1
ATOM 1719 O O . GLU A 1 209 ? -2.605 -27.016 -1.151 1 97.88 209 GLU A O 1
ATOM 1724 N N . PRO A 1 210 ? -0.98 -25.812 -0.255 1 97.88 210 PRO A N 1
ATOM 1725 C CA . PRO A 1 210 ? -1.807 -25.562 0.927 1 97.88 210 PRO A CA 1
ATOM 1726 C C . PRO A 1 210 ? -3.09 -24.797 0.597 1 97.88 210 PRO A C 1
ATOM 1728 O O . PRO A 1 210 ? -4.141 -25.078 1.188 1 97.88 210 PRO A O 1
ATOM 1731 N N . LEU A 1 211 ? -3 -23.859 -0.287 1 98 211 LEU A N 1
ATOM 1732 C CA . LEU A 1 211 ? -4.195 -23.141 -0.698 1 98 211 LEU A CA 1
ATOM 1733 C C . LEU A 1 211 ? -5.203 -24.062 -1.36 1 98 211 LEU A C 1
ATOM 1735 O O . LEU A 1 211 ? -6.402 -23.984 -1.092 1 98 211 LEU A O 1
ATOM 1739 N N . ARG A 1 212 ? -4.723 -24.922 -2.27 1 97.88 212 ARG A N 1
ATOM 1740 C CA . ARG A 1 212 ? -5.594 -25.891 -2.926 1 97.88 212 ARG A CA 1
ATOM 1741 C C . ARG A 1 212 ? -6.316 -26.766 -1.902 1 97.88 212 ARG A C 1
ATOM 1743 O O . ARG A 1 212 ? -7.52 -27 -2.018 1 97.88 212 ARG A O 1
ATOM 1750 N N . GLY A 1 213 ? -5.547 -27.266 -0.955 1 97.94 213 GLY A N 1
ATOM 1751 C CA . GLY A 1 213 ? -6.141 -28.062 0.109 1 97.94 213 GLY A CA 1
ATOM 1752 C C . GLY A 1 213 ? -7.188 -27.297 0.907 1 97.94 213 GLY A C 1
ATOM 1753 O O . GLY A 1 213 ? -8.242 -27.844 1.237 1 97.94 213 GLY A O 1
ATOM 1754 N N . PHE A 1 214 ? -6.883 -26.094 1.218 1 97.56 214 PHE A N 1
ATOM 1755 C CA . PHE A 1 214 ? -7.801 -25.25 1.983 1 97.56 214 PHE A CA 1
ATOM 1756 C C . PHE A 1 214 ? -9.094 -25.031 1.212 1 97.56 214 PHE A C 1
ATOM 1758 O O . PHE A 1 214 ? -10.188 -25.172 1.764 1 97.56 214 PHE A O 1
ATOM 1765 N N . LEU A 1 215 ? -9 -24.641 -0.069 1 97.94 215 LEU A N 1
ATOM 1766 C CA . LEU A 1 215 ? -10.18 -24.375 -0.896 1 97.94 215 LEU A CA 1
ATOM 1767 C C . LEU A 1 215 ? -11.023 -25.641 -1.053 1 97.94 215 LEU A C 1
ATOM 1769 O O . LEU A 1 215 ? -12.258 -25.562 -1.104 1 97.94 215 LEU A O 1
ATOM 1773 N N . LYS A 1 216 ? -10.328 -26.766 -1.175 1 97.88 216 LYS A N 1
ATOM 1774 C CA . LYS A 1 216 ? -11.055 -28.031 -1.203 1 97.88 216 LYS A CA 1
ATOM 1775 C C . LYS A 1 216 ? -11.828 -28.25 0.094 1 97.88 216 LYS A C 1
ATOM 1777 O O . LYS A 1 216 ? -12.992 -28.641 0.069 1 97.88 216 LYS A O 1
ATOM 1782 N N . HIS A 1 217 ? -11.188 -27.984 1.179 1 97 217 HIS A N 1
ATOM 1783 C CA . HIS A 1 217 ? -11.773 -28.188 2.498 1 97 217 HIS A CA 1
ATOM 1784 C C . HIS A 1 217 ? -13.023 -27.328 2.688 1 97 217 HIS A C 1
ATOM 1786 O O . HIS A 1 217 ? -14 -27.766 3.289 1 97 217 HIS A O 1
ATOM 1792 N N . VAL A 1 218 ? -12.992 -26.141 2.166 1 96.5 218 VAL A N 1
ATOM 1793 C CA . VAL A 1 218 ? -14.117 -25.234 2.387 1 96.5 218 VAL A CA 1
ATOM 1794 C C . VAL A 1 218 ? -15.07 -25.297 1.197 1 96.5 218 VAL A C 1
ATOM 1796 O O . VAL A 1 218 ? -15.953 -24.453 1.054 1 96.5 218 VAL A O 1
ATOM 1799 N N . ASP A 1 219 ? -14.844 -26.219 0.249 1 96.69 219 ASP A N 1
ATOM 1800 C CA . ASP A 1 219 ? -15.711 -26.531 -0.884 1 96.69 219 ASP A CA 1
ATOM 1801 C C . ASP A 1 219 ? -15.766 -25.375 -1.872 1 96.69 219 ASP A C 1
ATOM 1803 O O . ASP A 1 219 ? -16.844 -24.969 -2.311 1 96.69 219 ASP A O 1
ATOM 1807 N N . LEU A 1 220 ? -14.633 -24.797 -2.109 1 97.69 220 LEU A N 1
ATOM 1808 C CA . LEU A 1 220 ? -14.57 -23.688 -3.057 1 97.69 220 LEU A CA 1
ATOM 1809 C C . LEU A 1 220 ? -13.633 -24.016 -4.211 1 97.69 220 LEU A C 1
ATOM 1811 O O . LEU A 1 220 ? -13.5 -23.219 -5.152 1 97.69 220 LEU A O 1
ATOM 1815 N N . LEU A 1 221 ? -12.992 -25.141 -4.105 1 97.19 221 LEU A N 1
ATOM 1816 C CA . LEU A 1 221 ? -12.109 -25.531 -5.195 1 97.19 221 LEU A CA 1
ATOM 1817 C C . LEU A 1 221 ? -12.914 -26 -6.406 1 97.19 221 LEU A C 1
ATOM 1819 O O . LEU A 1 221 ? -13.82 -26.828 -6.273 1 97.19 221 LEU A O 1
ATOM 1823 N N . ALA A 1 222 ? -12.57 -25.484 -7.5 1 93.88 222 ALA A N 1
ATOM 1824 C CA . ALA A 1 222 ? -13.273 -25.891 -8.711 1 93.88 222 ALA A CA 1
ATOM 1825 C C . ALA A 1 222 ? -12.742 -27.234 -9.227 1 93.88 222 ALA A C 1
ATOM 1827 O O . ALA A 1 222 ? -11.586 -27.578 -8.992 1 93.88 222 ALA A O 1
ATOM 1828 N N . MET B 1 1 ? 15.602 18.484 -18.953 1 58.72 1 MET B N 1
ATOM 1829 C CA . MET B 1 1 ? 14.586 17.438 -18.875 1 58.72 1 MET B CA 1
ATOM 1830 C C . MET B 1 1 ? 13.641 17.688 -17.703 1 58.72 1 MET B C 1
ATOM 1832 O O . MET B 1 1 ? 14.078 17.953 -16.594 1 58.72 1 MET B O 1
ATOM 1836 N N . THR B 1 2 ? 12.227 18.031 -17.953 1 89.12 2 THR B N 1
ATOM 1837 C CA . THR B 1 2 ? 11.398 18.797 -17.031 1 89.12 2 THR B CA 1
ATOM 1838 C C . THR B 1 2 ? 10.492 17.875 -16.219 1 89.12 2 THR B C 1
ATOM 1840 O O . THR B 1 2 ? 9.992 16.875 -16.734 1 89.12 2 THR B O 1
ATOM 1843 N N . LEU B 1 3 ? 10.57 17.797 -14.961 1 98.25 3 LEU B N 1
ATOM 1844 C CA . LEU B 1 3 ? 9.672 17.125 -14.031 1 98.25 3 LEU B CA 1
ATOM 1845 C C . LEU B 1 3 ? 8.383 17.922 -13.852 1 98.25 3 LEU B C 1
ATOM 1847 O O . LEU B 1 3 ? 8.43 19.125 -13.586 1 98.25 3 LEU B O 1
ATOM 1851 N N . THR B 1 4 ? 7.23 17.203 -14.109 1 98.75 4 THR B N 1
ATOM 1852 C CA . THR B 1 4 ? 5.918 17.797 -13.867 1 98.75 4 THR B CA 1
ATOM 1853 C C . THR B 1 4 ? 5.164 17.016 -12.797 1 98.75 4 THR B C 1
ATOM 1855 O O . THR B 1 4 ? 5.145 15.781 -12.82 1 98.75 4 THR B O 1
ATOM 1858 N N . LEU B 1 5 ? 4.625 17.719 -11.859 1 98.81 5 LEU B N 1
ATOM 1859 C CA . LEU B 1 5 ? 3.738 17.141 -10.852 1 98.81 5 LEU B CA 1
ATOM 1860 C C . LEU B 1 5 ? 2.295 17.578 -11.086 1 98.81 5 LEU B C 1
ATOM 1862 O O . LEU B 1 5 ? 1.984 18.766 -11.055 1 98.81 5 LEU B O 1
ATOM 1866 N N . TYR B 1 6 ? 1.432 16.656 -11.391 1 98.75 6 TYR B N 1
ATOM 1867 C CA . TYR B 1 6 ? -0.014 16.844 -11.398 1 98.75 6 TYR B CA 1
ATOM 1868 C C . TYR B 1 6 ? -0.614 16.5 -10.039 1 98.75 6 TYR B C 1
ATOM 1870 O O . TYR B 1 6 ? -0.566 15.344 -9.602 1 98.75 6 TYR B O 1
ATOM 1878 N N . ALA B 1 7 ? -1.175 17.547 -9.359 1 98.56 7 ALA B N 1
ATOM 1879 C CA . ALA B 1 7 ? -1.566 17.281 -7.973 1 98.56 7 ALA B CA 1
ATOM 1880 C C . ALA B 1 7 ? -2.676 18.234 -7.531 1 98.56 7 ALA B C 1
ATOM 1882 O O . ALA B 1 7 ? -2.949 19.234 -8.203 1 98.56 7 ALA B O 1
ATOM 1883 N N . ASN B 1 8 ? -3.404 17.844 -6.578 1 98.38 8 ASN B N 1
ATOM 1884 C CA . ASN B 1 8 ? -4.332 18.641 -5.777 1 98.38 8 ASN B CA 1
ATOM 1885 C C . ASN B 1 8 ? -3.887 18.719 -4.32 1 98.38 8 ASN B C 1
ATOM 1887 O O . ASN B 1 8 ? -3.891 17.719 -3.607 1 98.38 8 ASN B O 1
ATOM 1891 N N . LEU B 1 9 ? -3.578 19.875 -3.791 1 98.12 9 LEU B N 1
ATOM 1892 C CA . LEU B 1 9 ? -2.924 20.016 -2.492 1 98.12 9 LEU B CA 1
ATOM 1893 C C . LEU B 1 9 ? -3.922 19.797 -1.358 1 98.12 9 LEU B C 1
ATOM 1895 O O . LEU B 1 9 ? -3.543 19.781 -0.186 1 98.12 9 LEU B O 1
ATOM 1899 N N . ILE B 1 10 ? -5.172 19.562 -1.688 1 97.44 10 ILE B N 1
ATOM 1900 C CA . ILE B 1 10 ? -6.121 19.094 -0.684 1 97.44 10 ILE B CA 1
ATOM 1901 C C . ILE B 1 10 ? -5.914 17.594 -0.446 1 97.44 10 ILE B C 1
ATOM 1903 O O . ILE B 1 10 ? -6.176 17.094 0.649 1 97.44 10 ILE B O 1
ATOM 1907 N N . SER B 1 11 ? -5.453 16.922 -1.455 1 97.06 11 SER B N 1
ATOM 1908 C CA . SER B 1 11 ? -5.188 15.484 -1.413 1 97.06 11 SER B CA 1
ATOM 1909 C C . SER B 1 11 ? -3.914 15.188 -0.629 1 97.06 11 SER B C 1
ATOM 1911 O O . SER B 1 11 ? -2.869 15.789 -0.875 1 97.06 11 SER B O 1
ATOM 1913 N N . GLN B 1 12 ? -3.957 14.297 0.279 1 98 12 GLN B N 1
ATOM 1914 C CA . GLN B 1 12 ? -2.865 13.984 1.194 1 98 12 GLN B CA 1
ATOM 1915 C C . GLN B 1 12 ? -1.664 13.414 0.443 1 98 12 GLN B C 1
ATOM 1917 O O . GLN B 1 12 ? -0.536 13.875 0.623 1 98 12 GLN B O 1
ATOM 1922 N N . PRO B 1 13 ? -1.877 12.398 -0.472 1 98.31 13 PRO B N 1
ATOM 1923 C CA . PRO B 1 13 ? -0.709 11.898 -1.202 1 98.31 13 PRO B CA 1
ATOM 1924 C C . PRO B 1 13 ? -0.075 12.961 -2.098 1 98.31 13 PRO B C 1
ATOM 1926 O O . PRO B 1 13 ? 1.148 12.992 -2.252 1 98.31 13 PRO B O 1
ATOM 1929 N N . SER B 1 14 ? -0.901 13.828 -2.666 1 98.56 14 SER B N 1
ATOM 1930 C CA . SER B 1 14 ? -0.39 14.938 -3.473 1 98.56 14 SER B CA 1
ATOM 1931 C C . SER B 1 14 ? 0.442 15.898 -2.631 1 98.56 14 SER B C 1
ATOM 1933 O O . SER B 1 14 ? 1.535 16.297 -3.035 1 98.56 14 SER B O 1
ATOM 1935 N N . ARG B 1 15 ? -0.092 16.234 -1.479 1 98.5 15 ARG B N 1
ATOM 1936 C CA . ARG B 1 15 ? 0.587 17.188 -0.601 1 98.5 15 ARG B CA 1
ATOM 1937 C C . ARG B 1 15 ? 1.938 16.641 -0.15 1 98.5 15 ARG B C 1
ATOM 1939 O O . ARG B 1 15 ? 2.918 17.391 -0.07 1 98.5 15 ARG B O 1
ATOM 1946 N N . SER B 1 16 ? 2.004 15.367 0.174 1 98.81 16 SER B N 1
ATOM 1947 C CA . SER B 1 16 ? 3.264 14.773 0.608 1 98.81 16 SER B CA 1
ATOM 1948 C C . SER B 1 16 ? 4.328 14.883 -0.477 1 98.81 16 SER B C 1
ATOM 1950 O O . SER B 1 16 ? 5.469 15.258 -0.199 1 98.81 16 SER B O 1
ATOM 1952 N N . VAL B 1 17 ? 4.004 14.594 -1.753 1 98.94 17 VAL B N 1
ATOM 1953 C CA . VAL B 1 17 ? 4.949 14.648 -2.861 1 98.94 17 VAL B CA 1
ATOM 1954 C C . VAL B 1 17 ? 5.371 16.094 -3.105 1 98.94 17 VAL B C 1
ATOM 1956 O O . VAL B 1 17 ? 6.562 16.391 -3.232 1 98.94 17 VAL B O 1
ATOM 1959 N N . ALA B 1 18 ? 4.371 16.969 -3.115 1 98.94 18 ALA B N 1
ATOM 1960 C CA . ALA B 1 18 ? 4.664 18.391 -3.336 1 98.94 18 ALA B CA 1
ATOM 1961 C C . ALA B 1 18 ? 5.574 18.938 -2.24 1 98.94 18 ALA B C 1
ATOM 1963 O O . ALA B 1 18 ? 6.504 19.703 -2.52 1 98.94 18 ALA B O 1
ATOM 1964 N N . TRP B 1 19 ? 5.262 18.562 -0.994 1 98.94 19 TRP B N 1
ATOM 1965 C CA . TRP B 1 19 ? 6.035 19.031 0.155 1 98.94 19 TRP B CA 1
ATOM 1966 C C . TRP B 1 19 ? 7.492 18.594 0.04 1 98.94 19 TRP B C 1
ATOM 1968 O O . TRP B 1 19 ? 8.406 19.406 0.172 1 98.94 19 TRP B O 1
ATOM 1978 N N . VAL B 1 20 ? 7.727 17.359 -0.269 1 98.88 20 VAL B N 1
ATOM 1979 C CA . VAL B 1 20 ? 9.07 16.797 -0.367 1 98.88 20 VAL B CA 1
ATOM 1980 C C . VAL B 1 20 ? 9.828 17.484 -1.504 1 98.88 20 VAL B C 1
ATOM 1982 O O . VAL B 1 20 ? 11.016 17.781 -1.371 1 98.88 20 VAL B O 1
ATOM 1985 N N . LEU B 1 21 ? 9.18 17.719 -2.639 1 98.81 21 LEU B N 1
ATOM 1986 C CA . LEU B 1 21 ? 9.812 18.391 -3.766 1 98.81 21 LEU B CA 1
ATOM 1987 C C . LEU B 1 21 ? 10.266 19.781 -3.375 1 98.81 21 LEU B C 1
ATOM 1989 O O . LEU B 1 21 ? 11.328 20.25 -3.801 1 98.81 21 LEU B O 1
ATOM 1993 N N . LYS B 1 22 ? 9.469 20.453 -2.557 1 98.69 22 LYS B N 1
ATOM 1994 C CA . LYS B 1 22 ? 9.836 21.781 -2.096 1 98.69 22 LYS B CA 1
ATOM 1995 C C . LYS B 1 22 ? 11 21.734 -1.115 1 98.69 22 LYS B C 1
ATOM 1997 O O . LYS B 1 22 ? 11.969 22.484 -1.249 1 98.69 22 LYS B O 1
ATOM 2002 N N . VAL B 1 23 ? 10.898 20.875 -0.178 1 98.69 23 VAL B N 1
ATOM 2003 C CA . VAL B 1 23 ? 11.922 20.734 0.851 1 98.69 23 VAL B CA 1
ATOM 2004 C C . VAL B 1 23 ? 13.273 20.438 0.197 1 98.69 23 VAL B C 1
ATOM 2006 O O . VAL B 1 23 ? 14.312 20.922 0.656 1 98.69 23 VAL B O 1
ATOM 2009 N N . LYS B 1 24 ? 13.289 19.672 -0.865 1 98.62 24 LYS B N 1
ATOM 2010 C CA . LYS B 1 24 ? 14.523 19.266 -1.522 1 98.62 24 LYS B CA 1
ATOM 2011 C C . LYS B 1 24 ? 14.867 20.188 -2.684 1 98.62 24 LYS B C 1
ATOM 2013 O O . LYS B 1 24 ? 15.852 19.953 -3.396 1 98.62 24 LYS B O 1
ATOM 2018 N N . ASN B 1 25 ? 14.086 21.203 -2.885 1 98.12 25 ASN B N 1
ATOM 2019 C CA . ASN B 1 25 ? 14.305 22.219 -3.904 1 98.12 25 ASN B CA 1
ATOM 2020 C C . ASN B 1 25 ? 14.477 21.594 -5.289 1 98.12 25 ASN B C 1
ATOM 2022 O O . ASN B 1 25 ? 15.438 21.906 -5.996 1 98.12 25 ASN B O 1
ATOM 2026 N N . VAL B 1 26 ? 13.625 20.719 -5.645 1 98.38 26 VAL B N 1
ATOM 2027 C CA . VAL B 1 26 ? 13.656 20.078 -6.957 1 98.38 26 VAL B CA 1
ATOM 2028 C C . VAL B 1 26 ? 12.875 20.938 -7.957 1 98.38 26 VAL B C 1
ATOM 2030 O O . VAL B 1 26 ? 11.695 21.219 -7.762 1 98.38 26 VAL B O 1
ATOM 2033 N N . LYS B 1 27 ? 13.547 21.375 -8.977 1 98 27 LYS B N 1
ATOM 2034 C CA . LYS B 1 27 ? 12.875 22.125 -10.039 1 98 27 LYS B CA 1
ATOM 2035 C C . LYS B 1 27 ? 11.82 21.266 -10.734 1 98 27 LYS B C 1
ATOM 2037 O O . LYS B 1 27 ? 12.102 20.125 -11.133 1 98 27 LYS B O 1
ATOM 2042 N N . HIS B 1 28 ? 10.586 21.75 -10.797 1 98.5 28 HIS B N 1
ATOM 2043 C CA . HIS B 1 28 ? 9.484 21.031 -11.43 1 98.5 28 HIS B CA 1
ATOM 2044 C C . HIS B 1 28 ? 8.352 21.984 -11.797 1 98.5 28 HIS B C 1
ATOM 2046 O O . HIS B 1 28 ? 8.273 23.094 -11.273 1 98.5 28 HIS B O 1
ATOM 2052 N N . GLU B 1 29 ? 7.59 21.547 -12.695 1 98.31 29 GLU B N 1
ATOM 2053 C CA . GLU B 1 29 ? 6.324 22.203 -13 1 98.31 29 GLU B CA 1
ATOM 2054 C C . GLU B 1 29 ? 5.184 21.625 -12.164 1 98.31 29 GLU B C 1
ATOM 2056 O O . GLU B 1 29 ? 5.074 20.406 -12.023 1 98.31 29 GLU B O 1
ATOM 2061 N N . PHE B 1 30 ? 4.41 22.5 -11.602 1 98.12 30 PHE B N 1
ATOM 2062 C CA . PHE B 1 30 ? 3.236 22.109 -10.836 1 98.12 30 PHE B CA 1
ATOM 2063 C C . PHE B 1 30 ? 1.957 22.375 -11.617 1 98.12 30 PHE B C 1
ATOM 2065 O O . PHE B 1 30 ? 1.686 23.516 -12 1 98.12 30 PHE B O 1
ATOM 2072 N N . VAL B 1 31 ? 1.213 21.359 -11.906 1 97.69 31 VAL B N 1
ATOM 2073 C CA . VAL B 1 31 ? -0.092 21.469 -12.547 1 97.69 31 VAL B CA 1
ATOM 2074 C C . VAL B 1 31 ? -1.194 21.141 -11.539 1 97.69 31 VAL B C 1
ATOM 2076 O O . VAL B 1 31 ? -1.36 19.984 -11.141 1 97.69 31 VAL B O 1
ATOM 2079 N N . ARG B 1 32 ? -1.943 22.172 -11.234 1 97.69 32 ARG B N 1
ATOM 2080 C CA . ARG B 1 32 ? -3.027 22 -10.273 1 97.69 32 ARG B CA 1
ATOM 2081 C C . ARG B 1 32 ? -4.195 21.234 -10.891 1 97.69 32 ARG B C 1
ATOM 2083 O O . ARG B 1 32 ? -4.672 21.594 -11.969 1 97.69 32 ARG B O 1
ATOM 2090 N N . ILE B 1 33 ? -4.605 20.203 -10.164 1 97.56 33 ILE B N 1
ATOM 2091 C CA . ILE B 1 33 ? -5.738 19.391 -10.609 1 97.56 33 ILE B CA 1
ATOM 2092 C C . ILE B 1 33 ? -6.922 19.609 -9.664 1 97.56 33 ILE B C 1
ATOM 2094 O O . ILE B 1 33 ? -6.773 19.531 -8.445 1 97.56 33 ILE B O 1
ATOM 2098 N N . ILE B 1 34 ? -8.039 19.938 -10.203 1 93.81 34 ILE B N 1
ATOM 2099 C CA . ILE B 1 34 ? -9.289 19.984 -9.453 1 93.81 34 ILE B CA 1
ATOM 2100 C C . ILE B 1 34 ? -10.297 19.031 -10.078 1 93.81 34 ILE B C 1
ATOM 2102 O O . ILE B 1 34 ? -10.328 18.859 -11.297 1 93.81 34 ILE B O 1
ATOM 2106 N N . PRO B 1 35 ? -11.086 18.375 -9.289 1 88.06 35 PRO B N 1
ATOM 2107 C CA . PRO B 1 35 ? -11.992 17.328 -9.758 1 88.06 35 PRO B CA 1
ATOM 2108 C C . PRO B 1 35 ? -12.875 17.797 -10.922 1 88.06 35 PRO B C 1
ATOM 2110 O O . PRO B 1 35 ? -13.258 16.984 -11.766 1 88.06 35 PRO B O 1
ATOM 2113 N N . THR B 1 36 ? -13.164 19 -11.062 1 89.69 36 THR B N 1
ATOM 2114 C CA . THR B 1 36 ? -14.094 19.5 -12.07 1 89.69 36 THR B CA 1
ATOM 2115 C C . THR B 1 36 ? -13.344 19.953 -13.32 1 89.69 36 THR B C 1
ATOM 2117 O O . THR B 1 36 ? -13.953 20.406 -14.289 1 89.69 36 THR B O 1
ATOM 2120 N N . ASP B 1 37 ? -12.07 19.781 -13.281 1 92.31 37 ASP B N 1
ATOM 2121 C CA . ASP B 1 37 ? -11.258 20.156 -14.43 1 92.31 37 ASP B CA 1
ATOM 2122 C C . ASP B 1 37 ? -11.547 19.25 -15.633 1 92.31 37 ASP B C 1
ATOM 2124 O O . ASP B 1 37 ? -11.609 18.031 -15.5 1 92.31 37 ASP B O 1
ATOM 2128 N N . ASP B 1 38 ? -11.664 19.891 -16.812 1 94.56 38 ASP B N 1
ATOM 2129 C CA . ASP B 1 38 ? -11.828 19.125 -18.047 1 94.56 38 ASP B CA 1
ATOM 2130 C C . ASP B 1 38 ? -10.633 18.219 -18.281 1 94.56 38 ASP B C 1
ATOM 2132 O O . ASP B 1 38 ? -10.789 17.078 -18.734 1 94.56 38 ASP B O 1
ATOM 2136 N N . PHE B 1 39 ? -9.547 18.766 -18 1 95.12 39 PHE B N 1
ATOM 2137 C CA . PHE B 1 39 ? -8.32 18 -18.203 1 95.12 39 PHE B CA 1
ATOM 2138 C C . PHE B 1 39 ? -8.312 16.75 -17.344 1 95.12 39 PHE B C 1
ATOM 2140 O O . PHE B 1 39 ? -7.926 15.664 -17.797 1 95.12 39 PHE B O 1
ATOM 2147 N N . PHE B 1 40 ? -8.734 16.875 -16.125 1 93.62 40 PHE B N 1
ATOM 2148 C CA . PHE B 1 40 ? -8.75 15.742 -15.195 1 93.62 40 PHE B CA 1
ATOM 2149 C C . PHE B 1 40 ? -9.719 14.672 -15.672 1 93.62 40 PHE B C 1
ATOM 2151 O O . PHE B 1 40 ? -9.492 13.477 -15.453 1 93.62 40 PHE B O 1
ATOM 2158 N N . GLN B 1 41 ? -10.703 15.086 -16.438 1 92.19 41 GLN B N 1
ATOM 2159 C CA . GLN B 1 41 ? -11.711 14.164 -16.938 1 92.19 41 GLN B CA 1
ATOM 2160 C C . GLN B 1 41 ? -11.391 13.727 -18.359 1 92.19 41 GLN B C 1
ATOM 2162 O O . GLN B 1 41 ? -12.148 12.961 -18.969 1 92.19 41 GLN B O 1
ATOM 2167 N N . SER B 1 42 ? -10.344 14.102 -18.875 1 95.94 42 SER B N 1
ATOM 2168 C CA . SER B 1 42 ? -10 13.883 -20.266 1 95.94 42 SER B CA 1
ATOM 2169 C C . SER B 1 42 ? -9.344 12.523 -20.469 1 95.94 42 SER B C 1
ATOM 2171 O O . SER B 1 42 ? -8.867 11.914 -19.516 1 95.94 42 SER B O 1
ATOM 2173 N N . GLU B 1 43 ? -9.234 12.109 -21.672 1 96.5 43 GLU B N 1
ATOM 2174 C CA . GLU B 1 43 ? -8.531 10.891 -22.047 1 96.5 43 GLU B CA 1
ATOM 2175 C C . GLU B 1 43 ? -7.02 11.047 -21.875 1 96.5 43 GLU B C 1
ATOM 2177 O O . GLU B 1 43 ? -6.328 10.078 -21.547 1 96.5 43 GLU B O 1
ATOM 2182 N N . GLU B 1 44 ? -6.637 12.227 -22.047 1 96.25 44 GLU B N 1
ATOM 2183 C CA . GLU B 1 44 ? -5.211 12.492 -21.859 1 96.25 44 GLU B CA 1
ATOM 2184 C C . GLU B 1 44 ? -4.77 12.188 -20.438 1 96.25 44 GLU B C 1
ATOM 2186 O O . GLU B 1 44 ? -3.758 11.516 -20.219 1 96.25 44 GLU B O 1
ATOM 2191 N N . PHE B 1 45 ? -5.57 12.68 -19.469 1 97.38 45 PHE B N 1
ATOM 2192 C CA . PHE B 1 45 ? -5.207 12.406 -18.078 1 97.38 45 PHE B CA 1
ATOM 2193 C C . PHE B 1 45 ? -5.348 10.914 -17.781 1 97.38 45 PHE B C 1
ATOM 2195 O O . PHE B 1 45 ? -4.5 10.336 -17.094 1 97.38 45 PHE B O 1
ATOM 2202 N N . ARG B 1 46 ? -6.363 10.297 -18.297 1 96.56 46 ARG B N 1
ATOM 2203 C CA . ARG B 1 46 ? -6.609 8.875 -18.078 1 96.56 46 ARG B CA 1
ATOM 2204 C C . ARG B 1 46 ? -5.465 8.031 -18.641 1 96.56 46 ARG B C 1
ATOM 2206 O O . ARG B 1 46 ? -5.141 6.977 -18.094 1 96.56 46 ARG B O 1
ATOM 2213 N N . SER B 1 47 ? -4.879 8.5 -19.672 1 96.5 47 SER B N 1
ATOM 2214 C CA . SER B 1 47 ? -3.746 7.789 -20.266 1 96.5 47 SER B CA 1
ATOM 2215 C C . SER B 1 47 ? -2.525 7.84 -19.344 1 96.5 47 SER B C 1
ATOM 2217 O O . SER B 1 47 ? -1.669 6.957 -19.391 1 96.5 47 SER B O 1
ATOM 2219 N N . MET B 1 48 ? -2.459 8.891 -18.516 1 97.38 48 MET B N 1
ATOM 2220 C CA . MET B 1 48 ? -1.359 9.016 -17.562 1 97.38 48 MET B CA 1
ATOM 2221 C C . MET B 1 48 ? -1.619 8.172 -16.328 1 97.38 48 MET B C 1
ATOM 2223 O O . MET B 1 48 ? -0.724 7.473 -15.844 1 97.38 48 MET B O 1
ATOM 2227 N N . ASN B 1 49 ? -2.82 8.211 -15.852 1 98.12 49 ASN B N 1
ATOM 2228 C CA . ASN B 1 49 ? -3.24 7.395 -14.719 1 98.12 49 ASN B CA 1
ATOM 2229 C C . ASN B 1 49 ? -4.66 6.867 -14.906 1 98.12 49 ASN B C 1
ATOM 2231 O O . ASN B 1 49 ? -5.629 7.543 -14.555 1 98.12 49 ASN B O 1
ATOM 2235 N N . PRO B 1 50 ? -4.773 5.645 -15.281 1 97.5 50 PRO B N 1
ATOM 2236 C CA . PRO B 1 50 ? -6.082 5.055 -15.578 1 97.5 50 PRO B CA 1
ATOM 2237 C C . PRO B 1 50 ? -6.988 4.98 -14.352 1 97.5 50 PRO B C 1
ATOM 2239 O O . PRO B 1 50 ? -8.195 4.754 -14.484 1 97.5 50 PRO B O 1
ATOM 2242 N N . ASN B 1 51 ? -6.438 5.137 -13.148 1 97.06 51 ASN B N 1
ATOM 2243 C CA . ASN B 1 51 ? -7.258 5.18 -11.945 1 97.06 51 ASN B CA 1
ATOM 2244 C C . ASN B 1 51 ? -7.957 6.523 -11.789 1 97.06 51 ASN B C 1
ATOM 2246 O O . ASN B 1 51 ? -8.867 6.664 -10.969 1 97.06 51 ASN B O 1
ATOM 2250 N N . VAL B 1 52 ? -7.496 7.535 -12.547 1 96.5 52 VAL B N 1
ATOM 2251 C CA . VAL B 1 52 ? -8.016 8.898 -12.508 1 96.5 52 VAL B CA 1
ATOM 2252 C C . VAL B 1 52 ? -7.871 9.469 -11.094 1 96.5 52 VAL B C 1
ATOM 2254 O O . VAL B 1 52 ? -8.852 9.922 -10.5 1 96.5 52 VAL B O 1
ATOM 2257 N N . LEU B 1 53 ? -6.656 9.375 -10.594 1 97 53 LEU B N 1
ATOM 2258 C CA . LEU B 1 53 ? -6.289 9.891 -9.273 1 97 53 LEU B CA 1
ATOM 2259 C C . LEU B 1 53 ? -5 10.703 -9.352 1 97 53 LEU B C 1
ATOM 2261 O O . LEU B 1 53 ? -4.25 10.594 -10.328 1 97 53 L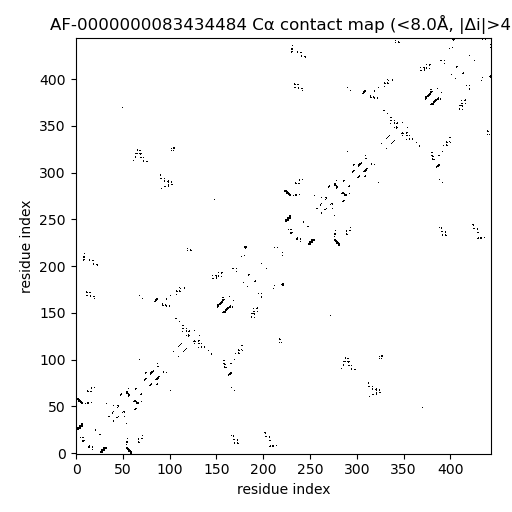EU B O 1
ATOM 2265 N N . VAL B 1 54 ? -4.766 11.539 -8.438 1 98.06 54 VAL B N 1
ATOM 2266 C CA . VAL B 1 54 ? -3.521 12.281 -8.242 1 98.06 54 VAL B CA 1
ATOM 2267 C C . VAL B 1 54 ? -2.871 11.867 -6.926 1 98.06 54 VAL B C 1
ATOM 2269 O O . VAL B 1 54 ? -3.545 11.375 -6.023 1 98.06 54 VAL B O 1
ATOM 2272 N N . PRO B 1 55 ? -1.505 11.977 -6.832 1 98.75 55 PRO B N 1
ATOM 2273 C CA . PRO B 1 55 ? -0.585 12.656 -7.746 1 98.75 55 PRO B CA 1
ATOM 2274 C C . PRO B 1 55 ? -0.123 11.766 -8.898 1 98.75 55 PRO B C 1
ATOM 2276 O O . PRO B 1 55 ? -0.203 10.539 -8.805 1 98.75 55 PRO B O 1
ATOM 2279 N N . VAL B 1 56 ? 0.249 12.406 -9.977 1 98.81 56 VAL B N 1
ATOM 2280 C CA . VAL B 1 56 ? 0.968 11.812 -11.102 1 98.81 56 VAL B CA 1
ATOM 2281 C C . VAL B 1 56 ? 2.193 12.664 -11.438 1 98.81 56 VAL B C 1
ATOM 2283 O O . VAL B 1 56 ? 2.135 13.891 -11.391 1 98.81 56 VAL B O 1
ATOM 2286 N N . ILE B 1 57 ? 3.287 12.023 -11.773 1 98.88 57 ILE B N 1
ATOM 2287 C CA . ILE B 1 57 ? 4.406 12.797 -12.297 1 98.88 57 ILE B CA 1
ATOM 2288 C C . ILE B 1 57 ? 4.703 12.367 -13.734 1 98.88 57 ILE B C 1
ATOM 2290 O O . ILE B 1 57 ? 4.441 11.227 -14.117 1 98.88 57 ILE B O 1
ATOM 2294 N N . LYS B 1 58 ? 5.141 13.258 -14.516 1 98.5 58 LYS B N 1
ATOM 2295 C CA . LYS B 1 58 ? 5.809 13.039 -15.797 1 98.5 58 LYS B CA 1
ATOM 2296 C C . LYS B 1 58 ? 7.25 13.531 -15.758 1 98.5 58 LYS B C 1
ATOM 2298 O O . LYS B 1 58 ? 7.496 14.719 -15.547 1 98.5 58 LYS B O 1
ATOM 2303 N N . ASP B 1 59 ? 8.19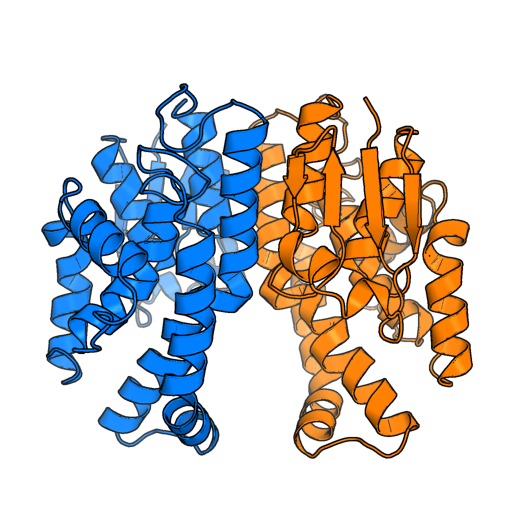5 12.688 -15.828 1 98.56 59 ASP B N 1
ATOM 2304 C CA . ASP B 1 59 ? 9.625 12.977 -15.781 1 98.56 59 ASP B CA 1
ATOM 2305 C C . ASP B 1 59 ? 10.289 12.617 -17.109 1 98.56 59 ASP B C 1
ATOM 2307 O O . ASP B 1 59 ? 10.68 11.469 -17.328 1 98.56 59 ASP B O 1
ATOM 2311 N N . ASP B 1 60 ? 10.5 13.609 -17.969 1 96.25 60 ASP B N 1
ATOM 2312 C CA . ASP B 1 60 ? 11.062 13.406 -19.297 1 96.25 60 ASP B CA 1
ATOM 2313 C C . ASP B 1 60 ? 10.352 12.273 -20.031 1 96.25 60 ASP B C 1
ATOM 2315 O O . ASP B 1 60 ? 10.984 11.312 -20.484 1 96.25 60 ASP B O 1
ATOM 2319 N N . GLY B 1 61 ? 9.062 12.336 -19.984 1 95.69 61 GLY B N 1
ATOM 2320 C CA . GLY B 1 61 ? 8.25 11.375 -20.719 1 95.69 61 GLY B CA 1
ATOM 2321 C C . GLY B 1 61 ? 7.875 10.156 -19.875 1 95.69 61 GLY B C 1
ATOM 2322 O O . GLY B 1 61 ? 6.926 9.445 -20.203 1 95.69 61 GLY B O 1
ATOM 2323 N N . PHE B 1 62 ? 8.578 9.883 -18.812 1 97.94 62 PHE B N 1
ATOM 2324 C CA . PHE B 1 62 ? 8.273 8.773 -17.906 1 97.94 62 PHE B CA 1
ATOM 2325 C C . PHE B 1 62 ? 7.129 9.141 -16.969 1 97.94 62 PHE B C 1
ATOM 2327 O O . PHE B 1 62 ? 7.227 10.094 -16.203 1 97.94 62 PHE B O 1
ATOM 2334 N N . VAL B 1 63 ? 6.008 8.367 -17.016 1 98.56 63 VAL B N 1
ATOM 2335 C CA . VAL B 1 63 ? 4.828 8.641 -16.203 1 98.56 63 VAL B CA 1
ATOM 2336 C C . VAL B 1 63 ? 4.781 7.684 -15.023 1 98.56 63 VAL B C 1
ATOM 2338 O O . VAL B 1 63 ? 4.996 6.48 -15.18 1 98.56 63 VAL B O 1
ATOM 2341 N N . LEU B 1 64 ? 4.527 8.25 -13.883 1 98.81 64 LEU B N 1
ATOM 2342 C CA . LEU B 1 64 ? 4.438 7.457 -12.664 1 98.81 64 LEU B CA 1
ATOM 2343 C C . LEU B 1 64 ? 3.32 7.973 -11.758 1 98.81 64 LEU B C 1
ATOM 2345 O O . LEU B 1 64 ? 3.168 9.188 -11.586 1 98.81 64 LEU B O 1
ATOM 2349 N N . TYR B 1 65 ? 2.529 7 -11.289 1 98.62 65 TYR B N 1
ATOM 2350 C CA . TYR B 1 65 ? 1.53 7.34 -10.281 1 98.62 65 TYR B CA 1
ATOM 2351 C C . TYR B 1 65 ? 1.714 6.5 -9.023 1 98.62 65 TYR B C 1
ATOM 2353 O O . TYR B 1 65 ? 2.691 5.758 -8.906 1 98.62 65 TYR B O 1
ATOM 2361 N N . GLU B 1 66 ? 0.768 6.645 -8.07 1 98.69 66 GLU B N 1
ATOM 2362 C CA . GLU B 1 66 ? 0.939 6.156 -6.707 1 98.69 66 GLU B CA 1
ATOM 2363 C C . GLU B 1 66 ? 1.913 7.031 -5.926 1 98.69 66 GLU B C 1
ATOM 2365 O O . GLU B 1 66 ? 3.127 6.945 -6.117 1 98.69 66 GLU B O 1
ATOM 2370 N N . GLY B 1 67 ? 1.399 7.789 -4.973 1 98.81 67 GLY B N 1
ATOM 2371 C CA . GLY B 1 67 ? 2.162 8.781 -4.238 1 98.81 67 GLY B CA 1
ATOM 2372 C C . GLY B 1 67 ? 3.402 8.211 -3.574 1 98.81 67 GLY B C 1
ATOM 2373 O O . GLY B 1 67 ? 4.488 8.789 -3.676 1 98.81 67 GLY B O 1
ATOM 2374 N N . MET B 1 68 ? 3.266 7.02 -2.963 1 98.88 68 MET B N 1
ATOM 2375 C CA . MET B 1 68 ? 4.391 6.43 -2.24 1 98.88 68 MET B CA 1
ATOM 2376 C C . MET B 1 68 ? 5.465 5.945 -3.209 1 98.88 68 MET B C 1
ATOM 2378 O O . MET B 1 68 ? 6.66 6.066 -2.932 1 98.88 68 MET B O 1
ATOM 2382 N N . ALA B 1 69 ? 5.047 5.406 -4.363 1 98.94 69 ALA B N 1
ATOM 2383 C CA . ALA B 1 69 ? 5.996 5.004 -5.398 1 98.94 69 ALA B CA 1
ATOM 2384 C C . ALA B 1 69 ? 6.727 6.219 -5.969 1 98.94 69 ALA B C 1
ATOM 2386 O O . ALA B 1 69 ? 7.926 6.152 -6.242 1 98.94 69 ALA B O 1
ATOM 2387 N N . ILE B 1 70 ? 5.996 7.316 -6.137 1 98.94 70 ILE B N 1
ATOM 2388 C CA . ILE B 1 70 ? 6.582 8.555 -6.637 1 98.94 70 ILE B CA 1
ATOM 2389 C C . ILE B 1 70 ? 7.664 9.039 -5.672 1 98.94 70 ILE B C 1
ATOM 2391 O O . ILE B 1 70 ? 8.758 9.422 -6.094 1 98.94 70 ILE B O 1
ATOM 2395 N N . LEU B 1 71 ? 7.359 9 -4.391 1 98.94 71 LEU B N 1
ATOM 2396 C CA . LEU B 1 71 ? 8.32 9.445 -3.387 1 98.94 71 LEU B CA 1
ATOM 2397 C C . LEU B 1 71 ? 9.578 8.586 -3.414 1 98.94 71 LEU B C 1
ATOM 2399 O O . LEU B 1 71 ? 10.695 9.102 -3.352 1 98.94 71 LEU B O 1
ATOM 2403 N N . GLN B 1 72 ? 9.398 7.266 -3.5 1 98.94 72 GLN B N 1
ATOM 2404 C CA . GLN B 1 72 ? 10.547 6.371 -3.596 1 98.94 72 GLN B CA 1
ATOM 2405 C C . GLN B 1 72 ? 11.383 6.672 -4.84 1 98.94 72 GLN B C 1
ATOM 2407 O O . GLN B 1 72 ? 12.609 6.742 -4.77 1 98.94 72 GLN B O 1
ATOM 2412 N N . TYR B 1 73 ? 10.719 6.891 -5.992 1 98.94 73 TYR B N 1
ATOM 2413 C CA . TYR B 1 73 ? 11.367 7.18 -7.266 1 98.94 73 TYR B CA 1
ATOM 2414 C C . TYR B 1 73 ? 12.188 8.469 -7.184 1 98.94 73 TYR B C 1
ATOM 2416 O O . TYR B 1 73 ? 13.359 8.492 -7.566 1 98.94 73 TYR B O 1
ATOM 2424 N N . LEU B 1 74 ? 11.609 9.492 -6.629 1 98.88 74 LEU B N 1
ATOM 2425 C CA . LEU B 1 74 ? 12.289 10.773 -6.516 1 98.88 74 LEU B CA 1
ATOM 2426 C C . LEU B 1 74 ? 13.492 10.672 -5.586 1 98.88 74 LEU B C 1
ATOM 2428 O O . LEU B 1 74 ? 14.539 11.281 -5.84 1 98.88 74 LEU B O 1
ATOM 2432 N N . GLY B 1 75 ? 13.273 9.938 -4.488 1 98.75 75 GLY B N 1
ATOM 2433 C CA . GLY B 1 75 ? 14.398 9.703 -3.598 1 98.75 75 GLY B CA 1
ATOM 2434 C C . GLY B 1 75 ? 15.609 9.109 -4.301 1 98.75 75 GLY B C 1
ATOM 2435 O O . GLY B 1 75 ? 16.734 9.578 -4.125 1 98.75 75 GLY B O 1
ATOM 2436 N N . ASP B 1 76 ? 15.375 8.086 -5.086 1 98.56 76 ASP B N 1
ATOM 2437 C CA . ASP B 1 76 ? 16.438 7.406 -5.809 1 98.56 76 ASP B CA 1
ATOM 2438 C C . ASP B 1 76 ? 16.984 8.281 -6.93 1 98.56 76 ASP B C 1
ATOM 2440 O O . ASP B 1 76 ? 18.203 8.422 -7.086 1 98.56 76 ASP B O 1
ATOM 2444 N N . LYS B 1 77 ? 16.125 8.914 -7.664 1 98.25 77 LYS B N 1
ATOM 2445 C CA . LYS B 1 77 ? 16.516 9.711 -8.828 1 98.25 77 LYS B CA 1
ATOM 2446 C C . LYS B 1 77 ? 17.359 10.906 -8.406 1 98.25 77 LYS B C 1
ATOM 2448 O O . LYS B 1 77 ? 18.391 11.195 -9.031 1 98.25 77 LYS B O 1
ATOM 2453 N N . CYS B 1 78 ? 16.906 11.57 -7.355 1 98.12 78 CYS B N 1
ATOM 2454 C CA . CYS B 1 78 ? 17.547 12.812 -6.934 1 98.12 78 CYS B CA 1
ATOM 2455 C C . CYS B 1 78 ? 18.625 12.547 -5.883 1 98.12 78 CYS B C 1
ATOM 2457 O O . CYS B 1 78 ? 19.156 13.477 -5.281 1 98.12 78 CYS B O 1
ATOM 2459 N N . GLU B 1 79 ? 18.812 11.273 -5.59 1 97.75 79 GLU B N 1
ATOM 2460 C CA . GLU B 1 79 ? 19.891 10.805 -4.719 1 97.75 79 GLU B CA 1
ATOM 2461 C C . GLU B 1 79 ? 19.719 11.352 -3.303 1 97.75 79 GLU B C 1
ATOM 2463 O O . GLU B 1 79 ? 20.688 11.773 -2.678 1 97.75 79 GLU B O 1
ATOM 2468 N N . TRP B 1 80 ? 18.469 11.414 -2.891 1 98.44 80 TRP B N 1
ATOM 2469 C CA . TRP B 1 80 ? 18.188 11.648 -1.478 1 98.44 80 TRP B CA 1
ATOM 2470 C C . TRP B 1 80 ? 18.406 10.383 -0.659 1 98.44 80 TRP B C 1
ATOM 2472 O O . TRP B 1 80 ? 17.531 9.969 0.106 1 98.44 80 TRP B O 1
ATOM 2482 N N . THR B 1 81 ? 19.594 9.758 -0.807 1 97.38 81 THR B N 1
ATOM 2483 C CA . THR B 1 81 ? 19.797 8.383 -0.348 1 97.38 81 THR B CA 1
ATOM 2484 C C . THR B 1 81 ? 20.938 8.305 0.655 1 97.38 81 THR B C 1
ATOM 2486 O O . THR B 1 81 ? 21.438 7.223 0.953 1 97.38 81 THR B O 1
ATOM 2489 N N . GLY B 1 82 ? 21.391 9.5 1.22 1 96.75 82 GLY B N 1
ATOM 2490 C CA . GLY B 1 82 ? 22.438 9.508 2.232 1 96.75 82 GLY B CA 1
ATOM 2491 C C . GLY B 1 82 ? 21.953 9.016 3.586 1 96.75 82 GLY B C 1
ATOM 2492 O O . GLY B 1 82 ? 20.781 8.734 3.764 1 96.75 82 GLY B O 1
ATOM 2493 N N . PRO B 1 83 ? 22.828 8.922 4.555 1 96.12 83 PRO B N 1
ATOM 2494 C CA . PRO B 1 83 ? 22.484 8.281 5.828 1 96.12 83 PRO B CA 1
ATOM 2495 C C . PRO B 1 83 ? 21.406 9.039 6.602 1 96.12 83 PRO B C 1
ATOM 2497 O O . PRO B 1 83 ? 20.656 8.438 7.375 1 96.12 83 PRO B O 1
ATOM 2500 N N . LYS B 1 84 ? 21.359 10.281 6.445 1 97.06 84 LYS B N 1
ATOM 2501 C CA . LYS B 1 84 ? 20.328 11.047 7.141 1 97.06 84 LYS B CA 1
ATOM 2502 C C . LYS B 1 84 ? 19.453 11.805 6.152 1 97.06 84 LYS B C 1
ATOM 2504 O O . LYS B 1 84 ? 19.109 12.969 6.391 1 97.06 84 LYS B O 1
ATOM 2509 N N . ASP B 1 85 ? 19.141 11.094 5.113 1 98.06 85 ASP B N 1
ATOM 2510 C CA . ASP B 1 85 ? 18.344 11.695 4.043 1 98.06 85 ASP B CA 1
ATOM 2511 C C . ASP B 1 85 ? 16.938 11.094 3.992 1 98.06 85 ASP B C 1
ATOM 2513 O O . ASP B 1 85 ? 16.594 10.25 4.824 1 98.06 85 ASP B O 1
ATOM 2517 N N . LEU B 1 86 ? 16.125 11.508 3.066 1 98.75 86 LEU B N 1
ATOM 2518 C CA . LEU B 1 86 ? 14.688 11.242 3.035 1 98.75 86 LEU B CA 1
ATOM 2519 C C . LEU B 1 86 ? 14.406 9.781 2.691 1 98.75 86 LEU B C 1
ATOM 2521 O O . LEU B 1 86 ? 13.336 9.258 3.008 1 98.75 86 LEU B O 1
ATOM 2525 N N . TYR B 1 87 ? 15.344 9.094 2.012 1 98.75 87 TYR B N 1
ATOM 2526 C CA . TYR B 1 87 ? 15.18 7.699 1.607 1 98.75 87 TYR B CA 1
ATOM 2527 C C . TYR B 1 87 ? 16.516 6.98 1.58 1 98.75 87 TYR B C 1
ATOM 2529 O O . TYR B 1 87 ? 16.969 6.527 0.523 1 98.75 87 TYR B O 1
ATOM 2537 N N . PRO B 1 88 ? 17.141 6.809 2.744 1 98.56 88 PRO B N 1
ATOM 2538 C CA . PRO B 1 88 ? 18.531 6.332 2.846 1 98.56 88 PRO B CA 1
ATOM 2539 C C . PRO B 1 88 ? 18.719 4.953 2.221 1 98.56 88 PRO B C 1
ATOM 2541 O O . PRO B 1 88 ? 17.781 4.16 2.158 1 98.56 88 PRO B O 1
ATOM 2544 N N . LYS B 1 89 ? 20.016 4.641 1.883 1 97.12 89 LYS B N 1
ATOM 2545 C CA . LYS B 1 89 ? 20.344 3.363 1.258 1 97.12 89 LYS B CA 1
ATOM 2546 C C . LYS B 1 89 ? 20.594 2.283 2.309 1 97.12 89 LYS B C 1
ATOM 2548 O O . LYS B 1 89 ? 20.641 1.096 1.983 1 97.12 89 LYS B O 1
ATOM 2553 N N . GLU B 1 90 ? 20.797 2.777 3.539 1 98.12 90 GLU B N 1
ATOM 2554 C CA . GLU B 1 90 ? 20.969 1.784 4.594 1 98.12 90 GLU B CA 1
ATOM 2555 C C . GLU B 1 90 ? 19.828 0.778 4.605 1 98.12 90 GLU B C 1
ATOM 2557 O O . GLU B 1 90 ? 18.656 1.16 4.707 1 98.12 90 GLU B O 1
ATOM 2562 N N . LEU B 1 91 ? 20.141 -0.455 4.523 1 98.19 91 LEU B N 1
ATOM 2563 C CA . LEU B 1 91 ? 19.219 -1.533 4.215 1 98.19 91 LEU B CA 1
ATOM 2564 C C . LEU B 1 91 ? 18.078 -1.582 5.23 1 98.19 91 LEU B C 1
ATOM 2566 O O . LEU B 1 91 ? 16.906 -1.601 4.852 1 98.19 91 LEU B O 1
ATOM 2570 N N . LYS B 1 92 ? 18.406 -1.567 6.48 1 98.31 92 LYS B N 1
ATOM 2571 C CA . LYS B 1 92 ? 17.391 -1.748 7.52 1 98.31 92 LYS B CA 1
ATOM 2572 C C . LYS B 1 92 ? 16.516 -0.502 7.664 1 98.31 92 LYS B C 1
ATOM 2574 O O . LYS B 1 92 ? 15.305 -0.605 7.875 1 98.31 92 LYS B O 1
ATOM 2579 N N . VAL B 1 93 ? 17.109 0.697 7.574 1 98.5 93 VAL B N 1
ATOM 2580 C CA . VAL B 1 93 ? 16.359 1.942 7.652 1 98.5 93 VAL B CA 1
ATOM 2581 C C . VAL B 1 93 ? 15.375 2.023 6.488 1 98.5 93 VAL B C 1
ATOM 2583 O O . VAL B 1 93 ? 14.195 2.311 6.684 1 98.5 93 VAL B O 1
ATOM 2586 N N . ARG B 1 94 ? 15.867 1.706 5.32 1 98.75 94 ARG B N 1
ATOM 2587 C CA . ARG B 1 94 ? 15.016 1.756 4.137 1 98.75 94 ARG B CA 1
ATOM 2588 C C . ARG B 1 94 ? 13.875 0.744 4.238 1 98.75 94 ARG B C 1
ATOM 2590 O O . ARG B 1 94 ? 12.75 1.027 3.828 1 98.75 94 ARG B O 1
ATOM 2597 N N . ALA B 1 95 ? 14.172 -0.4 4.781 1 98.88 95 ALA B N 1
ATOM 2598 C CA . ALA B 1 95 ? 13.148 -1.425 4.977 1 98.88 95 ALA B CA 1
ATOM 2599 C C . ALA B 1 95 ? 12.047 -0.927 5.902 1 98.88 95 ALA B C 1
ATOM 2601 O O . ALA B 1 95 ? 10.859 -1.164 5.648 1 98.88 95 ALA B O 1
ATOM 2602 N N . LYS B 1 96 ? 12.406 -0.253 6.938 1 98.88 96 LYS B N 1
ATOM 2603 C CA . LYS B 1 96 ? 11.422 0.254 7.887 1 98.88 96 LYS B CA 1
ATOM 2604 C C . LYS B 1 96 ? 10.602 1.388 7.273 1 98.88 96 LYS B C 1
ATOM 2606 O O . LYS B 1 96 ? 9.414 1.538 7.578 1 98.88 96 LYS B O 1
ATOM 2611 N N . ILE B 1 97 ? 11.227 2.213 6.426 1 98.94 97 ILE B N 1
ATOM 2612 C CA . ILE B 1 97 ? 10.492 3.225 5.672 1 98.94 97 ILE B CA 1
ATOM 2613 C C . ILE B 1 97 ? 9.438 2.553 4.801 1 98.94 97 ILE B C 1
ATOM 2615 O O . ILE B 1 97 ? 8.258 2.912 4.855 1 98.94 97 ILE B O 1
ATOM 2619 N N . ASN B 1 98 ? 9.867 1.547 4.078 1 98.94 98 ASN B N 1
ATOM 2620 C CA . ASN B 1 98 ? 8.961 0.842 3.178 1 98.94 98 ASN B CA 1
ATOM 2621 C C . ASN B 1 98 ? 7.879 0.095 3.947 1 98.94 98 ASN B C 1
ATOM 2623 O O . ASN B 1 98 ? 6.73 0.028 3.502 1 98.94 98 ASN B O 1
ATOM 2627 N N . GLU B 1 99 ? 8.242 -0.455 5.082 1 98.88 99 GLU B N 1
ATOM 2628 C CA . GLU B 1 99 ? 7.262 -1.096 5.949 1 98.88 99 GLU B CA 1
ATOM 2629 C C . GLU B 1 99 ? 6.109 -0.147 6.273 1 98.88 99 GLU B C 1
ATOM 2631 O O . GLU B 1 99 ? 4.941 -0.504 6.113 1 98.88 99 GLU B O 1
ATOM 2636 N N . PHE B 1 100 ? 6.43 1.022 6.656 1 98.88 100 PHE B N 1
ATOM 2637 C CA . PHE B 1 100 ? 5.398 1.993 6.996 1 98.88 100 PHE B CA 1
ATOM 2638 C C . PHE B 1 100 ? 4.598 2.385 5.758 1 98.88 100 PHE B C 1
ATOM 2640 O O . PHE B 1 100 ? 3.367 2.469 5.812 1 98.88 100 PHE B O 1
ATOM 2647 N N . LEU B 1 101 ? 5.312 2.697 4.652 1 98.94 101 LEU B N 1
ATOM 2648 C CA . LEU B 1 101 ? 4.633 3.166 3.451 1 98.94 101 LEU B CA 1
ATOM 2649 C C . LEU B 1 101 ? 3.611 2.143 2.969 1 98.94 101 LEU B C 1
ATOM 2651 O O . LEU B 1 101 ? 2.529 2.51 2.506 1 98.94 101 LEU B O 1
ATOM 2655 N N . HIS B 1 102 ? 3.949 0.883 3.041 1 98.94 102 HIS B N 1
ATOM 2656 C CA . HIS B 1 102 ? 3.006 -0.155 2.641 1 98.94 102 HIS B CA 1
ATOM 2657 C C . HIS B 1 102 ? 1.884 -0.304 3.664 1 98.94 102 HIS B C 1
ATOM 2659 O O . HIS B 1 102 ? 0.718 -0.46 3.295 1 98.94 102 HIS B O 1
ATOM 2665 N N . TRP B 1 103 ? 2.191 -0.225 4.953 1 98.75 103 TRP B N 1
ATOM 2666 C CA . TRP B 1 103 ? 1.206 -0.279 6.027 1 98.75 103 TRP B CA 1
ATOM 2667 C C . TRP B 1 103 ? 0.221 0.88 5.922 1 98.75 103 TRP B C 1
ATOM 2669 O O . TRP B 1 103 ? -0.978 0.707 6.156 1 98.75 103 TRP B O 1
ATOM 2679 N N . HIS B 1 104 ? 0.684 1.955 5.461 1 98.5 104 HIS B N 1
ATOM 2680 C CA . HIS B 1 104 ? 0.001 3.24 5.375 1 98.5 104 HIS B CA 1
ATOM 2681 C C . HIS B 1 104 ? -1.274 3.133 4.543 1 98.5 104 HIS B C 1
ATOM 2683 O O . HIS B 1 104 ? -2.312 3.686 4.918 1 98.5 104 HIS B O 1
ATOM 2689 N N . HIS B 1 105 ? -1.3 2.361 3.518 1 98.31 105 HIS B N 1
ATOM 2690 C CA . HIS B 1 105 ? -2.359 2.32 2.518 1 98.31 105 HIS B CA 1
ATOM 2691 C C . HIS B 1 105 ? -3.68 1.866 3.133 1 98.31 105 HIS B C 1
ATOM 2693 O O . HIS B 1 105 ? -4.75 2.328 2.729 1 98.31 105 HIS B O 1
ATOM 2699 N N . THR B 1 106 ? -3.604 1.021 4.117 1 97.81 106 THR B N 1
ATOM 2700 C CA . THR B 1 106 ? -4.824 0.446 4.668 1 97.81 106 THR B CA 1
ATOM 2701 C C . THR B 1 106 ? -4.988 0.825 6.137 1 97.81 106 THR B C 1
ATOM 2703 O O . THR B 1 106 ? -5.77 0.203 6.859 1 97.81 106 THR B O 1
ATOM 2706 N N . ASN B 1 107 ? -4.234 1.8 6.586 1 98 107 ASN B N 1
ATOM 2707 C CA . ASN B 1 107 ? -4.281 2.26 7.969 1 98 107 ASN B CA 1
ATOM 2708 C C . ASN B 1 107 ? -4.387 3.779 8.047 1 98 107 ASN B C 1
ATOM 2710 O O . ASN B 1 107 ? -5.461 4.344 7.828 1 98 107 ASN B O 1
ATOM 2714 N N . THR B 1 108 ? -3.264 4.523 8.094 1 97.94 108 THR B N 1
ATOM 2715 C CA . THR B 1 108 ? -3.348 5.969 8.273 1 97.94 108 THR B CA 1
ATOM 2716 C C . THR B 1 108 ? -4.059 6.621 7.086 1 97.94 108 THR B C 1
ATOM 2718 O O . THR B 1 108 ? -4.688 7.668 7.238 1 97.94 108 THR B O 1
ATOM 2721 N N . ARG B 1 109 ? -4.066 6.035 5.938 1 97.56 109 ARG B N 1
ATOM 2722 C CA . ARG B 1 109 ? -4.781 6.559 4.777 1 97.56 109 ARG B CA 1
ATOM 2723 C C . ARG B 1 109 ? -6.289 6.547 5.012 1 97.56 109 ARG B C 1
ATOM 2725 O O . ARG B 1 109 ? -7.035 7.262 4.336 1 97.56 109 ARG B O 1
ATOM 2732 N N . LEU B 1 110 ? -6.777 5.766 5.961 1 97.69 110 LEU B N 1
ATOM 2733 C CA . LEU B 1 110 ? -8.203 5.598 6.219 1 97.69 110 LEU B CA 1
ATOM 2734 C C . LEU B 1 110 ? -8.789 6.848 6.875 1 97.69 110 LEU B C 1
ATOM 2736 O O . LEU B 1 110 ? -10.008 7.02 6.91 1 97.69 110 LEU B O 1
ATOM 2740 N N . PHE B 1 111 ? -7.938 7.719 7.395 1 97.81 111 PHE B N 1
ATOM 2741 C CA . PHE B 1 111 ? -8.438 8.922 8.047 1 97.81 111 PHE B CA 1
ATOM 2742 C C . PHE B 1 111 ? -9.242 9.773 7.074 1 97.81 111 PHE B C 1
ATOM 2744 O O . PHE B 1 111 ? -10.297 10.297 7.422 1 97.81 111 PHE B O 1
ATOM 2751 N N . THR B 1 112 ? -8.75 9.922 5.895 1 96.06 112 THR B N 1
ATOM 2752 C CA . THR B 1 112 ? -9.469 10.695 4.891 1 96.06 112 THR B CA 1
ATOM 2753 C C . THR B 1 112 ? -10.742 9.969 4.465 1 96.06 112 THR B C 1
ATOM 2755 O O . THR B 1 112 ? -11.82 10.57 4.43 1 96.06 112 THR B O 1
ATOM 2758 N N . LEU B 1 113 ? -10.641 8.68 4.285 1 95.31 113 LEU B N 1
ATOM 2759 C CA . LEU B 1 113 ? -11.734 7.902 3.715 1 95.31 113 LEU B CA 1
ATOM 2760 C C . LEU B 1 113 ? -12.836 7.668 4.746 1 95.31 113 LEU B C 1
ATOM 2762 O O . LEU B 1 113 ? -14.023 7.672 4.406 1 95.31 113 LEU B O 1
ATOM 2766 N N . ASN B 1 114 ? -12.414 7.484 5.98 1 98.06 114 ASN B N 1
ATOM 2767 C CA . ASN B 1 114 ? -13.367 7.035 6.984 1 98.06 114 ASN B CA 1
ATOM 2768 C C . ASN B 1 114 ? -13.719 8.148 7.965 1 98.06 114 ASN B C 1
ATOM 2770 O O . ASN B 1 114 ? -14.609 7.996 8.805 1 98.06 114 ASN B O 1
ATOM 2774 N N . ILE B 1 115 ? -13.039 9.266 7.852 1 98 115 ILE B N 1
ATOM 2775 C CA . ILE B 1 115 ? -13.352 10.352 8.773 1 98 115 ILE B CA 1
ATOM 2776 C C . ILE B 1 115 ? -13.633 11.633 7.992 1 98 115 ILE B C 1
ATOM 2778 O O . ILE B 1 115 ? -14.766 12.125 7.98 1 98 115 ILE B O 1
ATOM 2782 N N . LEU B 1 116 ? -12.703 12.109 7.203 1 97.81 116 LEU B N 1
ATOM 2783 C CA . LEU B 1 116 ? -12.836 13.406 6.551 1 97.81 116 LEU B CA 1
ATOM 2784 C C . LEU B 1 116 ? -13.984 13.391 5.551 1 97.81 116 LEU B C 1
ATOM 2786 O O . LEU B 1 116 ? -14.859 14.266 5.59 1 97.81 116 LEU B O 1
ATOM 2790 N N . ARG B 1 117 ? -13.969 12.383 4.648 1 97.31 117 ARG B N 1
ATOM 2791 C CA . ARG B 1 117 ? -14.992 12.344 3.609 1 97.31 117 ARG B CA 1
ATOM 2792 C C . ARG B 1 117 ? -16.375 12.188 4.219 1 97.31 117 ARG B C 1
ATOM 2794 O O . ARG B 1 117 ? -17.312 12.914 3.854 1 97.31 117 ARG B O 1
ATOM 2801 N N . PRO B 1 118 ? -16.547 11.289 5.207 1 98.31 118 PRO B N 1
ATOM 2802 C CA . PRO B 1 118 ? -17.859 11.195 5.863 1 98.31 118 PRO B CA 1
ATOM 2803 C C . PRO B 1 118 ? -18.25 12.492 6.566 1 98.31 118 PRO B C 1
ATOM 2805 O O . PRO B 1 118 ? -19.422 12.883 6.531 1 98.31 118 PRO B O 1
ATOM 2808 N N . GLU B 1 119 ? -17.297 13.203 7.168 1 98 119 GLU B N 1
ATOM 2809 C CA . GLU B 1 119 ? -17.594 14.469 7.832 1 98 119 GLU B CA 1
ATOM 2810 C C . GLU B 1 119 ? -18.016 15.539 6.824 1 98 119 GLU B C 1
ATOM 2812 O O . GLU B 1 119 ? -18.906 16.344 7.102 1 98 119 GLU B O 1
ATOM 2817 N N . ILE B 1 120 ? -17.375 15.555 5.668 1 97.44 120 ILE B N 1
ATOM 2818 C CA . ILE B 1 120 ? -17.75 16.484 4.605 1 97.44 120 ILE B CA 1
ATOM 2819 C C . ILE B 1 120 ? -19.172 16.188 4.129 1 97.44 120 ILE B C 1
ATOM 2821 O O . ILE B 1 120 ? -19.969 17.109 3.953 1 97.44 120 ILE B O 1
ATOM 2825 N N . ALA B 1 121 ? -19.438 14.859 3.92 1 97.94 121 ALA B N 1
ATOM 2826 C CA . ALA B 1 121 ? -20.766 14.453 3.473 1 97.94 121 ALA B CA 1
ATOM 2827 C C . ALA B 1 121 ? -21.828 14.859 4.488 1 97.94 121 ALA B C 1
ATOM 2829 O O . ALA B 1 121 ? -22.922 15.297 4.113 1 97.94 121 ALA B O 1
ATOM 2830 N N . LYS B 1 122 ? -21.531 14.688 5.715 1 97.38 122 LYS B N 1
ATOM 2831 C CA . LYS B 1 122 ? -22.469 15.062 6.777 1 97.38 122 LYS B CA 1
ATOM 2832 C C . LYS B 1 122 ? -22.719 16.562 6.77 1 97.38 122 LYS B C 1
ATOM 2834 O O . LYS B 1 122 ? -23.875 17.016 6.855 1 97.38 122 LYS B O 1
ATOM 2839 N N . LYS B 1 123 ? -21.672 17.344 6.652 1 96.44 123 LYS B N 1
ATOM 2840 C CA . LYS B 1 123 ? -21.781 18.812 6.637 1 96.44 123 LYS B CA 1
ATOM 2841 C C . LYS B 1 123 ? -22.625 19.281 5.449 1 96.44 123 LYS B C 1
ATOM 2843 O O . LYS B 1 123 ? -23.375 20.25 5.555 1 96.44 123 LYS B O 1
ATOM 2848 N N . SER B 1 124 ? -22.484 18.547 4.387 1 95.81 124 SER B N 1
ATOM 2849 C CA . SER B 1 124 ? -23.219 18.922 3.176 1 95.81 124 SER B CA 1
ATOM 2850 C C . SER B 1 124 ? -24.594 18.281 3.133 1 95.81 124 SER B C 1
ATOM 2852 O O . SER B 1 124 ? -25.312 18.391 2.137 1 95.81 124 SER B O 1
ATOM 2854 N N . LYS B 1 125 ? -25 17.438 4.129 1 96.44 125 LYS B N 1
ATOM 2855 C CA . LYS B 1 125 ? -26.297 16.766 4.262 1 96.44 125 LYS B CA 1
ATOM 2856 C C . LYS B 1 125 ? -26.516 15.773 3.125 1 96.44 125 LYS B C 1
ATOM 2858 O O . LYS B 1 125 ? -27.625 15.648 2.607 1 96.44 125 LYS B O 1
ATOM 2863 N N . THR B 1 126 ? -25.406 15.203 2.711 1 97.44 126 THR B N 1
ATOM 2864 C CA . THR B 1 126 ? -25.469 14.188 1.663 1 97.44 126 THR B CA 1
ATOM 2865 C C . THR B 1 126 ? -24.953 12.852 2.17 1 97.44 126 THR B C 1
ATOM 2867 O O . THR B 1 126 ? -24.625 11.961 1.377 1 97.44 126 THR B O 1
ATOM 2870 N N . ASP B 1 127 ? -24.781 12.719 3.514 1 97.44 127 ASP B N 1
ATOM 2871 C CA . ASP B 1 127 ? -24.156 11.531 4.086 1 97.44 127 ASP B CA 1
ATOM 2872 C C . ASP B 1 127 ? -25.047 10.297 3.91 1 97.44 127 ASP B C 1
ATOM 2874 O O . ASP B 1 127 ? -26.281 10.398 3.992 1 97.44 127 ASP B O 1
ATOM 2878 N N . THR B 1 128 ? -24.469 9.211 3.635 1 97.31 128 THR B N 1
ATOM 2879 C CA . THR B 1 128 ? -25.125 7.914 3.518 1 97.31 128 THR B CA 1
ATOM 2880 C C . THR B 1 128 ? -25.109 7.176 4.852 1 97.31 128 THR B C 1
ATOM 2882 O O . THR B 1 128 ? -24.422 7.59 5.785 1 97.31 128 THR B O 1
ATOM 2885 N N . PRO B 1 129 ? -25.875 6.074 4.895 1 96.06 129 PRO B N 1
ATOM 2886 C CA . PRO B 1 129 ? -25.781 5.246 6.098 1 96.06 129 PRO B CA 1
ATOM 2887 C C . PRO B 1 129 ? -24.375 4.75 6.363 1 96.06 129 PRO B C 1
ATOM 2889 O O . PRO B 1 129 ? -23.938 4.684 7.516 1 96.06 129 PRO B O 1
ATOM 2892 N N . LYS B 1 130 ? -23.703 4.5 5.406 1 95.12 130 LYS B N 1
ATOM 2893 C CA . LYS B 1 130 ? -22.312 4.066 5.539 1 95.12 130 LYS B CA 1
ATOM 2894 C C . LYS B 1 130 ? -21.438 5.176 6.121 1 95.12 130 LYS B C 1
ATOM 2896 O O . LYS B 1 130 ? -20.562 4.918 6.945 1 95.12 130 LYS B O 1
ATOM 2901 N N . ASP B 1 131 ? -21.594 6.387 5.672 1 97.69 131 ASP B N 1
ATOM 2902 C CA . ASP B 1 131 ? -20.875 7.531 6.223 1 97.69 131 ASP B CA 1
ATOM 2903 C C . ASP B 1 131 ? -21.109 7.656 7.727 1 97.69 131 ASP B C 1
ATOM 2905 O O . ASP B 1 131 ? -20.172 7.914 8.484 1 97.69 131 ASP B O 1
ATOM 2909 N N . ARG B 1 132 ? -22.375 7.441 8.094 1 97.88 132 ARG B N 1
ATOM 2910 C CA . ARG B 1 132 ? -22.734 7.57 9.5 1 97.88 132 ARG B CA 1
ATOM 2911 C C . ARG B 1 132 ? -22.078 6.465 10.328 1 97.88 132 ARG B C 1
ATOM 2913 O O . ARG B 1 132 ? -21.688 6.691 11.477 1 97.88 132 ARG B O 1
ATOM 2920 N N . GLU B 1 133 ? -21.984 5.328 9.758 1 97.19 133 GLU B N 1
ATOM 2921 C CA . GLU B 1 133 ? -21.281 4.23 10.422 1 97.19 133 GLU B CA 1
ATOM 2922 C C . GLU B 1 133 ? -19.812 4.559 10.617 1 97.19 133 GLU B C 1
ATOM 2924 O O . GLU B 1 133 ? -19.234 4.262 11.672 1 97.19 133 GLU B O 1
ATOM 2929 N N . PHE B 1 134 ? -19.234 5.145 9.664 1 98 134 PHE B N 1
ATOM 2930 C CA . PHE B 1 134 ? -17.828 5.531 9.742 1 98 134 PHE B CA 1
ATOM 2931 C C . PHE B 1 134 ? -17.625 6.59 10.82 1 98 134 PHE B C 1
ATOM 2933 O O . PHE B 1 134 ? -16.672 6.504 11.609 1 98 134 PHE B O 1
ATOM 2940 N N . ILE B 1 135 ? -18.453 7.582 10.836 1 97.44 135 ILE B N 1
ATOM 2941 C CA . ILE B 1 135 ? -18.359 8.656 11.812 1 97.44 135 ILE B CA 1
ATOM 2942 C C . ILE B 1 135 ? -18.516 8.086 13.227 1 97.44 135 ILE B C 1
ATOM 2944 O O . ILE B 1 135 ? -17.797 8.477 14.141 1 97.44 135 ILE B O 1
ATOM 2948 N N . ALA B 1 136 ? -19.453 7.125 13.352 1 98 136 ALA B N 1
ATOM 2949 C CA . ALA B 1 136 ? -19.688 6.5 14.656 1 98 136 ALA B CA 1
ATOM 2950 C C . ALA B 1 136 ? -18.453 5.707 15.102 1 98 136 ALA B C 1
ATOM 2952 O O . ALA B 1 136 ? -18.203 5.566 16.297 1 98 136 ALA B O 1
ATOM 2953 N N . ALA B 1 137 ? -17.641 5.293 14.188 1 98.06 137 ALA B N 1
ATOM 2954 C CA . ALA B 1 137 ? -16.5 4.418 14.469 1 98.06 137 ALA B CA 1
ATOM 2955 C C . ALA B 1 137 ? -15.195 5.207 14.492 1 98.06 137 ALA B C 1
ATOM 2957 O O . ALA B 1 137 ? -14.117 4.633 14.664 1 98.06 137 ALA B O 1
ATOM 2958 N N . LYS B 1 138 ? -15.219 6.508 14.328 1 97.25 138 LYS B N 1
ATOM 2959 C CA . LYS B 1 138 ? -14.016 7.293 14.07 1 97.25 138 LYS B CA 1
ATOM 2960 C C . LYS B 1 138 ? -13.07 7.258 15.266 1 97.25 138 LYS B C 1
ATOM 2962 O O . LYS B 1 138 ? -11.844 7.207 15.102 1 97.25 138 LYS B O 1
ATOM 2967 N N . ASP B 1 139 ? -13.609 7.316 16.516 1 96.56 139 ASP B N 1
ATOM 2968 C CA . ASP B 1 139 ? -12.75 7.324 17.703 1 96.56 139 ASP B CA 1
ATOM 2969 C C . ASP B 1 139 ? -11.992 6.008 17.844 1 96.56 139 ASP B C 1
ATOM 2971 O O . ASP B 1 139 ? -10.812 6.004 18.219 1 96.56 139 ASP B O 1
ATOM 2975 N N . ALA B 1 140 ? -12.672 4.945 17.562 1 97.62 140 ALA B N 1
ATOM 2976 C CA . ALA B 1 140 ? -12.023 3.639 17.594 1 97.62 140 ALA B CA 1
ATOM 2977 C C . ALA B 1 140 ? -10.914 3.551 16.547 1 97.62 140 ALA B C 1
ATOM 2979 O O . ALA B 1 140 ? -9.852 2.98 16.797 1 97.62 140 ALA B O 1
ATOM 2980 N N . LEU B 1 141 ? -11.172 4.082 15.359 1 97.81 141 LEU B N 1
ATOM 2981 C CA . LEU B 1 141 ? -10.164 4.102 14.305 1 97.81 141 LEU B CA 1
ATOM 2982 C C . LEU B 1 141 ? -8.953 4.93 14.719 1 97.81 141 LEU B C 1
ATOM 2984 O O . LEU B 1 141 ? -7.812 4.504 14.539 1 97.81 141 LEU B O 1
ATOM 2988 N N . ILE B 1 142 ? -9.172 6.07 15.25 1 97.5 142 ILE B N 1
ATOM 2989 C CA . ILE B 1 142 ? -8.102 6.957 15.695 1 97.5 142 ILE B CA 1
ATOM 2990 C C . ILE B 1 142 ? -7.266 6.262 16.766 1 97.5 142 ILE B C 1
ATOM 2992 O O . ILE B 1 142 ? -6.035 6.258 16.688 1 97.5 142 ILE B O 1
ATOM 2996 N N . GLU B 1 143 ? -7.914 5.656 17.719 1 97.5 143 GLU B N 1
ATOM 2997 C CA . GLU B 1 143 ? -7.211 4.953 18.797 1 97.5 143 GLU B CA 1
ATOM 2998 C C . GLU B 1 143 ? -6.328 3.842 18.234 1 97.5 143 GLU B C 1
ATOM 3000 O O . GLU B 1 143 ? -5.168 3.705 18.625 1 97.5 143 GLU B O 1
ATOM 3005 N N . LYS B 1 144 ? -6.867 3.117 17.344 1 97.62 144 LYS B N 1
ATOM 3006 C CA . LYS B 1 144 ? -6.121 2.016 16.75 1 97.62 144 LYS B CA 1
ATOM 3007 C C . LYS B 1 144 ? -4.875 2.523 16.031 1 97.62 144 LYS B C 1
ATOM 3009 O O . LYS B 1 144 ? -3.768 2.041 16.281 1 97.62 144 LYS B O 1
ATOM 3014 N N . GLU B 1 145 ? -5.047 3.49 15.156 1 97.75 145 GLU B N 1
ATOM 3015 C CA . GLU B 1 145 ? -3.957 3.949 14.305 1 97.75 145 GLU B CA 1
ATOM 3016 C C . GLU B 1 145 ? -2.918 4.727 15.109 1 97.75 145 GLU B C 1
ATOM 3018 O O . GLU B 1 145 ? -1.717 4.617 14.844 1 97.75 145 GLU B O 1
ATOM 3023 N N . PHE B 1 146 ? -3.328 5.484 16.047 1 97.75 146 PHE B N 1
ATOM 3024 C CA . PHE B 1 146 ? -2.385 6.277 16.828 1 97.75 146 PHE B CA 1
ATOM 3025 C C . PHE B 1 146 ? -1.622 5.398 17.812 1 97.75 146 PHE B C 1
ATOM 3027 O O . PHE B 1 146 ? -0.454 5.66 18.109 1 97.75 146 PHE B O 1
ATOM 3034 N N . SER B 1 147 ? -2.287 4.34 18.328 1 97.31 147 SER B N 1
ATOM 3035 C CA . SER B 1 147 ? -1.554 3.363 19.125 1 97.31 147 SER B CA 1
ATOM 3036 C C . SER B 1 147 ? -0.444 2.703 18.312 1 97.31 147 SER B C 1
ATOM 3038 O O . SER B 1 147 ? 0.663 2.5 18.812 1 97.31 147 SER B O 1
ATOM 3040 N N . MET B 1 148 ? -0.722 2.414 17.109 1 97.81 148 MET B N 1
ATOM 3041 C CA . MET B 1 148 ? 0.286 1.843 16.219 1 97.81 148 MET B CA 1
ATOM 3042 C C . MET B 1 148 ? 1.381 2.859 15.906 1 97.81 148 MET B C 1
ATOM 3044 O O . MET B 1 148 ? 2.562 2.512 15.859 1 97.81 148 MET B O 1
ATOM 3048 N N . LEU B 1 149 ? 0.983 4.09 15.664 1 97.94 149 LEU B N 1
ATOM 3049 C CA . LEU B 1 149 ? 1.962 5.133 15.359 1 97.94 149 LEU B CA 1
ATOM 3050 C C . LEU B 1 149 ? 2.941 5.305 16.516 1 97.94 149 LEU B C 1
ATOM 3052 O O . LEU B 1 149 ? 4.129 5.551 16.297 1 97.94 149 LEU B O 1
ATOM 3056 N N . GLU B 1 150 ? 2.477 5.184 17.75 1 98.12 150 GLU B N 1
ATOM 3057 C CA . GLU B 1 150 ? 3.344 5.25 18.922 1 98.12 150 GLU B CA 1
ATOM 3058 C C . GLU B 1 150 ? 4.461 4.211 18.828 1 98.12 150 GLU B C 1
ATOM 3060 O O . GLU B 1 150 ? 5.566 4.441 19.328 1 98.12 150 GLU B O 1
ATOM 3065 N N . LEU B 1 151 ? 4.164 3.096 18.203 1 97.38 151 LEU B N 1
ATOM 3066 C CA . LEU B 1 151 ? 5.133 2.01 18.094 1 97.38 151 LEU B CA 1
ATOM 3067 C C . LEU B 1 151 ? 6.141 2.293 16.984 1 97.38 151 LEU B C 1
ATOM 3069 O O . LEU B 1 151 ? 7.297 1.866 17.062 1 97.38 151 LEU B O 1
ATOM 3073 N N . PHE B 1 152 ? 5.719 3.039 15.945 1 97.62 152 PHE B N 1
ATOM 3074 C CA . PHE B 1 152 ? 6.613 3.396 14.852 1 97.62 152 PHE B CA 1
ATOM 3075 C C . PHE B 1 152 ? 7.605 4.465 15.289 1 97.62 152 PHE B C 1
ATOM 3077 O O . PHE B 1 152 ? 8.688 4.594 14.711 1 97.62 152 PHE B O 1
ATOM 3084 N N . LEU B 1 153 ? 7.277 5.215 16.281 1 97.94 153 LEU B N 1
ATOM 3085 C CA . LEU B 1 153 ? 8.031 6.398 16.672 1 97.94 153 LEU B CA 1
ATOM 3086 C C . LEU B 1 153 ? 8.953 6.09 17.844 1 97.94 153 LEU B C 1
ATOM 3088 O O . LEU B 1 153 ? 8.883 6.738 18.891 1 97.94 153 LEU B O 1
ATOM 3092 N N . THR B 1 154 ? 9.93 5.215 17.594 1 94.94 154 THR B N 1
ATOM 3093 C CA . THR B 1 154 ? 10.844 4.777 18.641 1 94.94 154 THR B CA 1
ATOM 3094 C C . THR B 1 154 ? 11.992 5.77 18.812 1 94.94 154 THR B C 1
ATOM 3096 O O . THR B 1 154 ? 12.547 5.906 19.906 1 94.94 154 THR B O 1
ATOM 3099 N N . ASN B 1 155 ? 12.562 6.449 17.719 1 96.25 155 ASN B N 1
ATOM 3100 C CA . ASN B 1 155 ? 13.672 7.395 17.719 1 96.25 155 ASN B CA 1
ATOM 3101 C C . ASN B 1 155 ? 13.273 8.719 17.078 1 96.25 155 ASN B C 1
ATOM 3103 O O . ASN B 1 155 ? 13.945 9.195 16.156 1 96.25 155 ASN B O 1
ATOM 3107 N N . ASP B 1 156 ? 12.102 9.289 17.469 1 97.38 156 ASP B N 1
ATOM 3108 C CA . ASP B 1 156 ? 11.609 10.625 17.156 1 97.38 156 ASP B CA 1
ATOM 3109 C C . ASP B 1 156 ? 10.797 10.633 15.859 1 97.38 156 ASP B C 1
ATOM 3111 O O . ASP B 1 156 ? 9.836 11.391 15.719 1 97.38 156 ASP B O 1
ATOM 3115 N N . PHE B 1 157 ? 11.281 9.898 14.812 1 98.69 157 PHE B N 1
ATOM 3116 C CA . PHE B 1 157 ? 10.586 9.844 13.531 1 98.69 157 PHE B CA 1
ATOM 3117 C C . PHE B 1 157 ? 10.258 8.406 13.156 1 98.69 157 PHE B C 1
ATOM 3119 O O . PHE B 1 157 ? 10.625 7.473 13.875 1 98.69 157 PHE B O 1
ATOM 3126 N N . ILE B 1 158 ? 9.516 8.359 12.086 1 98 158 ILE B N 1
ATOM 3127 C CA . ILE B 1 158 ? 9.117 7.039 11.625 1 98 158 ILE B CA 1
ATOM 3128 C C . ILE B 1 158 ? 10.328 6.293 11.07 1 98 158 ILE B C 1
ATOM 3130 O O . ILE B 1 158 ? 11.305 6.914 10.648 1 98 158 ILE B O 1
ATOM 3134 N N . ALA B 1 159 ? 10.391 4.977 11.102 1 96.06 159 ALA B N 1
ATOM 3135 C CA . ALA B 1 159 ? 11.43 4.082 10.594 1 96.06 159 ALA B CA 1
ATOM 3136 C C . ALA B 1 159 ? 12.617 4.031 11.547 1 96.06 159 ALA B C 1
ATOM 3138 O O . ALA B 1 159 ? 13.758 3.852 11.117 1 96.06 159 ALA B O 1
ATOM 3139 N N . ASN B 1 160 ? 12.391 4.402 12.812 1 96.44 160 ASN B N 1
ATOM 3140 C CA . ASN B 1 160 ? 13.406 4.301 13.852 1 96.44 160 ASN B CA 1
ATOM 3141 C C . ASN B 1 160 ? 14.578 5.242 13.586 1 96.44 160 ASN B C 1
ATOM 3143 O O . ASN B 1 160 ? 15.742 4.836 13.656 1 96.44 160 ASN B O 1
ATOM 3147 N N . THR B 1 161 ? 14.258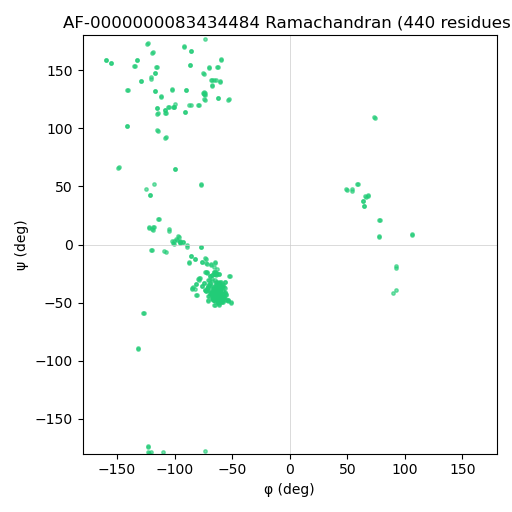 6.488 13.148 1 98.25 161 THR B N 1
ATOM 3148 C CA . THR B 1 161 ? 15.297 7.477 12.875 1 98.25 161 THR B CA 1
ATOM 3149 C C . THR B 1 161 ? 15.125 8.703 13.766 1 98.25 161 THR B C 1
ATOM 3151 O O . THR B 1 161 ? 14.078 8.875 14.398 1 98.25 161 THR B O 1
ATOM 3154 N N . ASP B 1 162 ? 16.172 9.508 13.82 1 98.44 162 ASP B N 1
ATOM 3155 C CA . ASP B 1 162 ? 16.109 10.797 14.5 1 98.44 162 ASP B CA 1
ATOM 3156 C C . ASP B 1 162 ? 16.031 11.945 13.492 1 98.44 162 ASP B C 1
ATOM 3158 O O . ASP B 1 162 ? 16.25 13.102 13.852 1 98.44 162 ASP B O 1
ATOM 3162 N N . TYR B 1 163 ? 15.781 11.672 12.289 1 98.12 163 TYR B N 1
ATOM 3163 C CA . TYR B 1 163 ? 15.562 12.609 11.188 1 98.12 163 TYR B CA 1
ATOM 3164 C C . TYR B 1 163 ? 14.359 12.18 10.352 1 98.12 163 TYR B C 1
ATOM 3166 O O . TYR B 1 163 ? 14.031 10.992 10.281 1 98.12 163 TYR B O 1
ATOM 3174 N N . PRO B 1 164 ? 13.688 13.133 9.672 1 98.69 164 PRO B N 1
ATOM 3175 C CA . PRO B 1 164 ? 12.5 12.758 8.906 1 98.69 164 PRO B CA 1
ATOM 3176 C C . PRO B 1 164 ? 12.844 12.031 7.605 1 98.69 164 PRO B C 1
ATOM 3178 O O . PRO B 1 164 ? 13.883 12.297 7 1 98.69 164 PRO B O 1
ATOM 3181 N N . THR B 1 165 ? 12.016 11.133 7.199 1 98.88 165 THR B N 1
ATOM 3182 C CA . THR B 1 165 ? 12.078 10.438 5.918 1 98.88 165 THR B CA 1
ATOM 3183 C C . THR B 1 165 ? 10.773 10.625 5.141 1 98.88 165 THR B C 1
ATOM 3185 O O . THR B 1 165 ? 9.844 11.273 5.629 1 98.88 165 THR B O 1
ATOM 3188 N N . ILE B 1 166 ? 10.648 10.055 3.988 1 98.94 166 ILE B N 1
ATOM 3189 C CA . ILE B 1 166 ? 9.445 10.164 3.172 1 98.94 166 ILE B CA 1
ATOM 3190 C C . ILE B 1 166 ? 8.266 9.531 3.904 1 98.94 166 ILE B C 1
ATOM 3192 O O . ILE B 1 166 ? 7.113 9.906 3.678 1 98.94 166 ILE B O 1
ATOM 3196 N N . ALA B 1 167 ? 8.469 8.586 4.805 1 98.94 167 ALA B N 1
ATOM 3197 C CA . ALA B 1 167 ? 7.398 8 5.602 1 98.94 167 ALA B CA 1
ATOM 3198 C C . ALA B 1 167 ? 6.734 9.047 6.488 1 98.94 167 ALA B C 1
ATOM 3200 O O . ALA B 1 167 ? 5.516 9.039 6.672 1 98.94 167 ALA B O 1
ATOM 3201 N N . ASP B 1 168 ? 7.504 9.961 7.031 1 98.94 168 ASP B N 1
ATOM 3202 C CA . ASP B 1 168 ? 6.977 10.984 7.926 1 98.94 168 ASP B CA 1
ATOM 3203 C C . ASP B 1 168 ? 6.102 11.984 7.168 1 98.94 168 ASP B C 1
ATOM 3205 O O . ASP B 1 168 ? 5.043 12.383 7.66 1 98.94 168 ASP B O 1
ATOM 3209 N N . TYR B 1 169 ? 6.531 12.375 6.02 1 98.88 169 TYR B N 1
ATOM 3210 C CA . TYR B 1 169 ? 5.746 13.305 5.211 1 98.88 169 TYR B CA 1
ATOM 3211 C C . TYR B 1 169 ? 4.434 12.664 4.777 1 98.88 169 TYR B C 1
ATOM 3213 O O . TYR B 1 169 ? 3.383 13.312 4.797 1 98.88 169 TYR B O 1
ATOM 3221 N N . ALA B 1 170 ? 4.5 11.406 4.359 1 98.81 170 ALA B N 1
ATOM 3222 C CA . ALA B 1 170 ? 3.289 10.672 3.99 1 98.81 170 ALA B CA 1
ATOM 3223 C C . ALA B 1 170 ? 2.32 10.586 5.164 1 98.81 170 ALA B C 1
ATOM 3225 O O . ALA B 1 170 ? 1.127 10.859 5.016 1 98.81 170 ALA B O 1
ATOM 3226 N N . ALA B 1 171 ? 2.83 10.234 6.316 1 98.62 171 ALA B N 1
ATOM 3227 C CA . ALA B 1 171 ? 2.008 10.055 7.508 1 98.62 171 ALA B CA 1
ATOM 3228 C C . ALA B 1 171 ? 1.398 11.383 7.961 1 98.62 171 ALA B C 1
ATOM 3230 O O . ALA B 1 171 ? 0.199 11.461 8.234 1 98.62 171 ALA B O 1
ATOM 3231 N N . TYR B 1 172 ? 2.197 12.398 8.031 1 98.56 172 TYR B N 1
ATOM 3232 C CA . TYR B 1 172 ? 1.751 13.664 8.602 1 98.56 172 TYR B CA 1
ATOM 3233 C C . TYR B 1 172 ? 0.638 14.281 7.766 1 98.56 172 TYR B C 1
ATOM 3235 O O . TYR B 1 172 ? -0.286 14.898 8.305 1 98.56 172 TYR B O 1
ATOM 3243 N N . CYS B 1 173 ? 0.684 14.109 6.48 1 98.56 173 CYS B N 1
ATOM 3244 C CA . CYS B 1 173 ? -0.327 14.703 5.609 1 98.56 173 CYS B CA 1
ATOM 3245 C C . CYS B 1 173 ? -1.686 14.047 5.828 1 98.56 173 CYS B C 1
ATOM 3247 O O . CYS B 1 173 ? -2.717 14.602 5.441 1 98.56 173 CYS B O 1
ATOM 3249 N N . GLU B 1 174 ? -1.74 12.875 6.449 1 97.88 174 GLU B N 1
ATOM 3250 C CA . GLU B 1 174 ? -3.002 12.258 6.848 1 97.88 174 GLU B CA 1
ATOM 3251 C C . GLU B 1 174 ? -3.471 12.781 8.195 1 97.88 174 GLU B C 1
ATOM 3253 O O . GLU B 1 174 ? -4.668 12.984 8.414 1 97.88 174 GLU B O 1
ATOM 3258 N N . ILE B 1 175 ? -2.555 12.992 9.055 1 96.81 175 ILE B N 1
ATOM 3259 C CA . ILE B 1 175 ? -2.846 13.32 10.453 1 96.81 175 ILE B CA 1
ATOM 3260 C C . ILE B 1 175 ? -3.176 14.805 10.578 1 96.81 175 ILE B C 1
ATOM 3262 O O . ILE B 1 175 ? -4.035 15.188 11.375 1 96.81 175 ILE B O 1
ATOM 3266 N N . ASP B 1 176 ? -2.531 15.57 9.773 1 95.56 176 ASP B N 1
ATOM 3267 C CA . ASP B 1 176 ? -2.703 17.016 9.836 1 95.56 176 ASP B CA 1
ATOM 3268 C C . ASP B 1 176 ? -4.156 17.406 9.57 1 95.56 176 ASP B C 1
ATOM 3270 O O . ASP B 1 176 ? -4.648 18.406 10.117 1 95.56 176 ASP B O 1
ATOM 3274 N N . GLN B 1 177 ? -4.855 16.641 8.734 1 96.62 177 GLN B N 1
ATOM 3275 C CA . GLN B 1 177 ? -6.262 16.922 8.477 1 96.62 177 GLN B CA 1
ATOM 3276 C C . GLN B 1 177 ? -7.086 16.828 9.758 1 96.62 177 GLN B C 1
ATOM 3278 O O . GLN B 1 177 ? -7.953 17.672 10.008 1 96.62 177 GLN B O 1
ATOM 3283 N N . LEU B 1 178 ? -6.828 15.844 10.539 1 96.56 178 LEU B N 1
ATOM 3284 C CA . LEU B 1 178 ? -7.527 15.648 11.805 1 96.56 178 LEU B CA 1
ATOM 3285 C C . LEU B 1 178 ? -7.18 16.75 12.789 1 96.56 178 LEU B C 1
ATOM 3287 O O . LEU B 1 178 ? -8.055 17.25 13.5 1 96.56 178 LEU B O 1
ATOM 3291 N N . GLU B 1 179 ? -5.906 17.062 12.742 1 95.56 179 GLU B N 1
ATOM 3292 C CA . GLU B 1 179 ? -5.465 18.141 13.617 1 95.56 179 GLU B CA 1
ATOM 3293 C C . GLU B 1 179 ? -6.188 19.453 13.289 1 95.56 179 GLU B C 1
ATOM 3295 O O . GLU B 1 179 ? -6.672 20.141 14.18 1 95.56 179 GLU B O 1
ATOM 3300 N N . LEU B 1 180 ? -6.316 19.781 12.086 1 96.88 180 LEU B N 1
ATOM 3301 C CA . LEU B 1 180 ? -6.965 21.016 11.625 1 96.88 180 LEU B CA 1
ATOM 3302 C C . LEU B 1 180 ? -8.461 20.984 11.93 1 96.88 180 LEU B C 1
ATOM 3304 O O . LEU B 1 180 ? -9.078 22.031 12.109 1 96.88 180 LEU B O 1
ATOM 3308 N N . MET B 1 181 ? -9.008 19.766 12.016 1 97.19 181 MET B N 1
ATOM 3309 C CA . MET B 1 181 ? -10.422 19.609 12.328 1 97.19 181 MET B CA 1
ATOM 3310 C C . MET B 1 181 ? -10.664 19.703 13.836 1 97.19 181 MET B C 1
ATOM 3312 O O . MET B 1 181 ? -11.805 19.688 14.289 1 97.19 181 MET B O 1
ATOM 3316 N N . GLY B 1 182 ? -9.547 19.641 14.625 1 96 182 GLY B N 1
ATOM 3317 C CA . GLY B 1 182 ? -9.688 19.891 16.047 1 96 182 GLY B CA 1
ATOM 3318 C C . GLY B 1 182 ? -9.578 18.641 16.891 1 96 182 GLY B C 1
ATOM 3319 O O . GLY B 1 182 ? -9.867 18.656 18.094 1 96 182 GLY B O 1
ATOM 3320 N N . TYR B 1 183 ? -9.203 17.562 16.266 1 95 183 TYR B N 1
ATOM 3321 C CA . TYR B 1 183 ? -9.023 16.344 17.047 1 95 183 TYR B CA 1
ATOM 3322 C C . TYR B 1 183 ? -7.875 16.484 18.031 1 95 183 TYR B C 1
ATOM 3324 O O . TYR B 1 183 ? -6.859 17.125 17.719 1 95 183 TYR B O 1
ATOM 3332 N N . ASP B 1 184 ? -8.031 15.938 19.234 1 92.5 184 ASP B N 1
ATOM 3333 C CA . ASP B 1 184 ? -7.027 15.992 20.297 1 92.5 184 ASP B CA 1
ATOM 3334 C C . ASP B 1 184 ? -6.238 14.688 20.359 1 92.5 184 ASP B C 1
ATOM 3336 O O . ASP B 1 184 ? -6.809 13.625 20.625 1 92.5 184 ASP B O 1
ATOM 3340 N N . PHE B 1 185 ? -4.953 14.805 20.188 1 91.56 185 PHE B N 1
ATOM 3341 C CA . PHE B 1 185 ? -4.094 13.625 20.203 1 91.56 185 PHE B CA 1
ATOM 3342 C C . PHE B 1 185 ? -3.148 13.656 21.391 1 91.56 185 PHE B C 1
ATOM 3344 O O . PHE B 1 185 ? -2.129 12.961 21.406 1 91.56 185 PHE B O 1
ATOM 3351 N N . SER B 1 186 ? -3.463 14.406 22.438 1 94.12 186 SER B N 1
ATOM 3352 C CA . SER B 1 186 ? -2.562 14.656 23.562 1 94.12 186 SER B CA 1
ATOM 3353 C C . SER B 1 186 ? -2.275 13.375 24.344 1 94.12 186 SER B C 1
ATOM 3355 O O . SER B 1 186 ? -1.253 13.273 25.016 1 94.12 186 SER B O 1
ATOM 3357 N N . LYS B 1 187 ? -3.17 12.398 24.25 1 95.38 187 LYS B N 1
ATOM 3358 C CA . LYS B 1 187 ? -2.98 11.141 24.969 1 95.38 187 LYS B CA 1
ATOM 3359 C C . LYS B 1 187 ? -1.883 10.297 24.344 1 95.38 187 LYS B C 1
ATOM 3361 O O . LYS B 1 187 ? -1.406 9.336 24.938 1 95.38 187 LYS B O 1
ATOM 3366 N N . TYR B 1 188 ? -1.455 10.664 23.172 1 97.88 188 TYR B N 1
ATOM 3367 C CA . TYR B 1 188 ? -0.385 9.977 22.453 1 97.88 188 TYR B CA 1
ATOM 3368 C C . TYR B 1 188 ? 0.888 10.812 22.438 1 97.88 188 TYR B C 1
ATOM 3370 O O . TYR B 1 188 ? 1.105 11.602 21.531 1 97.88 188 TYR B O 1
ATOM 3378 N N . SER B 1 189 ? 1.728 10.602 23.391 1 98 189 SER B N 1
ATOM 3379 C CA . SER B 1 189 ? 2.824 11.516 23.688 1 98 189 SER B CA 1
ATOM 3380 C C . SER B 1 189 ? 3.855 11.523 22.562 1 98 189 SER B C 1
ATOM 3382 O O . SER B 1 189 ? 4.348 12.586 22.172 1 98 189 SER B O 1
ATOM 3384 N N . LYS B 1 190 ? 4.258 10.344 22.094 1 98.25 190 LYS B N 1
ATOM 3385 C CA . LYS B 1 190 ? 5.254 10.305 21.031 1 98.25 190 LYS B CA 1
ATOM 3386 C C . LYS B 1 190 ? 4.715 10.93 19.75 1 98.25 190 LYS B C 1
ATOM 3388 O O . LYS B 1 190 ? 5.434 11.648 19.047 1 98.25 190 LYS B O 1
ATOM 3393 N N . VAL B 1 191 ? 3.395 10.672 19.469 1 98.12 191 VAL B N 1
ATOM 3394 C CA . VAL B 1 191 ? 2.771 11.227 18.281 1 98.12 191 VAL B CA 1
ATOM 3395 C C . VAL B 1 191 ? 2.699 12.75 18.391 1 98.12 191 VAL B C 1
ATOM 3397 O O . VAL B 1 191 ? 2.988 13.469 17.438 1 98.12 191 VAL B O 1
ATOM 3400 N N . SER B 1 192 ? 2.301 13.219 19.547 1 97.75 192 SER B N 1
ATOM 3401 C CA . SER B 1 192 ? 2.209 14.664 19.766 1 97.75 192 SER B CA 1
ATOM 3402 C C . SER B 1 192 ? 3.559 15.344 19.547 1 97.75 192 SER B C 1
ATOM 3404 O O . SER B 1 192 ? 3.639 16.375 18.891 1 97.75 192 SER B O 1
ATOM 3406 N N . ALA B 1 193 ? 4.59 14.766 20.094 1 98.25 193 ALA B N 1
ATOM 3407 C CA . ALA B 1 193 ? 5.93 15.305 19.906 1 98.25 193 ALA B CA 1
ATOM 3408 C C . ALA B 1 193 ? 6.336 15.258 18.438 1 98.25 193 ALA B C 1
ATOM 3410 O O . ALA B 1 193 ? 6.926 16.219 17.922 1 98.25 193 ALA B O 1
ATOM 3411 N N . TRP B 1 194 ? 6.027 14.164 17.797 1 98.5 194 TRP B N 1
ATOM 3412 C CA . TRP B 1 194 ? 6.32 13.977 16.375 1 98.5 194 TRP B CA 1
ATOM 3413 C C . TRP B 1 194 ? 5.586 15.008 15.523 1 98.5 194 TRP B C 1
ATOM 3415 O O . TRP B 1 194 ? 6.16 15.57 14.594 1 98.5 194 TRP B O 1
ATOM 3425 N N . ILE B 1 195 ? 4.305 15.273 15.82 1 97.69 195 ILE B N 1
ATOM 3426 C CA . ILE B 1 195 ? 3.521 16.281 15.117 1 97.69 195 ILE B CA 1
ATOM 3427 C C . ILE B 1 195 ? 4.211 17.641 15.219 1 97.69 195 ILE B C 1
ATOM 3429 O O . ILE B 1 195 ? 4.336 18.359 14.227 1 97.69 195 ILE B O 1
ATOM 3433 N N . SER B 1 196 ? 4.656 17.953 16.359 1 97.44 196 SER B N 1
ATOM 3434 C CA . SER B 1 196 ? 5.363 19.219 16.547 1 97.44 196 SER B CA 1
ATOM 3435 C C . SER B 1 196 ? 6.617 19.297 15.688 1 97.44 196 SER B C 1
ATOM 3437 O O . SER B 1 196 ? 6.91 20.344 15.102 1 97.44 196 SER B O 1
ATOM 3439 N N . ARG B 1 197 ? 7.379 18.219 15.633 1 98.38 197 ARG B N 1
ATOM 3440 C CA . ARG B 1 197 ? 8.578 18.172 14.805 1 98.38 197 ARG B CA 1
ATOM 3441 C C . ARG B 1 197 ? 8.234 18.344 13.328 1 98.38 197 ARG B C 1
ATOM 3443 O O . ARG B 1 197 ? 8.945 19.031 12.594 1 98.38 197 ARG B O 1
ATOM 3450 N N . MET B 1 198 ? 7.125 17.719 12.891 1 98.31 198 MET B N 1
ATOM 3451 C CA . MET B 1 198 ? 6.727 17.797 11.484 1 98.31 198 MET B CA 1
ATOM 3452 C C . MET B 1 198 ? 6.234 19.188 11.141 1 98.31 198 MET B C 1
ATOM 3454 O O . MET B 1 198 ? 6.531 19.703 10.062 1 98.31 198 MET B O 1
ATOM 3458 N N . LYS B 1 199 ? 5.52 19.797 12.016 1 97.06 199 LYS B N 1
ATOM 3459 C CA . LYS B 1 199 ? 5.023 21.156 11.805 1 97.06 199 LYS B CA 1
ATOM 3460 C C . LYS B 1 199 ? 6.176 22.141 11.641 1 97.06 199 LYS B C 1
ATOM 3462 O O . LYS B 1 199 ? 6.027 23.188 10.992 1 97.06 199 LYS B O 1
ATOM 3467 N N . ALA B 1 200 ? 7.285 21.812 12.188 1 97.94 200 ALA B N 1
ATOM 3468 C CA . ALA B 1 200 ? 8.445 22.703 12.156 1 97.94 200 ALA B CA 1
ATOM 3469 C C . ALA B 1 200 ? 9.242 22.516 10.867 1 97.94 200 ALA B C 1
ATOM 3471 O O . ALA B 1 200 ? 10.172 23.281 10.586 1 97.94 200 ALA B O 1
ATOM 3472 N N . GLN B 1 201 ? 8.906 21.484 10.094 1 98.38 201 GLN B N 1
ATOM 3473 C CA . GLN B 1 201 ? 9.617 21.281 8.836 1 98.38 201 GLN B CA 1
ATOM 3474 C C . GLN B 1 201 ? 9.398 22.453 7.883 1 98.38 201 GLN B C 1
ATOM 3476 O O . GLN B 1 201 ? 8.336 23.062 7.879 1 98.38 201 GLN B O 1
ATOM 3481 N N . PRO B 1 202 ? 10.367 22.672 7.004 1 98.44 202 PRO B N 1
ATOM 3482 C CA . PRO B 1 202 ? 10.227 23.781 6.059 1 98.44 202 PRO B CA 1
ATOM 3483 C C . PRO B 1 202 ? 9.008 23.641 5.156 1 98.44 202 PRO B C 1
ATOM 3485 O O . PRO B 1 202 ? 8.656 22.516 4.762 1 98.44 202 PRO B O 1
ATOM 3488 N N . PHE B 1 203 ? 8.305 24.781 4.895 1 98.56 203 PHE B N 1
ATOM 3489 C CA . PHE B 1 203 ? 7.242 24.938 3.91 1 98.56 203 PHE B CA 1
ATOM 3490 C C . PHE B 1 203 ? 5.938 24.328 4.422 1 98.56 203 PHE B C 1
ATOM 3492 O O . PHE B 1 203 ? 4.961 24.234 3.682 1 98.56 203 PHE B O 1
ATOM 3499 N N . ASN B 1 204 ? 5.883 23.906 5.648 1 98.06 204 ASN B N 1
ATOM 3500 C CA . ASN B 1 204 ? 4.684 23.297 6.211 1 98.06 204 ASN B CA 1
ATOM 3501 C C . ASN B 1 204 ? 3.451 24.172 5.98 1 98.06 204 ASN B C 1
ATOM 3503 O O . ASN B 1 204 ? 2.449 23.703 5.438 1 98.06 204 ASN B O 1
ATOM 3507 N N . ASP B 1 205 ? 3.523 25.453 6.316 1 96.88 205 ASP B N 1
ATOM 3508 C CA . ASP B 1 205 ? 2.381 26.359 6.207 1 96.88 205 ASP B CA 1
ATOM 3509 C C . ASP B 1 205 ? 1.924 26.484 4.754 1 96.88 205 ASP B C 1
ATOM 3511 O O . ASP B 1 205 ? 0.731 26.391 4.461 1 96.88 205 ASP B O 1
ATOM 3515 N N . GLU B 1 206 ? 2.898 26.75 3.918 1 97.81 206 GLU B N 1
ATOM 3516 C CA . GLU B 1 206 ? 2.598 26.953 2.504 1 97.81 206 GLU B CA 1
ATOM 3517 C C . GLU B 1 206 ? 1.903 25.734 1.908 1 97.81 206 GLU B C 1
ATOM 3519 O O . GLU B 1 206 ? 0.894 25.875 1.212 1 97.81 206 GLU B O 1
ATOM 3524 N N . ILE B 1 207 ? 2.385 24.547 2.168 1 98.06 207 ILE B N 1
ATOM 3525 C CA . ILE B 1 207 ? 1.907 23.297 1.574 1 98.06 207 ILE B CA 1
ATOM 3526 C C . ILE B 1 207 ? 0.497 23 2.074 1 98.06 207 ILE B C 1
ATOM 3528 O O . ILE B 1 207 ? -0.327 22.453 1.337 1 98.06 207 ILE B O 1
ATOM 3532 N N . HIS B 1 208 ? 0.164 23.406 3.289 1 97.69 208 HIS B N 1
ATOM 3533 C CA . HIS B 1 208 ? -1.093 23.016 3.916 1 97.69 208 HIS B CA 1
ATOM 3534 C C . HIS B 1 208 ? -2.133 24.125 3.816 1 97.69 208 HIS B C 1
ATOM 3536 O O . HIS B 1 208 ? -3.275 23.953 4.25 1 97.69 208 HIS B O 1
ATOM 3542 N N . GLU B 1 209 ? -1.779 25.234 3.195 1 97.88 209 GLU B N 1
ATOM 3543 C CA . GLU B 1 209 ? -2.689 26.359 3.072 1 97.88 209 GLU B CA 1
ATOM 3544 C C . GLU B 1 209 ? -3.934 25.984 2.273 1 97.88 209 GLU B C 1
ATOM 3546 O O . GLU B 1 209 ? -5.055 26.312 2.666 1 97.88 209 GLU B O 1
ATOM 3551 N N . PRO B 1 210 ? -3.82 25.297 1.157 1 97.81 210 PRO B N 1
ATOM 3552 C CA . PRO B 1 210 ? -5.023 24.922 0.415 1 97.81 210 PRO B CA 1
ATOM 3553 C C . PRO B 1 210 ? -5.961 24.031 1.227 1 97.81 210 PRO B C 1
ATOM 3555 O O . PRO B 1 210 ? -7.184 24.156 1.133 1 97.81 210 PRO B O 1
ATOM 3558 N N . LEU B 1 211 ? -5.402 23.109 1.971 1 97.94 211 LEU B N 1
ATOM 3559 C CA . LEU B 1 211 ? -6.227 22.266 2.82 1 97.94 211 LEU B CA 1
ATOM 3560 C C . LEU B 1 211 ? -6.969 23.094 3.865 1 97.94 211 LEU B C 1
ATOM 3562 O O . LEU B 1 211 ? -8.148 22.859 4.117 1 97.94 211 LEU B O 1
ATOM 3566 N N . ARG B 1 212 ? -6.258 24.031 4.508 1 97.81 212 ARG B N 1
ATOM 3567 C CA . ARG B 1 212 ? -6.891 24.906 5.492 1 97.81 212 ARG B CA 1
ATOM 3568 C C . ARG B 1 212 ? -8.062 25.656 4.883 1 97.81 212 ARG B C 1
ATOM 3570 O O . ARG B 1 212 ? -9.133 25.75 5.492 1 97.81 212 ARG B O 1
ATOM 3577 N N . GLY B 1 213 ? -7.816 26.219 3.713 1 97.94 213 GLY B N 1
ATOM 3578 C CA . GLY B 1 213 ? -8.883 26.906 3.012 1 97.94 213 GLY B CA 1
ATOM 3579 C C . GLY B 1 213 ? -10.07 26.016 2.697 1 97.94 213 GLY B C 1
ATOM 3580 O O . GLY B 1 213 ? -11.227 26.422 2.848 1 97.94 213 GLY B O 1
ATOM 3581 N N . PHE B 1 214 ? -9.789 24.844 2.27 1 97.56 214 PHE B N 1
ATOM 3582 C CA . PHE B 1 214 ? -10.836 23.875 1.935 1 97.56 214 PHE B CA 1
ATOM 3583 C C . PHE B 1 214 ? -11.656 23.531 3.166 1 97.56 214 PHE B C 1
ATOM 3585 O O . PHE B 1 214 ? -12.891 23.531 3.121 1 97.56 214 PHE B O 1
ATOM 3592 N N . LEU B 1 215 ? -10.992 23.188 4.281 1 97.94 215 LEU B N 1
ATOM 3593 C CA . LEU B 1 215 ? -11.68 22.812 5.512 1 97.94 215 LEU B CA 1
ATOM 3594 C C . LEU B 1 215 ? -12.523 23.953 6.039 1 97.94 215 LEU B C 1
ATOM 3596 O O . LEU B 1 215 ? -13.602 23.734 6.598 1 97.94 215 LEU B O 1
ATOM 3600 N N . LYS B 1 216 ? -11.984 25.156 5.883 1 97.88 216 LYS B N 1
ATOM 3601 C CA . LYS B 1 216 ? -12.773 26.328 6.242 1 97.88 216 LYS B CA 1
ATOM 3602 C C . LYS B 1 216 ? -14.039 26.422 5.387 1 97.88 216 LYS B C 1
ATOM 3604 O O . LYS B 1 216 ? -15.125 26.672 5.906 1 97.88 216 LYS B O 1
ATOM 3609 N N . HIS B 1 217 ? -13.875 26.219 4.137 1 97 217 HIS B N 1
ATOM 3610 C CA . HIS B 1 217 ? -14.977 26.312 3.186 1 97 217 HIS B CA 1
ATOM 3611 C C . HIS B 1 217 ? -16.078 25.312 3.506 1 97 217 HIS B C 1
ATOM 3613 O O . HIS B 1 217 ? -17.266 25.609 3.379 1 97 217 HIS B O 1
ATOM 3619 N N . VAL B 1 218 ? -15.695 24.141 3.936 1 96.5 218 VAL B N 1
ATOM 3620 C CA . VAL B 1 218 ? -16.703 23.109 4.18 1 96.5 218 VAL B CA 1
ATOM 3621 C C . VAL B 1 218 ? -17.078 23.094 5.66 1 96.5 218 VAL B C 1
ATOM 3623 O O . VAL B 1 218 ? -17.703 22.156 6.137 1 96.5 218 VAL B O 1
ATOM 3626 N N . ASP B 1 219 ? -16.578 24.047 6.449 1 96.75 219 ASP B N 1
ATOM 3627 C CA . ASP B 1 219 ? -16.922 24.297 7.844 1 96.75 219 ASP B CA 1
ATOM 3628 C C . ASP B 1 219 ? -16.438 23.156 8.734 1 96.75 219 ASP B C 1
ATOM 3630 O O . ASP B 1 219 ? -17.188 22.656 9.578 1 96.75 219 ASP B O 1
ATOM 3634 N N . LEU B 1 220 ? -15.242 22.719 8.469 1 97.62 220 LEU B N 1
ATOM 3635 C CA . LEU B 1 220 ? -14.664 21.641 9.273 1 97.62 220 LEU B CA 1
ATOM 3636 C C . LEU B 1 220 ? -13.367 22.109 9.945 1 97.62 220 LEU B C 1
ATOM 3638 O O . LEU B 1 220 ? -12.766 21.359 10.719 1 97.62 220 LEU B O 1
ATOM 3642 N N . LEU B 1 221 ? -12.984 23.312 9.609 1 97.12 221 LEU B N 1
ATOM 3643 C CA . LEU B 1 221 ? -11.789 23.844 10.242 1 97.12 221 LEU B CA 1
ATOM 3644 C C . LEU B 1 221 ? -12.07 24.234 11.688 1 97.12 221 LEU B C 1
ATOM 3646 O O . LEU B 1 221 ? -13.047 24.938 11.969 1 97.12 221 LEU B O 1
ATOM 3650 N N . ALA B 1 222 ? -11.266 23.797 12.539 1 93.56 222 ALA B N 1
ATOM 3651 C CA . ALA B 1 222 ? -11.453 24.156 13.945 1 93.56 222 ALA B CA 1
ATOM 3652 C C . ALA B 1 222 ? -10.914 25.547 14.234 1 93.56 222 ALA B C 1
ATOM 3654 O O . ALA B 1 222 ? -10.008 26.031 13.547 1 93.56 222 ALA B O 1
#

Organism: Bremia lactucae (NCBI:txid4779)

Secondary structure (DSSP, 8-state):
--EEEEE-TTSHHHHHHHHHHHHTT---EEEE--TT-TTTTSHHHHHH-TT--S-EEEETTEEEE-HHHHHHHHHHHTT--STTSSS---HHHHHHHHHHHHHHTTTTTHHIIIIIHHHHHHHTT---HHHHHHHHTHHHHHHHHHHHHHHH-SBSBTTTBSS--HHHHHHHHHHHHHHHHT---TT-HHHHHHHHHHHTSTTHHHHHHHHHHHHHHTT---/--EEEEE-TTSHHHHHHHHHHHHTT---EEEE--TT-TTTTSHHHHHH-TT--S-EEEETTEEEE-HHHHHHHHHHHTT--STTSSS---HHHHHHHHHHHHHHTTTTTHHIIIIIHHHHHHHTT---HHHHHHHHTHHHHHHHHHHHHHHH-SBSBTTTBSS--HHHHHHHHHHHHHHHTT---TT-HHHHHHHHHHHTSTTHHHHHHHHHHHHHHTT---

pLDDT: mean 97.34, std 3.07, range [58.72, 98.94]

Sequence (444 aa):
MTLTLYANLISQPSRSVAWVLKVKNVKHEFVRIIPTDDFFQSEEFRSMNPNVLVPVIKDDGFVLYEGMAILQYLGDKCEWTGPKDLYPKELKVRAKINEFLHWHHTNTRLFTLNILRPEIAKKSKTDTPKDREFIAAKDALIEKEFSMLELFLTNDFIANTDYPTIADYAAYCEIDQLELMGYDFSKYSKVSAWISRMKAQPFNDEIHEPLRGFLKHVDLLAMTLTLYANLISQPSRSVAWVLKVKNVKHEFVRIIPTDDFFQSEEFRSMNPNVLVPVIKDDGFVLYEGMAILQYLGDKCEWTGPKDLYPKELKVRAKINEFLHWHHTNTRLFTLNILRPEIAKKSKTDTPKDREFIAAKDALIEKEFSMLELFLTNDFIANTDYPTIADYAAYCEIDQLELMGYDFSKYSKVSAWISRMKAQPFNDEIHEPLRGFLKHVDLLA

Nearest PDB structures (foldseek):
  6zb6-assembly1_A  TM=8.437E-01  e=4.517E-09  Lolium rigidum
  6riv-assembly1_B  TM=8.140E-01  e=2.209E-09  Alopecurus myosuroides
  7odm-assembly1_AAA-2  TM=8.174E-01  e=6.797E-09  Alopecurus myosuroides
  6tk8-assembly1_AAA-2  TM=7.931E-01  e=5.003E-09  Alopecurus myosuroides
  7za4-assembly1_A  TM=7.807E-01  e=4.078E-09  Alopecurus myosuroides

Foldseek 3Di:
DAKEKEAALLDLLRLLQVVVCVLVVPGHHYDYDDPPDPVLVDVVVCVLPVVSDDTWMQDVNDIDDDSVVSQQVCCVVVVLAPPQGQQHPPPQLNVQLVVLVVVCVPALSCLCVLPVVLVLCVLVVNHDPSSVVSNVCVVVSCVVRLVVVLVQQPCLEGSNDVHHHSSLSSNLSSVVLCVQLPDDPVVRPSVVSSNVVVCPRPCNCVSCVVNNVVCVVSVRGD/DAKEKEAALLDLLRLLQVVVCVLVVPHHHYDYDDPPDPVLVDVVVCVLPVVSDDTWMADVNDIDDDSVVSQQVCCVVVVLAPPQGQQHPPDQLNVQLVVLVVVCVPALSCLCVLPVVLVLCVLVVNHDPSSVVSNVCVVVSCVVRLVVVLVQQPCLEGSNDVHHHSSLSSNLSSVVLVVQLPDDPVVRPSVVSSNVVVCPRPCNCVSCVVNNVVCVVSVRGD

InterPro domains:
  IPR004045 Glutathione S-transferase, N-terminal [PF13417] (5-76)
  IPR004045 Glutathione S-transferase, N-terminal [PS50404] (1-82)
  IPR004046 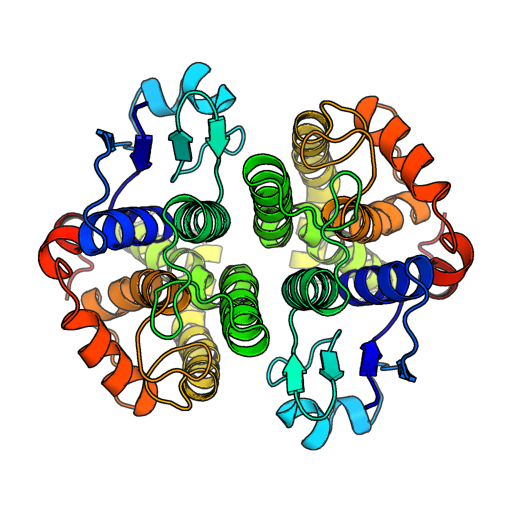Glutathione S-transferase, C-terminal [PF00043] (129-202)
  IPR010987 Glutathione S-transferase, C-terminal-like [PS50405] (90-222)
  IPR036249 Thioredoxin-like superfamily [SSF52833] (1-88)
  IPR036282 Glutathione S-transferase, C-terminal domain superfamily [SSF47616] (83-211)
  IPR040079 Glutathione transferase family [SFLDS00019] (3-200)
  IPR051369 Glutathione S-transferase Theta [PTHR43917] (1-215)

Solvent-accessible surface area (backbone atoms only — not comparable to full-atom values): 23190 Å² total; per-residue (Å²): 130,63,34,34,39,38,29,30,52,68,40,37,52,17,29,27,48,52,43,52,37,56,69,67,65,54,83,60,45,80,42,82,50,51,92,82,35,66,61,62,71,31,68,70,41,33,72,65,32,78,82,67,65,66,23,34,36,37,47,68,83,46,68,44,42,48,40,70,27,44,48,54,40,49,22,63,73,71,57,32,34,45,91,90,31,46,44,25,66,53,64,68,49,36,33,37,34,39,24,47,54,62,50,29,68,82,43,58,52,40,44,48,67,39,37,49,49,26,50,48,27,48,67,67,72,65,49,48,74,64,31,52,51,30,56,73,41,35,67,60,50,49,51,54,52,51,57,51,47,44,66,42,36,73,37,66,18,49,39,61,25,86,51,69,29,58,46,39,43,52,50,44,41,38,50,49,56,42,48,48,46,56,58,83,56,75,90,38,60,58,50,46,53,32,50,55,56,56,62,67,38,79,63,40,65,71,51,43,42,56,32,53,53,50,30,48,72,61,70,45,48,96,128,61,34,34,40,38,28,30,51,69,40,38,52,16,29,28,51,53,43,50,37,56,68,64,65,56,82,59,46,78,43,84,51,51,94,83,35,65,60,63,71,30,66,71,41,34,73,67,31,78,83,67,65,66,23,34,37,36,48,68,83,46,67,44,41,46,39,69,26,46,48,53,40,50,20,64,75,72,57,32,34,45,92,83,33,47,44,25,65,51,63,68,48,36,32,37,33,38,23,46,55,62,52,29,69,82,43,59,52,40,43,49,66,39,37,50,50,27,52,49,27,48,68,69,72,66,51,47,74,66,30,51,51,30,56,74,42,35,67,60,50,50,52,53,50,51,57,50,46,45,68,42,35,73,35,66,18,50,38,61,25,84,51,67,30,56,44,39,44,52,51,45,42,40,49,48,56,45,47,47,46,55,58,82,54,75,91,37,58,57,49,46,54,32,50,55,55,55,62,67,38,78,63,39,66,70,52,43,43,57,32,53,54,50,31,47,73,63,71,45,48,97